Protein AF-A0A9P6IVZ8-F1 (afdb_monomer)

Radius of gyration: 30.55 Å; Cα contacts (8 Å, |Δi|>4): 953; chains: 1; bounding box: 85×87×103 Å

pLDDT: mean 72.95, std 20.92, range [23.09, 97.06]

Organism: Mortierella alpina (NCBI:txid64518)

Structure (mmCIF, N/CA/C/O backbone):
data_AF-A0A9P6IVZ8-F1
#
_entry.id   AF-A0A9P6IVZ8-F1
#
loop_
_atom_site.group_PDB
_atom_site.id
_atom_site.type_symbol
_atom_site.label_atom_id
_atom_site.label_alt_id
_atom_site.label_comp_id
_atom_site.label_asym_id
_atom_site.label_entity_id
_atom_site.label_seq_id
_atom_site.pdbx_PDB_ins_code
_atom_site.Cartn_x
_atom_site.Cartn_y
_atom_site.Cartn_z
_atom_site.occupancy
_atom_site.B_iso_or_equiv
_atom_site.auth_seq_id
_atom_site.auth_comp_id
_atom_site.auth_asym_id
_atom_site.auth_atom_id
_atom_site.pdbx_PDB_model_num
ATOM 1 N N . MET A 1 1 ? 1.898 -13.792 -1.506 1.00 77.06 1 MET A N 1
ATOM 2 C CA . MET A 1 1 ? 3.266 -13.302 -1.183 1.00 77.06 1 MET A CA 1
ATOM 3 C C . MET A 1 1 ? 3.163 -12.029 -0.334 1.00 77.06 1 MET A C 1
ATOM 5 O O . MET A 1 1 ? 2.106 -11.412 -0.362 1.00 77.06 1 MET A O 1
ATOM 9 N N . ARG A 1 2 ? 4.198 -11.617 0.420 1.00 86.56 2 ARG A N 1
ATOM 10 C CA . ARG A 1 2 ? 4.203 -10.327 1.143 1.00 86.56 2 ARG A CA 1
ATOM 11 C C . ARG A 1 2 ? 5.543 -9.604 1.007 1.00 86.56 2 ARG A C 1
ATOM 13 O O . ARG A 1 2 ? 6.524 -10.095 1.556 1.00 86.56 2 ARG A O 1
ATOM 20 N N . SER A 1 3 ? 5.543 -8.445 0.346 1.00 87.75 3 SER A N 1
ATOM 21 C CA . SER A 1 3 ? 6.661 -7.492 0.266 1.00 87.75 3 SER A CA 1
ATOM 22 C C . SER A 1 3 ? 6.451 -6.266 1.159 1.00 87.75 3 SER A C 1
ATOM 24 O O . SER A 1 3 ? 5.312 -5.913 1.491 1.00 87.75 3 SER A O 1
ATOM 26 N N . PHE A 1 4 ? 7.551 -5.626 1.561 1.00 88.88 4 PHE A N 1
ATOM 27 C CA . PHE A 1 4 ? 7.580 -4.326 2.243 1.00 88.88 4 PHE A CA 1
ATOM 28 C C . PHE A 1 4 ? 9.003 -3.732 2.226 1.00 88.88 4 PHE A C 1
ATOM 30 O O . PHE A 1 4 ? 9.969 -4.467 2.044 1.00 88.88 4 PHE A O 1
ATOM 37 N N . PHE A 1 5 ? 9.136 -2.420 2.441 1.00 88.56 5 PHE A N 1
ATOM 38 C CA . PHE A 1 5 ? 10.424 -1.747 2.671 1.00 88.56 5 PHE A CA 1
ATOM 39 C C . PHE A 1 5 ? 10.621 -1.536 4.177 1.00 88.56 5 PHE A C 1
ATOM 41 O O . PHE A 1 5 ? 9.869 -0.755 4.753 1.00 88.56 5 PHE A O 1
ATOM 48 N N . PRO A 1 6 ? 11.565 -2.205 4.855 1.00 85.50 6 PRO A N 1
ATOM 49 C CA . PRO A 1 6 ? 11.739 -2.103 6.306 1.00 85.50 6 PRO A CA 1
ATOM 50 C C . PRO A 1 6 ? 11.791 -0.668 6.840 1.00 85.50 6 PRO A C 1
ATOM 52 O O . PRO A 1 6 ? 11.276 -0.401 7.921 1.00 85.50 6 PRO A O 1
ATOM 55 N N . GLU A 1 7 ? 12.350 0.253 6.058 1.00 83.25 7 GLU A N 1
ATOM 56 C CA . GLU A 1 7 ? 12.513 1.669 6.387 1.00 83.25 7 GLU A CA 1
ATOM 57 C C . GLU A 1 7 ? 11.174 2.411 6.534 1.00 83.25 7 GLU A C 1
ATOM 59 O O . GLU A 1 7 ? 11.076 3.362 7.307 1.00 83.25 7 GLU A O 1
ATOM 64 N N . TYR A 1 8 ? 10.128 1.973 5.826 1.00 86.19 8 TYR A N 1
ATOM 65 C CA . TYR A 1 8 ? 8.763 2.500 5.971 1.00 86.19 8 TYR A CA 1
ATOM 66 C C . TYR A 1 8 ? 7.916 1.699 6.971 1.00 86.19 8 TYR A C 1
ATOM 68 O O . TYR A 1 8 ? 6.836 2.135 7.354 1.00 86.19 8 TYR A O 1
ATOM 76 N N . TYR A 1 9 ? 8.394 0.528 7.398 1.00 88.31 9 TYR A N 1
ATOM 77 C CA . TYR A 1 9 ? 7.642 -0.431 8.210 1.00 88.31 9 TYR A CA 1
ATOM 78 C C . TYR A 1 9 ? 8.353 -0.806 9.526 1.00 88.31 9 TYR A C 1
ATOM 80 O O . TYR A 1 9 ? 8.484 -1.998 9.840 1.00 88.31 9 TYR A O 1
ATOM 88 N N . PRO A 1 10 ? 8.861 0.160 10.312 1.00 82.44 10 PRO A N 1
ATOM 89 C CA . PRO A 1 10 ? 9.670 -0.164 11.479 1.00 82.44 10 PRO A CA 1
ATOM 90 C C . PRO A 1 10 ? 8.902 -0.958 12.543 1.00 82.44 10 PRO A C 1
ATOM 92 O O . PRO A 1 10 ? 9.455 -1.908 13.109 1.00 82.44 10 PRO A O 1
ATOM 95 N N . ASN A 1 11 ? 7.628 -0.643 12.801 1.00 84.38 11 ASN A N 1
ATOM 96 C CA . ASN A 1 11 ? 6.838 -1.353 13.809 1.00 84.38 11 ASN A CA 1
ATOM 97 C C . ASN A 1 11 ? 6.435 -2.746 13.328 1.00 84.38 11 ASN A C 1
ATOM 99 O O . ASN A 1 11 ? 6.543 -3.709 14.091 1.00 84.38 11 ASN A O 1
ATOM 103 N N . LEU A 1 12 ? 6.064 -2.892 12.053 1.00 88.94 12 LEU A N 1
ATOM 104 C CA . LEU A 1 12 ? 5.803 -4.208 11.467 1.00 88.94 12 LEU A CA 1
ATOM 105 C C . LEU A 1 12 ? 7.042 -5.110 11.528 1.00 88.94 12 LEU A C 1
ATOM 107 O O . LEU A 1 12 ? 6.946 -6.280 11.892 1.00 88.94 12 LEU A O 1
ATOM 111 N N . VAL A 1 13 ? 8.220 -4.571 11.214 1.00 86.31 13 VAL A N 1
ATOM 112 C CA . VAL A 1 13 ? 9.478 -5.321 11.278 1.00 86.31 13 VAL A CA 1
ATOM 113 C C . VAL A 1 13 ? 9.794 -5.750 12.711 1.00 86.31 13 VAL A C 1
ATOM 115 O O . VAL A 1 13 ? 10.206 -6.892 12.937 1.00 86.31 13 VAL A O 1
ATOM 118 N N . ARG A 1 14 ? 9.576 -4.877 13.703 1.00 81.88 14 ARG A N 1
ATOM 119 C CA . ARG A 1 14 ? 9.715 -5.232 15.127 1.00 81.88 14 ARG A CA 1
ATOM 120 C C . ARG A 1 14 ? 8.745 -6.350 15.520 1.00 81.88 14 ARG A C 1
ATOM 122 O O . ARG A 1 14 ? 9.173 -7.304 16.174 1.00 81.88 14 ARG A O 1
ATOM 129 N N . LEU A 1 15 ? 7.486 -6.267 15.086 1.00 86.19 15 LEU A N 1
ATOM 130 C CA . LEU A 1 15 ? 6.467 -7.291 15.324 1.00 86.19 15 LEU A CA 1
ATOM 131 C C . LEU A 1 15 ? 6.890 -8.637 14.724 1.00 86.19 15 LEU A C 1
ATOM 133 O O . LEU A 1 15 ? 6.971 -9.630 15.445 1.00 86.19 15 LEU A O 1
ATOM 137 N N . TYR A 1 16 ? 7.264 -8.665 13.444 1.00 89.12 16 TYR A N 1
ATOM 138 C CA . TYR A 1 16 ? 7.736 -9.873 12.763 1.00 89.12 16 TYR A CA 1
ATOM 139 C C . TYR A 1 16 ? 8.939 -10.507 13.456 1.00 89.12 16 TYR A C 1
ATOM 141 O O . TYR A 1 16 ? 8.952 -11.720 13.658 1.00 89.12 16 TYR A O 1
ATOM 149 N N . ARG A 1 17 ? 9.913 -9.706 13.902 1.00 85.12 17 ARG A N 1
ATOM 150 C CA . ARG A 1 17 ? 11.056 -10.211 14.679 1.00 85.12 17 ARG A CA 1
ATOM 151 C C . ARG A 1 17 ? 10.620 -10.839 16.002 1.00 85.12 17 ARG A C 1
ATOM 153 O O . ARG A 1 17 ? 11.144 -11.888 16.355 1.00 85.12 17 ARG A O 1
ATOM 160 N N . SER A 1 18 ? 9.668 -10.233 16.715 1.00 82.56 18 SER A N 1
ATOM 161 C CA . SER A 1 18 ? 9.159 -10.784 17.983 1.00 82.56 18 SER A CA 1
ATOM 162 C C . SER A 1 18 ? 8.385 -12.096 17.806 1.00 82.56 18 SER A C 1
ATOM 164 O O . SER A 1 18 ? 8.410 -12.951 18.684 1.00 82.56 18 SER A O 1
ATOM 166 N N . LEU A 1 19 ? 7.755 -12.281 16.643 1.00 86.88 19 LEU A N 1
ATOM 167 C CA . LEU A 1 19 ? 7.063 -13.512 16.253 1.00 86.88 19 LEU A CA 1
ATOM 168 C C . LEU A 1 19 ? 8.006 -14.535 15.590 1.00 86.88 19 LEU A C 1
ATOM 170 O O . LEU A 1 19 ? 7.573 -15.606 15.164 1.00 86.88 19 LEU A O 1
ATOM 174 N N . GLY A 1 20 ? 9.295 -14.217 15.429 1.00 87.56 20 GLY A N 1
ATOM 175 C CA . GLY A 1 20 ? 10.241 -15.070 14.708 1.00 87.56 20 GLY A CA 1
ATOM 176 C C . GLY A 1 20 ? 9.838 -15.327 13.248 1.00 87.56 20 GLY A C 1
ATOM 177 O O . GLY A 1 20 ? 10.070 -16.420 12.731 1.00 87.56 20 GLY A O 1
ATOM 178 N N . ILE A 1 21 ? 9.175 -14.368 12.593 1.00 89.81 21 ILE A N 1
ATOM 179 C CA . ILE A 1 21 ? 8.840 -14.431 11.164 1.00 89.81 21 ILE A CA 1
ATOM 180 C C . ILE A 1 21 ? 10.111 -14.189 10.349 1.00 89.81 21 ILE A C 1
ATOM 182 O O . ILE A 1 21 ? 10.786 -13.169 10.502 1.00 89.81 21 ILE A O 1
ATOM 186 N N . LYS A 1 22 ? 10.439 -15.134 9.465 1.00 88.69 22 LYS A N 1
ATOM 187 C CA . LYS A 1 22 ? 11.645 -15.067 8.631 1.00 88.69 22 LYS A CA 1
ATOM 188 C C . LYS A 1 22 ? 11.430 -14.146 7.433 1.00 88.69 22 LYS A C 1
ATOM 190 O O . LYS A 1 22 ? 10.523 -14.369 6.630 1.00 88.69 22 LYS A O 1
ATOM 195 N N . ILE A 1 23 ? 12.321 -13.176 7.256 1.00 88.69 23 ILE A N 1
ATOM 196 C CA . ILE A 1 23 ? 12.310 -12.216 6.143 1.00 88.69 23 ILE A CA 1
ATOM 197 C C . ILE A 1 23 ? 13.624 -12.296 5.359 1.00 88.69 23 ILE A C 1
ATOM 199 O O . ILE A 1 23 ? 14.654 -12.640 5.938 1.00 88.69 23 ILE A O 1
ATOM 203 N N . HIS A 1 24 ? 13.595 -12.017 4.057 1.00 86.38 24 HIS A N 1
ATOM 204 C CA . HIS A 1 24 ? 14.791 -11.999 3.208 1.00 86.38 24 HIS A CA 1
ATOM 205 C C . HIS A 1 24 ? 14.749 -10.856 2.189 1.00 86.38 24 HIS A C 1
ATOM 207 O O . HIS A 1 24 ? 13.669 -10.399 1.815 1.00 86.38 24 HIS A O 1
ATOM 213 N N . ASP A 1 25 ? 15.926 -10.416 1.745 1.00 85.38 25 ASP A N 1
ATOM 214 C CA . ASP A 1 25 ? 16.087 -9.314 0.792 1.00 85.38 25 ASP A CA 1
ATOM 215 C C . ASP A 1 25 ? 15.640 -9.699 -0.626 1.00 85.38 25 ASP A C 1
ATOM 217 O O . ASP A 1 25 ? 15.899 -10.809 -1.100 1.00 85.38 25 ASP A O 1
ATOM 221 N N . ALA A 1 26 ? 15.001 -8.748 -1.305 1.00 82.44 26 ALA A N 1
ATOM 222 C CA . ALA A 1 26 ? 14.701 -8.790 -2.727 1.00 82.44 26 ALA A CA 1
ATOM 223 C C . ALA A 1 26 ? 15.899 -8.334 -3.573 1.00 82.44 26 ALA A C 1
ATOM 225 O O . ALA A 1 26 ? 16.737 -7.547 -3.129 1.00 82.44 26 ALA A O 1
ATOM 226 N N . ASP A 1 27 ? 15.922 -8.743 -4.842 1.00 77.62 27 ASP A N 1
ATOM 227 C CA . ASP A 1 27 ? 16.860 -8.207 -5.834 1.00 77.62 27 ASP A CA 1
ATOM 228 C C . ASP A 1 27 ? 16.479 -6.787 -6.325 1.00 77.62 27 ASP A C 1
ATOM 230 O O . ASP A 1 27 ? 17.277 -6.157 -7.013 1.00 77.62 27 ASP A O 1
ATOM 234 N N . ASN A 1 28 ? 15.300 -6.261 -5.945 1.00 80.94 28 ASN A N 1
ATOM 235 C CA . ASN A 1 28 ? 14.731 -4.955 -6.337 1.00 80.94 28 ASN A CA 1
ATOM 236 C C . ASN A 1 28 ? 14.703 -4.693 -7.855 1.00 80.94 28 ASN A C 1
ATOM 238 O O . ASN A 1 28 ? 14.711 -3.542 -8.296 1.00 80.94 28 ASN A O 1
ATOM 242 N N . THR A 1 29 ? 14.684 -5.748 -8.666 1.00 89.50 29 THR A N 1
ATOM 243 C CA . THR A 1 29 ? 14.689 -5.618 -10.123 1.00 89.50 29 THR A CA 1
ATOM 244 C C . THR A 1 29 ? 13.285 -5.330 -10.655 1.00 89.50 29 THR A C 1
ATOM 246 O O . THR A 1 29 ? 12.306 -5.944 -10.220 1.00 89.50 29 THR A O 1
ATOM 249 N N . LEU A 1 30 ? 13.170 -4.402 -11.611 1.00 92.00 30 LEU A N 1
ATOM 250 C CA . LEU A 1 30 ? 11.883 -4.061 -12.220 1.00 92.00 30 LEU A CA 1
ATOM 251 C C . LEU A 1 30 ? 11.969 -3.856 -13.732 1.00 92.00 30 LEU A C 1
ATOM 253 O O . LEU A 1 30 ? 13.008 -3.453 -14.254 1.00 92.00 30 LEU A O 1
ATOM 257 N N . ALA A 1 31 ? 10.861 -4.112 -14.422 1.00 94.31 31 ALA A N 1
ATOM 258 C CA . ALA A 1 31 ? 10.651 -3.750 -15.821 1.00 94.31 31 ALA A CA 1
ATOM 259 C C . ALA A 1 31 ? 9.336 -2.980 -15.967 1.00 94.31 31 ALA A C 1
ATOM 261 O O . ALA A 1 31 ? 8.327 -3.398 -15.409 1.00 94.31 31 ALA A O 1
ATOM 262 N N . CYS A 1 32 ? 9.349 -1.891 -16.733 1.00 94.19 32 CYS A N 1
ATOM 263 C CA . CYS A 1 32 ? 8.183 -1.106 -17.117 1.00 94.19 32 CYS A CA 1
ATOM 264 C C . CYS A 1 32 ? 8.007 -1.131 -18.640 1.00 94.19 32 CYS A C 1
ATOM 266 O O . CYS A 1 32 ? 8.940 -0.819 -19.389 1.00 94.19 32 CYS A O 1
ATOM 268 N N . PHE A 1 33 ? 6.810 -1.494 -19.094 1.00 93.88 33 PHE A N 1
ATOM 269 C CA . PHE A 1 33 ? 6.474 -1.625 -20.511 1.00 93.88 33 PHE A CA 1
ATOM 270 C C . PHE A 1 33 ? 5.018 -1.251 -20.787 1.00 93.88 33 PHE A C 1
ATOM 272 O O . PHE A 1 33 ? 4.195 -1.141 -19.880 1.00 93.88 33 PHE A O 1
ATOM 279 N N . ASP A 1 34 ? 4.706 -1.077 -22.065 1.00 92.56 34 ASP A N 1
ATOM 280 C CA . ASP A 1 34 ? 3.355 -0.774 -22.515 1.00 92.56 34 ASP A CA 1
ATOM 281 C C . ASP A 1 34 ? 2.668 -2.019 -23.076 1.00 92.56 34 ASP A C 1
ATOM 283 O O . ASP A 1 34 ? 3.295 -2.902 -23.671 1.00 92.56 34 ASP A O 1
ATOM 287 N N . VAL A 1 35 ? 1.349 -2.060 -22.922 1.00 90.69 35 VAL A N 1
ATOM 288 C CA . VAL A 1 35 ? 0.466 -3.031 -23.566 1.00 90.69 35 VAL A CA 1
ATOM 289 C C . VAL A 1 35 ? -0.413 -2.274 -24.547 1.00 90.69 35 VAL A C 1
ATOM 291 O O . VAL A 1 35 ? -1.156 -1.371 -24.155 1.00 90.69 35 VAL A O 1
ATOM 294 N N . ALA A 1 36 ? -0.332 -2.627 -25.829 1.00 87.12 36 ALA A N 1
ATOM 295 C CA . ALA A 1 36 ? -1.251 -2.066 -26.807 1.00 87.12 36 ALA A CA 1
ATOM 296 C C . ALA A 1 36 ? -2.618 -2.743 -26.651 1.00 87.12 36 ALA A C 1
ATOM 298 O O . ALA A 1 36 ? -2.748 -3.957 -26.825 1.00 87.12 36 ALA A O 1
ATOM 299 N N . VAL A 1 37 ? -3.623 -1.940 -26.308 1.00 72.56 37 VAL A N 1
ATOM 300 C CA . VAL A 1 37 ? -5.023 -2.358 -26.222 1.00 72.56 37 VAL A CA 1
ATOM 301 C C . VAL A 1 37 ? -5.712 -1.889 -27.508 1.00 72.56 37 VAL A C 1
ATOM 303 O O . VAL A 1 37 ? -5.629 -0.699 -27.822 1.00 72.56 37 VAL A O 1
ATOM 306 N N . PRO A 1 38 ? -6.345 -2.780 -28.292 1.00 60.44 38 PRO A N 1
ATOM 307 C CA . PRO A 1 38 ? -7.140 -2.372 -29.448 1.00 60.44 38 PRO A CA 1
ATOM 308 C C . PRO A 1 38 ? -8.242 -1.406 -29.013 1.00 60.44 38 PRO A C 1
ATOM 310 O O . PRO A 1 38 ? -8.850 -1.605 -27.962 1.00 60.44 38 PRO A O 1
ATOM 313 N N . ALA A 1 39 ? -8.493 -0.355 -29.796 1.00 53.12 39 ALA A N 1
ATOM 314 C CA . ALA A 1 39 ? -9.593 0.559 -29.513 1.00 53.12 39 ALA A CA 1
ATOM 315 C C . ALA A 1 39 ? -10.906 -0.238 -29.498 1.00 53.12 39 ALA A C 1
ATOM 317 O O . ALA A 1 39 ? -11.263 -0.850 -30.502 1.00 53.12 39 ALA A O 1
ATOM 318 N N . ALA A 1 40 ? -11.591 -0.273 -28.356 1.00 48.97 40 ALA A N 1
ATOM 319 C CA . ALA A 1 40 ? -12.909 -0.882 -28.273 1.00 48.97 40 ALA A CA 1
ATOM 320 C C . ALA A 1 40 ? -13.885 -0.045 -29.113 1.00 48.97 40 ALA A C 1
ATOM 322 O O . ALA A 1 40 ? -14.033 1.157 -28.876 1.00 48.97 40 ALA A O 1
ATOM 323 N N . ASP A 1 41 ? -14.554 -0.663 -30.087 1.00 33.62 41 ASP A N 1
ATOM 324 C CA . ASP A 1 41 ? -15.659 -0.018 -30.790 1.00 33.62 41 ASP A CA 1
ATOM 325 C C . ASP A 1 41 ? -16.768 0.287 -29.776 1.00 33.62 41 ASP A C 1
ATOM 327 O O . ASP A 1 41 ? -17.388 -0.616 -29.212 1.00 33.62 41 ASP A O 1
ATOM 331 N N . ALA A 1 42 ? -17.039 1.578 -29.561 1.00 33.34 42 ALA A N 1
ATOM 332 C CA . ALA A 1 42 ? -17.954 2.121 -28.550 1.00 33.34 42 ALA A CA 1
ATOM 333 C C . ALA A 1 42 ? -19.440 1.699 -28.693 1.00 33.34 42 ALA A C 1
ATOM 335 O O . ALA A 1 42 ? -20.308 2.266 -28.036 1.00 33.34 42 ALA A O 1
ATOM 336 N N . SER A 1 43 ? -19.754 0.725 -29.552 1.00 30.31 43 SER A N 1
ATOM 337 C CA . SER A 1 43 ? -21.108 0.238 -29.843 1.00 30.31 43 SER A CA 1
ATOM 338 C C . SER A 1 43 ? -21.374 -1.216 -29.424 1.00 30.31 43 SER A C 1
ATOM 340 O O . SER A 1 43 ? -22.515 -1.658 -29.514 1.00 30.31 43 SER A O 1
ATOM 342 N N . SER A 1 44 ? -20.376 -1.954 -28.921 1.00 31.95 44 SER A N 1
ATOM 343 C CA . SER A 1 44 ? -20.510 -3.384 -28.586 1.00 31.95 44 SER A CA 1
ATOM 344 C C . SER A 1 44 ? -20.248 -3.678 -27.103 1.00 31.95 44 SER A C 1
ATOM 346 O O . SER A 1 44 ? -19.327 -4.390 -26.725 1.00 31.95 44 SER A O 1
ATOM 348 N N . GLN A 1 45 ? -21.093 -3.153 -26.212 1.00 35.28 45 GLN A N 1
ATOM 349 C CA . GLN A 1 45 ? -21.044 -3.531 -24.789 1.00 35.28 45 GLN A CA 1
ATOM 350 C C . GLN A 1 45 ? -21.612 -4.938 -24.500 1.00 35.28 45 GLN A C 1
ATOM 352 O O . GLN A 1 45 ? -21.546 -5.382 -23.356 1.00 35.28 45 GLN A O 1
ATOM 357 N N . SER A 1 46 ? -22.142 -5.665 -25.497 1.00 31.94 46 SER A N 1
ATOM 358 C CA . SER A 1 46 ? -22.853 -6.939 -25.274 1.00 31.94 46 SER A CA 1
ATOM 359 C C . SER A 1 46 ? -22.199 -8.200 -25.855 1.00 31.94 46 SER A C 1
ATOM 361 O O . SER A 1 46 ? -22.767 -9.277 -25.710 1.00 31.94 46 SER A O 1
ATOM 363 N N . SER A 1 47 ? -21.024 -8.124 -26.481 1.00 33.72 47 SER A N 1
ATOM 364 C CA . SER A 1 47 ? -20.316 -9.313 -26.985 1.00 33.72 47 SER A CA 1
ATOM 365 C C . SER A 1 47 ? -18.812 -9.151 -26.779 1.00 33.72 47 SER A C 1
ATOM 367 O O . SER A 1 47 ? -18.128 -8.496 -27.561 1.00 33.72 47 SER A O 1
ATOM 369 N N . ARG A 1 48 ? -18.312 -9.714 -25.674 1.00 43.91 48 ARG A N 1
ATOM 370 C CA . ARG A 1 48 ? -16.898 -9.716 -25.271 1.00 43.91 48 ARG A CA 1
ATOM 371 C C . ARG A 1 48 ? -16.074 -10.701 -26.118 1.00 43.91 48 ARG A C 1
ATOM 373 O O . ARG A 1 48 ? -15.500 -11.642 -25.579 1.00 43.91 48 ARG A O 1
ATOM 380 N N . ASP A 1 49 ? -15.993 -10.481 -27.427 1.00 39.53 49 ASP A N 1
ATOM 381 C CA . ASP A 1 49 ? -14.975 -11.137 -28.255 1.00 39.53 49 ASP A CA 1
ATOM 382 C C . ASP A 1 49 ? -13.645 -10.402 -28.048 1.00 39.53 49 ASP A C 1
ATOM 384 O O . ASP A 1 49 ? -13.376 -9.341 -28.614 1.00 39.53 49 ASP A O 1
ATOM 388 N N . TYR A 1 50 ? -12.832 -10.931 -27.133 1.00 46.84 50 TYR A N 1
ATOM 389 C CA . TYR A 1 50 ? -11.538 -10.361 -26.774 1.00 46.84 50 TYR A CA 1
ATOM 390 C C . TYR A 1 50 ? -10.541 -10.466 -27.939 1.00 46.84 50 TYR A C 1
ATOM 392 O O . TYR A 1 50 ? -10.503 -11.480 -28.641 1.00 46.84 50 TYR A O 1
ATOM 400 N N . PRO A 1 51 ? -9.677 -9.455 -28.142 1.00 46.09 51 PRO A N 1
ATOM 401 C CA . PRO A 1 51 ? -8.697 -9.489 -29.215 1.00 46.09 51 PRO A CA 1
ATOM 402 C C . PRO A 1 51 ? -7.742 -10.674 -29.060 1.00 46.09 51 PRO A C 1
ATOM 404 O O . PRO A 1 51 ? -7.245 -10.977 -27.976 1.00 46.09 51 PRO A O 1
ATOM 407 N N . SER A 1 52 ? -7.427 -11.308 -30.186 1.00 51.75 52 SER A N 1
ATOM 408 C CA . SER A 1 52 ? -6.763 -12.609 -30.297 1.00 51.75 52 SER A CA 1
ATOM 409 C C . SER A 1 52 ? -5.283 -12.669 -29.869 1.00 51.75 52 SER A C 1
ATOM 411 O O . SER A 1 52 ? -4.619 -13.651 -30.197 1.00 51.75 52 SER A O 1
ATOM 413 N N . LYS A 1 53 ? -4.750 -11.652 -29.169 1.00 59.81 53 LYS A N 1
ATOM 414 C CA . LYS A 1 53 ? -3.506 -11.654 -28.359 1.00 59.81 53 LYS A CA 1
ATOM 415 C C . LYS A 1 53 ? -3.178 -10.227 -27.876 1.00 59.81 53 LYS A C 1
ATOM 417 O O . LYS A 1 53 ? -3.118 -9.322 -28.709 1.00 59.81 53 LYS A O 1
ATOM 422 N N . PRO A 1 54 ? -2.873 -10.007 -26.585 1.00 69.38 54 PRO A N 1
ATOM 423 C CA . PRO A 1 54 ? -2.357 -8.727 -26.105 1.00 69.38 54 PRO A CA 1
ATOM 424 C C . PRO A 1 54 ? -0.959 -8.463 -26.685 1.00 69.38 54 PRO A C 1
ATOM 426 O O . PRO A 1 54 ? -0.079 -9.327 -26.663 1.00 69.38 54 PRO A O 1
ATOM 429 N N . ALA A 1 55 ? -0.733 -7.258 -27.209 1.00 82.69 55 ALA A N 1
ATOM 430 C CA . ALA A 1 55 ? 0.561 -6.869 -27.759 1.00 82.69 55 ALA A CA 1
ATOM 431 C C . ALA A 1 55 ? 1.415 -6.183 -26.682 1.00 82.69 55 ALA A C 1
ATOM 433 O O . ALA A 1 55 ? 1.465 -4.956 -26.582 1.00 82.69 55 ALA A O 1
ATOM 434 N N . VAL A 1 56 ? 2.097 -7.005 -25.879 1.00 88.56 56 VAL A N 1
ATOM 435 C CA . VAL A 1 56 ? 3.140 -6.558 -24.944 1.00 88.56 56 VAL A CA 1
ATOM 436 C C . VAL A 1 56 ? 4.332 -6.003 -25.729 1.00 88.56 56 VAL A C 1
ATOM 438 O O . VAL A 1 56 ? 4.875 -6.680 -26.612 1.00 88.56 56 VAL A O 1
ATOM 441 N N . GLN A 1 57 ? 4.717 -4.764 -25.423 1.00 89.00 57 GLN A N 1
ATOM 442 C CA . GLN A 1 57 ? 5.851 -4.078 -26.039 1.00 89.00 57 GLN A CA 1
ATOM 443 C C . GLN A 1 57 ? 7.165 -4.375 -25.307 1.00 89.00 57 GLN A C 1
ATOM 445 O O . GLN A 1 57 ? 7.181 -4.889 -24.188 1.00 89.00 57 GLN A O 1
ATOM 450 N N . GLU A 1 58 ? 8.284 -4.038 -25.949 1.00 88.31 58 GLU A N 1
ATOM 451 C CA . GLU A 1 58 ? 9.583 -4.055 -25.278 1.00 88.31 58 GLU A CA 1
ATOM 452 C C . GLU A 1 58 ? 9.619 -3.009 -24.151 1.00 88.31 58 GLU A C 1
ATOM 454 O O . GLU A 1 58 ? 9.068 -1.914 -24.315 1.00 88.31 58 GLU A O 1
ATOM 459 N N . PRO A 1 59 ? 10.283 -3.299 -23.019 1.00 91.25 59 PRO A N 1
ATOM 460 C CA . PRO A 1 59 ? 10.368 -2.355 -21.916 1.00 91.25 59 PRO A CA 1
ATOM 461 C C . PRO A 1 59 ? 11.041 -1.044 -22.308 1.00 91.25 59 PRO A C 1
ATOM 463 O O . PRO A 1 59 ? 12.135 -1.019 -22.881 1.00 91.25 59 PRO A O 1
ATOM 466 N N . TYR A 1 60 ? 10.397 0.062 -21.938 1.00 88.94 60 TYR A N 1
ATOM 467 C CA . TYR A 1 60 ? 10.998 1.393 -22.010 1.00 88.94 60 TYR A CA 1
ATOM 468 C C . TYR A 1 60 ? 11.929 1.654 -20.819 1.00 88.94 60 TYR A C 1
ATOM 470 O O . TYR A 1 60 ? 12.830 2.485 -20.913 1.00 88.94 60 TYR A O 1
ATOM 478 N N . LEU A 1 61 ? 11.738 0.915 -19.724 1.00 89.25 61 LEU A N 1
ATOM 479 C CA . LEU A 1 61 ? 12.640 0.859 -18.586 1.00 89.25 61 LEU A CA 1
ATOM 480 C C . LEU A 1 61 ? 12.743 -0.590 -18.113 1.00 89.25 61 LEU A C 1
ATOM 482 O O . LEU A 1 61 ? 11.745 -1.258 -17.893 1.00 89.25 61 LEU A O 1
ATOM 486 N N . SER A 1 62 ? 13.953 -1.077 -17.922 1.00 90.56 62 SER A N 1
ATOM 487 C CA . SER A 1 62 ? 14.237 -2.357 -17.271 1.00 90.56 62 SER A CA 1
ATOM 488 C C . SER A 1 62 ? 15.460 -2.135 -16.398 1.00 90.56 62 SER A C 1
ATOM 490 O O . SER A 1 62 ? 16.249 -1.250 -16.718 1.00 90.56 62 SER A O 1
ATOM 492 N N . SER A 1 63 ? 15.616 -2.846 -15.287 1.00 89.56 63 SER A N 1
ATOM 493 C CA . SER A 1 63 ? 16.729 -2.609 -14.365 1.00 89.56 63 SER A CA 1
ATOM 494 C C . SER A 1 63 ? 17.395 -3.885 -13.878 1.00 89.56 63 SER A C 1
ATOM 496 O O . SER A 1 63 ? 16.767 -4.936 -13.783 1.00 89.56 63 SER A O 1
ATOM 498 N N . ARG A 1 64 ? 18.678 -3.790 -13.537 1.00 86.69 64 ARG A N 1
ATOM 499 C CA . ARG A 1 64 ? 19.443 -4.857 -12.887 1.00 86.69 64 ARG A CA 1
ATOM 500 C C . ARG A 1 64 ? 20.144 -4.318 -11.659 1.00 86.69 64 ARG A C 1
ATOM 502 O O . ARG A 1 64 ? 20.460 -3.132 -11.570 1.00 86.69 64 ARG A O 1
ATOM 509 N N . SER A 1 65 ? 20.402 -5.213 -10.722 1.00 86.06 65 SER A N 1
ATOM 510 C CA . SER A 1 65 ? 21.001 -4.871 -9.443 1.00 86.06 65 SER A CA 1
ATOM 511 C C . SER A 1 65 ? 22.464 -5.298 -9.395 1.00 86.06 65 SER A C 1
ATOM 513 O O . SER A 1 65 ? 22.824 -6.387 -9.818 1.00 86.06 65 SER A O 1
ATOM 515 N N . TYR A 1 66 ? 23.332 -4.447 -8.864 1.00 81.44 66 TYR A N 1
ATOM 516 C CA . TYR A 1 66 ? 24.778 -4.640 -8.831 1.00 81.44 66 TYR A CA 1
ATOM 517 C C . TYR A 1 66 ? 25.259 -4.591 -7.388 1.00 81.44 66 TYR A C 1
ATOM 519 O O . TYR A 1 66 ? 24.995 -3.622 -6.676 1.00 81.44 66 TYR A O 1
ATOM 527 N N . LYS A 1 67 ? 25.995 -5.615 -6.943 1.00 79.75 67 LYS A N 1
ATOM 528 C CA . LYS A 1 67 ? 26.643 -5.586 -5.624 1.00 79.75 67 LYS A CA 1
ATOM 529 C C . LYS A 1 67 ? 27.804 -4.593 -5.640 1.00 79.75 67 LYS A C 1
ATOM 531 O O . LYS A 1 67 ? 28.728 -4.738 -6.444 1.00 79.75 67 LYS A O 1
ATOM 536 N N . VAL A 1 68 ? 27.784 -3.626 -4.733 1.00 77.19 68 VAL A N 1
ATOM 537 C CA . VAL A 1 68 ? 28.847 -2.645 -4.501 1.00 77.19 68 VAL A CA 1
ATOM 538 C C . VAL A 1 68 ? 29.314 -2.794 -3.049 1.00 77.19 68 VAL A C 1
ATOM 540 O O . VAL A 1 68 ? 28.587 -2.475 -2.113 1.00 77.19 68 VAL A O 1
ATOM 543 N N . GLY A 1 69 ? 30.523 -3.322 -2.849 1.00 70.75 69 GLY A N 1
ATOM 544 C CA . GLY A 1 69 ? 31.064 -3.609 -1.514 1.00 70.75 69 GLY A CA 1
ATOM 545 C C . GLY A 1 69 ? 30.389 -4.786 -0.791 1.00 70.75 69 GLY A C 1
ATOM 546 O O . GLY A 1 69 ? 29.625 -5.550 -1.382 1.00 70.75 69 GLY A O 1
ATOM 547 N N . SER A 1 70 ? 30.695 -4.942 0.500 1.00 60.56 70 SER A N 1
ATOM 548 C CA . SER A 1 70 ? 30.285 -6.084 1.336 1.00 60.56 70 SER A CA 1
ATOM 549 C C . SER A 1 70 ? 28.818 -6.064 1.776 1.00 60.56 70 SER A C 1
ATOM 551 O O . SER A 1 70 ? 28.352 -7.033 2.371 1.00 60.56 70 SER A O 1
ATOM 553 N N . GLY A 1 71 ? 28.071 -5.000 1.471 1.00 66.94 71 GLY A N 1
ATOM 554 C CA . GLY A 1 71 ? 26.716 -4.850 1.988 1.00 66.94 71 GLY A CA 1
ATOM 555 C C . GLY A 1 71 ? 25.769 -3.987 1.174 1.00 66.94 71 GLY A C 1
ATOM 556 O O . GLY A 1 71 ? 24.646 -3.826 1.638 1.00 66.94 71 GLY A O 1
ATOM 557 N N . HIS A 1 72 ? 26.148 -3.450 0.004 1.00 69.50 72 HIS A N 1
ATOM 558 C CA . HIS A 1 72 ? 25.271 -2.593 -0.804 1.00 69.50 72 HIS A CA 1
ATOM 559 C C . HIS A 1 72 ? 24.922 -3.194 -2.163 1.00 69.50 72 HIS A C 1
ATOM 561 O O . HIS A 1 72 ? 25.759 -3.786 -2.838 1.00 69.50 72 HIS A O 1
ATOM 567 N N . THR A 1 73 ? 23.670 -3.001 -2.568 1.00 76.12 73 THR A N 1
ATOM 568 C CA . THR A 1 73 ? 23.167 -3.338 -3.899 1.00 76.12 73 THR A CA 1
ATOM 569 C C . THR A 1 73 ? 22.619 -2.066 -4.523 1.00 76.12 73 THR A C 1
ATOM 571 O O . THR A 1 73 ? 21.870 -1.345 -3.868 1.00 76.12 73 THR A O 1
ATOM 574 N N . ILE A 1 74 ? 23.006 -1.784 -5.764 1.00 82.00 74 ILE A N 1
ATOM 575 C CA . ILE A 1 74 ? 22.565 -0.608 -6.516 1.00 82.00 74 ILE A CA 1
ATOM 576 C C . ILE A 1 74 ? 21.860 -1.073 -7.772 1.00 82.00 74 ILE A C 1
ATOM 578 O O . ILE A 1 74 ? 22.406 -1.872 -8.527 1.00 82.00 74 ILE A O 1
ATOM 582 N N . THR A 1 75 ? 20.665 -0.555 -8.002 1.00 84.12 75 THR A N 1
ATOM 583 C CA . THR A 1 75 ? 19.867 -0.878 -9.178 1.00 84.12 75 THR A CA 1
ATOM 584 C C . THR A 1 75 ? 20.105 0.177 -10.254 1.00 84.12 75 THR A C 1
ATOM 586 O O . THR A 1 75 ? 19.911 1.366 -10.012 1.00 84.12 75 THR A O 1
ATOM 589 N N . LEU A 1 76 ? 20.545 -0.252 -11.437 1.00 85.06 76 LEU A N 1
ATOM 590 C CA . LEU A 1 76 ? 20.770 0.612 -12.599 1.00 85.06 76 LEU A CA 1
ATOM 591 C C . LEU A 1 76 ? 19.911 0.144 -13.779 1.00 85.06 76 LEU A C 1
ATOM 593 O O . LEU A 1 76 ? 19.630 -1.054 -13.890 1.00 85.06 76 LEU A O 1
ATOM 597 N N . PRO A 1 77 ? 19.476 1.063 -14.657 1.00 87.62 77 PRO A N 1
ATOM 598 C CA . PRO A 1 77 ? 18.649 0.704 -15.798 1.00 87.62 77 PRO A CA 1
ATOM 599 C C . PRO A 1 77 ? 19.452 -0.058 -16.863 1.00 87.62 77 PRO A C 1
ATOM 601 O O . PRO A 1 77 ? 20.631 0.202 -17.075 1.00 87.62 77 PRO A O 1
ATOM 604 N N . ASP A 1 78 ? 18.811 -0.977 -17.573 1.00 85.31 78 ASP A N 1
ATOM 605 C CA . ASP A 1 78 ? 19.385 -1.702 -18.700 1.00 85.31 78 ASP A CA 1
ATOM 606 C C . ASP A 1 78 ? 19.545 -0.769 -19.903 1.00 85.31 78 ASP A C 1
ATOM 608 O O . ASP A 1 78 ? 18.621 -0.035 -20.273 1.00 85.31 78 ASP A O 1
ATOM 612 N N . LEU A 1 79 ? 20.709 -0.829 -20.545 1.00 82.75 79 LEU A N 1
ATOM 613 C CA . LEU A 1 79 ? 20.981 -0.133 -21.799 1.00 82.75 79 LEU A CA 1
ATOM 614 C C . LEU A 1 79 ? 20.782 -1.081 -22.983 1.00 82.75 79 LEU A C 1
ATOM 616 O O . LEU A 1 79 ? 20.993 -2.284 -22.846 1.00 82.75 79 LEU A O 1
ATOM 620 N N . PRO A 1 80 ? 20.369 -0.566 -24.153 1.00 78.69 80 PRO A N 1
ATOM 621 C CA . PRO A 1 80 ? 20.375 -1.384 -25.351 1.00 78.69 80 PRO A CA 1
ATOM 622 C C . PRO A 1 80 ? 21.838 -1.627 -25.776 1.00 78.69 80 PRO A C 1
ATOM 624 O O . PRO A 1 80 ? 22.698 -0.799 -25.457 1.00 78.69 80 PRO A O 1
ATOM 627 N N . PRO A 1 81 ? 22.136 -2.707 -26.521 1.00 78.81 81 PRO A N 1
ATOM 628 C CA . PRO A 1 81 ? 23.472 -2.929 -27.061 1.00 78.81 81 PRO A CA 1
ATOM 629 C C . PRO A 1 81 ? 23.949 -1.706 -27.846 1.00 78.81 81 PRO A C 1
ATOM 631 O O . PRO A 1 81 ? 23.194 -1.129 -28.639 1.00 78.81 81 PRO A O 1
ATOM 634 N N . PHE A 1 82 ? 25.193 -1.290 -27.619 1.00 83.00 82 PHE A N 1
ATOM 635 C CA . PHE A 1 82 ? 25.768 -0.177 -28.358 1.00 83.00 82 PHE A CA 1
ATOM 636 C C . PHE A 1 82 ? 26.188 -0.650 -29.752 1.00 83.00 82 PHE A C 1
ATOM 638 O O . PHE A 1 82 ? 26.980 -1.578 -29.892 1.00 83.00 82 PHE A O 1
ATOM 645 N N . SER A 1 83 ? 25.676 0.011 -30.793 1.00 82.19 83 SER A N 1
ATOM 646 C CA . SER A 1 83 ? 26.077 -0.233 -32.179 1.00 82.19 83 SER A CA 1
ATOM 647 C C . SER A 1 83 ? 26.752 1.005 -32.752 1.00 82.19 83 SER A C 1
ATOM 649 O O . SER A 1 83 ? 26.136 2.067 -32.837 1.00 82.19 83 SER A O 1
ATOM 651 N N . ILE A 1 84 ? 28.002 0.852 -33.200 1.00 81.50 84 ILE A N 1
ATOM 652 C CA . ILE A 1 84 ? 28.767 1.918 -33.871 1.00 81.50 84 ILE A CA 1
ATOM 653 C C . ILE A 1 84 ? 28.055 2.361 -35.158 1.00 81.50 84 ILE A C 1
ATOM 655 O O . ILE A 1 84 ? 28.027 3.545 -35.480 1.00 81.50 84 ILE A O 1
ATOM 659 N N . PHE A 1 85 ? 27.433 1.417 -35.870 1.00 86.62 85 PHE A N 1
ATOM 660 C CA . PHE A 1 85 ? 26.746 1.671 -37.138 1.00 86.62 85 PHE A CA 1
ATOM 661 C C . PHE A 1 85 ? 25.348 2.281 -36.961 1.00 86.62 85 PHE A C 1
ATOM 663 O O . PHE A 1 85 ? 24.811 2.859 -37.903 1.00 86.62 85 PHE A O 1
ATOM 670 N N . ASN A 1 86 ? 24.748 2.175 -35.770 1.00 86.19 86 ASN A N 1
ATOM 671 C CA . ASN A 1 86 ? 23.469 2.808 -35.454 1.00 86.19 86 ASN A CA 1
ATOM 672 C C . ASN A 1 86 ? 23.409 3.245 -33.976 1.00 86.19 86 ASN A C 1
ATOM 674 O O . ASN A 1 86 ? 22.778 2.573 -33.155 1.00 86.19 86 ASN A O 1
ATOM 678 N N . PRO A 1 87 ? 24.032 4.383 -33.617 1.00 87.56 87 PRO A N 1
ATOM 679 C CA . PRO A 1 87 ? 24.085 4.855 -32.232 1.00 87.56 87 PRO A CA 1
ATOM 680 C C . PRO A 1 87 ? 22.771 5.502 -31.759 1.00 87.56 87 PRO A C 1
ATOM 682 O O . PRO A 1 87 ? 22.613 5.798 -30.573 1.00 87.56 87 PRO A O 1
ATOM 685 N N . VAL A 1 88 ? 21.812 5.738 -32.662 1.00 87.50 88 VAL A N 1
ATOM 686 C CA . VAL A 1 88 ? 20.594 6.513 -32.378 1.00 87.50 88 VAL A CA 1
ATOM 687 C C . VAL A 1 88 ? 19.708 5.876 -31.293 1.00 87.50 88 VAL A C 1
ATOM 689 O O . VAL A 1 88 ? 19.317 6.602 -30.375 1.00 87.50 88 VAL A O 1
ATOM 692 N N . PRO A 1 89 ? 19.386 4.563 -31.314 1.00 85.19 89 PRO A N 1
ATOM 693 C CA . PRO A 1 89 ? 18.560 3.936 -30.278 1.00 85.19 89 PRO A CA 1
ATOM 694 C C . PRO A 1 89 ? 19.207 4.004 -28.893 1.00 85.19 89 PRO A C 1
ATOM 696 O O . PRO A 1 89 ? 18.527 4.279 -27.903 1.00 85.19 89 PRO A O 1
ATOM 699 N N . PHE A 1 90 ? 20.528 3.816 -28.838 1.00 87.19 90 PHE A N 1
ATOM 700 C CA . PHE A 1 90 ? 21.311 3.938 -27.615 1.00 87.19 90 PHE A CA 1
ATOM 701 C C . PHE A 1 90 ? 21.260 5.363 -27.061 1.00 87.19 90 PHE A C 1
ATOM 703 O O . PHE A 1 90 ? 20.837 5.563 -25.923 1.00 87.19 90 PHE A O 1
ATOM 710 N N . GLY A 1 91 ? 21.594 6.364 -27.884 1.00 88.50 91 GLY A N 1
ATOM 711 C CA . GLY A 1 91 ? 21.575 7.770 -27.476 1.00 88.50 91 GLY A CA 1
ATOM 712 C C . GLY A 1 91 ? 20.192 8.237 -27.014 1.00 88.50 91 GLY A C 1
ATOM 713 O O . GLY A 1 91 ? 20.077 8.911 -25.990 1.00 88.50 91 GLY A O 1
ATOM 714 N N . ARG A 1 92 ? 19.124 7.818 -27.709 1.00 87.75 92 ARG A N 1
ATOM 715 C CA . ARG A 1 92 ? 17.739 8.100 -27.295 1.00 87.75 92 ARG A CA 1
ATOM 716 C C . ARG A 1 92 ? 17.415 7.501 -25.925 1.00 87.75 92 ARG A C 1
ATOM 718 O O . ARG A 1 92 ? 16.823 8.197 -25.102 1.00 87.75 92 ARG A O 1
ATOM 725 N N . ARG A 1 93 ? 17.813 6.249 -25.661 1.00 87.25 93 ARG A N 1
ATOM 726 C CA . ARG A 1 93 ? 17.543 5.592 -24.371 1.00 87.25 93 ARG A CA 1
ATOM 727 C C . ARG A 1 93 ? 18.336 6.226 -23.226 1.00 87.25 93 ARG A C 1
ATOM 729 O O . ARG A 1 93 ? 17.762 6.497 -22.177 1.00 87.25 93 ARG A O 1
ATOM 736 N N . VAL A 1 94 ? 19.608 6.561 -23.452 1.00 88.38 94 VAL A N 1
ATOM 737 C CA . VAL A 1 94 ? 20.435 7.292 -22.475 1.00 88.38 94 VAL A CA 1
ATOM 738 C C . VAL A 1 94 ? 19.828 8.658 -22.144 1.00 88.38 94 VAL A C 1
ATOM 740 O O . VAL A 1 94 ? 19.733 9.014 -20.971 1.00 88.38 94 VAL A O 1
ATOM 743 N N . LEU A 1 95 ? 19.365 9.411 -23.149 1.00 88.44 95 LEU A N 1
ATOM 744 C CA . LEU A 1 95 ? 18.740 10.716 -22.925 1.00 88.44 95 LEU A CA 1
ATOM 745 C C . LEU A 1 95 ? 17.431 10.604 -22.127 1.00 88.44 95 LEU A C 1
ATOM 747 O O . LEU A 1 95 ? 17.196 11.418 -21.234 1.00 88.44 95 LEU A O 1
ATOM 751 N N . ALA A 1 96 ? 16.600 9.597 -22.414 1.00 86.81 96 ALA A N 1
ATOM 752 C CA . ALA A 1 96 ? 15.384 9.329 -21.646 1.00 86.81 96 ALA A CA 1
ATOM 753 C C . ALA A 1 96 ? 15.709 9.022 -20.173 1.00 86.81 96 ALA A C 1
ATOM 755 O O . ALA A 1 96 ? 15.139 9.633 -19.270 1.00 86.81 96 ALA A O 1
ATOM 756 N N . TYR A 1 97 ? 16.693 8.155 -19.916 1.00 89.38 97 TYR A N 1
ATOM 757 C CA . TYR A 1 97 ? 17.136 7.852 -18.553 1.00 89.38 97 TYR A CA 1
ATOM 758 C C . TYR A 1 97 ? 17.733 9.058 -17.839 1.00 89.38 97 TYR A C 1
ATOM 760 O O . TYR A 1 97 ? 17.471 9.241 -16.655 1.00 89.38 97 TYR A O 1
ATOM 768 N N . TYR A 1 98 ? 18.478 9.915 -18.539 1.00 89.69 98 TYR A N 1
ATOM 769 C CA . TYR A 1 98 ? 18.982 11.158 -17.962 1.00 89.69 98 TYR A CA 1
ATOM 770 C C . TYR A 1 98 ? 17.842 12.073 -17.492 1.00 89.69 98 TYR A C 1
ATOM 772 O O . TYR A 1 98 ? 17.907 12.609 -16.385 1.00 89.69 98 TYR A O 1
ATOM 780 N N . ARG A 1 99 ? 16.776 12.224 -18.292 1.00 89.19 99 ARG A N 1
ATOM 781 C CA . ARG A 1 99 ? 15.598 13.025 -17.911 1.00 89.19 99 ARG A CA 1
ATOM 782 C C . ARG A 1 99 ? 14.907 12.462 -16.670 1.00 89.19 99 ARG A C 1
ATOM 784 O O . ARG A 1 99 ? 14.661 13.214 -15.731 1.00 89.19 99 ARG A O 1
ATOM 791 N N . ILE A 1 100 ? 14.688 11.145 -16.632 1.00 91.06 100 ILE A N 1
ATOM 792 C CA . ILE A 1 100 ? 14.115 10.454 -15.468 1.00 91.06 100 ILE A CA 1
ATOM 793 C C . ILE A 1 100 ? 15.017 10.629 -14.238 1.00 91.06 100 ILE A C 1
ATOM 795 O O . ILE A 1 100 ? 14.536 10.995 -13.170 1.00 91.06 100 ILE A O 1
ATOM 799 N N . ALA A 1 101 ? 16.327 10.412 -14.379 1.00 89.62 101 ALA A N 1
ATOM 800 C CA . ALA A 1 101 ? 17.289 10.495 -13.282 1.00 89.62 101 ALA A CA 1
ATOM 801 C C . ALA A 1 101 ? 17.399 11.913 -12.704 1.00 89.62 101 ALA A C 1
ATOM 803 O O . ALA A 1 101 ? 17.462 12.072 -11.485 1.00 89.62 101 ALA A O 1
ATOM 804 N N . LYS A 1 102 ? 17.382 12.945 -13.556 1.00 92.44 102 LYS A N 1
ATOM 805 C CA . LYS A 1 102 ? 17.393 14.352 -13.134 1.00 92.44 102 LYS A CA 1
ATOM 806 C C . LYS A 1 102 ? 16.216 14.660 -12.205 1.00 92.44 102 LYS A C 1
ATOM 808 O O . LYS A 1 102 ? 16.411 15.209 -11.120 1.00 92.44 102 LYS A O 1
ATOM 813 N N . ASP A 1 103 ? 15.010 14.289 -12.617 1.00 94.19 103 ASP A N 1
ATOM 814 C CA . ASP A 1 103 ? 13.791 14.539 -11.847 1.00 94.19 103 ASP A CA 1
ATOM 815 C C . ASP A 1 103 ? 13.684 13.637 -10.610 1.00 94.19 103 ASP A C 1
ATOM 817 O O . ASP A 1 103 ? 13.250 14.091 -9.550 1.00 94.19 103 ASP A O 1
ATOM 821 N N . TYR A 1 104 ? 14.176 12.400 -10.700 1.00 92.25 104 TYR A N 1
ATOM 822 C CA . TYR A 1 104 ? 14.300 11.488 -9.565 1.00 92.25 104 TYR A CA 1
ATOM 823 C C . TYR A 1 104 ? 15.224 12.040 -8.469 1.00 92.25 104 TYR A C 1
ATOM 825 O O . TYR A 1 104 ? 14.862 12.061 -7.293 1.00 92.25 104 TYR A O 1
ATOM 833 N N . ILE A 1 105 ? 16.401 12.555 -8.835 1.00 91.00 105 ILE A N 1
ATOM 834 C CA . ILE A 1 105 ? 17.314 13.198 -7.878 1.00 91.00 105 ILE A CA 1
ATOM 835 C C . ILE A 1 105 ? 16.641 14.427 -7.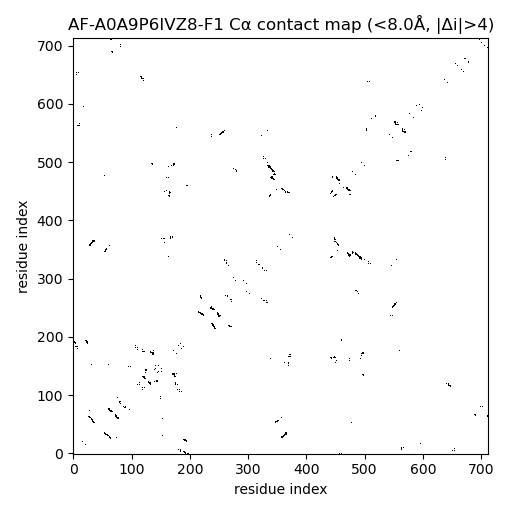261 1.00 91.00 105 ILE A C 1
ATOM 837 O O . ILE A 1 105 ? 16.714 14.630 -6.049 1.00 91.00 105 ILE A O 1
ATOM 841 N N . ARG A 1 106 ? 15.935 15.224 -8.070 1.00 92.00 106 ARG A N 1
ATOM 842 C CA . ARG A 1 106 ? 15.224 16.411 -7.591 1.00 92.00 106 ARG A CA 1
ATOM 843 C C . ARG A 1 106 ? 14.143 16.066 -6.566 1.00 92.00 106 ARG A C 1
ATOM 845 O O . ARG A 1 106 ? 14.120 16.680 -5.501 1.00 92.00 106 ARG A O 1
ATOM 852 N N . ILE A 1 107 ? 13.262 15.100 -6.848 1.00 92.56 107 ILE A N 1
ATOM 853 C CA . ILE A 1 107 ? 12.225 14.692 -5.884 1.00 92.56 107 ILE A CA 1
ATOM 854 C C . ILE A 1 107 ? 12.844 14.085 -4.623 1.00 92.56 107 ILE A C 1
ATOM 856 O O . ILE A 1 107 ? 12.346 14.339 -3.530 1.00 92.56 107 ILE A O 1
ATOM 860 N N . LEU A 1 108 ? 13.955 13.350 -4.744 1.00 91.38 108 LEU A N 1
ATOM 861 C CA . LEU A 1 108 ? 14.661 12.762 -3.609 1.00 91.38 108 LEU A CA 1
ATOM 862 C C . LEU A 1 108 ? 15.255 13.834 -2.683 1.00 91.38 108 LEU A C 1
ATOM 864 O O . LEU A 1 108 ? 15.083 13.739 -1.468 1.00 91.38 108 LEU A O 1
ATOM 868 N N . ILE A 1 109 ? 15.906 14.861 -3.247 1.00 89.50 109 ILE A N 1
ATOM 869 C CA . ILE A 1 109 ? 16.443 16.006 -2.493 1.00 89.50 109 ILE A CA 1
ATOM 870 C C . ILE A 1 109 ? 15.322 16.685 -1.710 1.00 89.50 109 ILE A C 1
ATOM 872 O O . ILE A 1 109 ? 15.426 16.816 -0.492 1.00 89.50 109 ILE A O 1
ATOM 876 N N . VAL A 1 110 ? 14.231 17.050 -2.394 1.00 89.50 110 VAL A N 1
ATOM 877 C CA . VAL A 1 110 ? 13.079 17.711 -1.763 1.00 89.50 110 VAL A CA 1
ATOM 878 C C . VAL A 1 110 ? 12.511 16.835 -0.646 1.00 89.50 110 VAL A C 1
ATOM 880 O O . VAL A 1 110 ? 12.370 17.288 0.486 1.00 89.50 110 VAL A O 1
ATOM 883 N N . SER A 1 111 ? 12.261 15.556 -0.924 1.00 90.44 111 SER A N 1
ATOM 884 C CA . SER A 1 111 ? 11.688 14.614 0.043 1.00 90.44 111 SER A CA 1
ATOM 885 C C . SER A 1 111 ? 12.555 14.472 1.302 1.00 90.44 111 SER A C 1
ATOM 887 O O . SER A 1 111 ? 12.052 14.580 2.424 1.00 90.44 111 SER A O 1
ATOM 889 N N . LYS A 1 112 ? 13.871 14.271 1.140 1.00 87.19 112 LYS A N 1
ATOM 890 C CA . LYS A 1 112 ? 14.811 14.114 2.262 1.00 87.19 112 LYS A CA 1
ATOM 891 C C . LYS A 1 112 ? 15.020 15.411 3.042 1.00 87.19 112 LYS A C 1
ATOM 893 O O . LYS A 1 112 ? 15.101 15.374 4.271 1.00 87.19 112 LYS A O 1
ATOM 898 N N . GLU A 1 113 ? 15.074 16.558 2.371 1.00 86.50 113 GLU A N 1
ATOM 899 C CA . GLU A 1 113 ? 15.196 17.857 3.037 1.00 86.50 113 GLU A CA 1
ATOM 900 C C . GLU A 1 113 ? 13.969 18.142 3.913 1.00 86.50 113 GLU A C 1
ATOM 902 O O . GLU A 1 113 ? 14.103 18.462 5.096 1.00 86.50 113 GLU A O 1
ATOM 907 N N . PHE A 1 114 ? 12.770 17.953 3.364 1.00 86.12 114 PHE A N 1
ATOM 908 C CA . PHE A 1 114 ? 11.518 18.145 4.090 1.00 86.12 114 PHE A CA 1
ATOM 909 C C . PHE A 1 114 ? 11.380 17.198 5.274 1.00 86.12 114 PHE A C 1
ATOM 911 O O . PHE A 1 114 ? 10.978 17.621 6.362 1.00 86.12 114 PHE A O 1
ATOM 918 N N . MET A 1 115 ? 11.746 15.930 5.081 1.00 84.38 115 MET A N 1
ATOM 919 C CA . MET A 1 115 ? 11.734 14.946 6.154 1.00 84.38 115 MET A CA 1
ATOM 920 C C . MET A 1 115 ? 12.727 15.332 7.253 1.00 84.38 115 MET A C 1
ATOM 922 O O . MET A 1 115 ? 12.316 15.472 8.398 1.00 84.38 115 MET A O 1
ATOM 926 N N . SER A 1 116 ? 13.999 15.583 6.926 1.00 80.44 116 SER A N 1
ATOM 927 C CA . SER A 1 116 ? 15.036 15.886 7.930 1.00 80.44 116 SER A CA 1
ATOM 928 C C . SER A 1 116 ? 14.746 17.143 8.759 1.00 80.44 116 SER A C 1
ATOM 930 O O . SER A 1 116 ? 15.117 17.206 9.929 1.00 80.44 116 SER A O 1
ATOM 932 N N . LYS A 1 117 ? 14.030 18.122 8.191 1.00 82.06 117 LYS A N 1
ATOM 933 C CA . LYS A 1 117 ? 13.588 19.333 8.900 1.00 82.06 117 LYS A CA 1
ATOM 934 C C . LYS A 1 117 ? 12.254 19.161 9.642 1.00 82.06 117 LYS A C 1
ATOM 936 O O . LYS A 1 117 ? 11.819 20.090 10.313 1.00 82.06 117 LYS A O 1
ATOM 941 N N . GLY A 1 118 ? 11.581 18.011 9.524 1.00 77.94 118 GLY A N 1
ATOM 942 C CA . GLY A 1 118 ? 10.241 17.788 10.083 1.00 77.94 118 GLY A CA 1
ATOM 943 C C . GLY A 1 118 ? 9.162 18.680 9.458 1.00 77.94 118 GLY A C 1
ATOM 944 O O . GLY A 1 118 ? 8.154 18.968 10.099 1.00 77.94 118 GLY A O 1
ATOM 945 N N . ARG A 1 119 ? 9.386 19.132 8.220 1.00 82.75 119 ARG A N 1
ATOM 946 C CA . ARG A 1 119 ? 8.557 20.104 7.493 1.00 82.75 119 ARG A CA 1
ATOM 947 C C . ARG A 1 119 ? 7.678 19.460 6.428 1.00 82.75 119 ARG A C 1
ATOM 949 O O . ARG A 1 119 ? 7.164 20.156 5.570 1.00 82.75 119 ARG A O 1
ATOM 956 N N . MET A 1 120 ? 7.479 18.142 6.458 1.00 84.00 120 MET A N 1
ATOM 957 C CA . MET A 1 120 ? 6.745 17.406 5.414 1.00 84.00 120 MET A CA 1
ATOM 958 C C . MET A 1 120 ? 5.313 17.938 5.168 1.00 84.00 120 MET A C 1
ATOM 960 O O . MET A 1 120 ? 4.810 17.861 4.052 1.00 84.00 120 MET A O 1
ATOM 964 N N . MET A 1 121 ? 4.675 18.550 6.173 1.00 79.88 121 MET A N 1
ATOM 965 C CA . MET A 1 121 ? 3.367 19.215 6.025 1.00 79.88 121 MET A CA 1
ATOM 966 C C . MET A 1 121 ? 3.427 20.590 5.358 1.00 79.88 121 MET A C 1
ATOM 968 O O . MET A 1 121 ? 2.397 21.105 4.934 1.00 79.88 121 MET A O 1
ATOM 972 N N . ASP A 1 122 ? 4.611 21.175 5.232 1.00 81.19 122 ASP A N 1
ATOM 973 C CA . ASP A 1 122 ? 4.806 22.476 4.606 1.00 81.19 122 ASP A CA 1
ATOM 974 C C . ASP A 1 122 ? 4.946 22.342 3.087 1.00 81.19 122 ASP A C 1
ATOM 976 O O . ASP A 1 122 ? 5.129 23.344 2.409 1.00 81.19 122 ASP A O 1
ATOM 980 N N . VAL A 1 123 ? 4.883 21.135 2.515 1.00 79.12 123 VAL A N 1
ATOM 981 C CA . VAL A 1 123 ? 5.004 20.949 1.062 1.00 79.12 123 VAL A CA 1
ATOM 982 C C . VAL A 1 123 ? 3.906 21.746 0.349 1.00 79.12 123 VAL A C 1
ATOM 984 O O . VAL A 1 123 ? 2.719 21.537 0.571 1.00 79.12 123 VAL A O 1
ATOM 987 N N . GLY A 1 124 ? 4.306 22.687 -0.500 1.00 67.44 124 GLY A N 1
ATOM 988 C CA . GLY A 1 124 ? 3.414 23.469 -1.363 1.00 67.44 124 GLY A CA 1
ATOM 989 C C . GLY A 1 124 ? 3.549 23.067 -2.832 1.00 67.44 124 GLY A C 1
ATOM 990 O O . GLY A 1 124 ? 4.441 22.291 -3.179 1.00 67.44 124 GLY A O 1
ATOM 991 N N . LYS A 1 125 ? 2.711 23.636 -3.711 1.00 59.84 125 LYS A N 1
ATOM 992 C CA . LYS A 1 125 ? 2.812 23.432 -5.173 1.00 59.84 125 LYS A CA 1
ATOM 993 C C . LYS A 1 125 ? 4.139 23.958 -5.724 1.00 59.84 125 LYS A C 1
ATOM 995 O O . LYS A 1 125 ? 4.781 23.327 -6.555 1.00 59.84 125 LYS A O 1
ATOM 1000 N N . HIS A 1 126 ? 4.555 25.114 -5.211 1.00 59.59 126 HIS A N 1
ATOM 1001 C CA . HIS A 1 126 ? 5.813 25.789 -5.514 1.00 59.59 126 HIS A CA 1
ATOM 1002 C C . HIS A 1 126 ? 6.531 26.142 -4.199 1.00 59.59 126 HIS A C 1
ATOM 1004 O O . HIS A 1 126 ? 5.842 26.326 -3.192 1.00 59.59 126 HIS A O 1
ATOM 1010 N N . PRO A 1 127 ? 7.871 26.319 -4.177 1.00 62.62 127 PRO A N 1
ATOM 1011 C CA . PRO A 1 127 ? 8.612 26.854 -3.025 1.00 62.62 127 PRO A CA 1
ATOM 1012 C C . PRO A 1 127 ? 8.011 28.073 -2.314 1.00 62.62 127 PRO A C 1
ATOM 1014 O O . PRO A 1 127 ? 8.248 28.276 -1.130 1.00 62.62 127 PRO A O 1
ATOM 1017 N N . ILE A 1 128 ? 7.214 28.867 -3.029 1.00 50.84 128 ILE A N 1
ATOM 1018 C CA . ILE A 1 128 ? 6.577 30.093 -2.528 1.00 50.84 128 ILE A CA 1
ATOM 1019 C C . ILE A 1 128 ? 5.249 29.800 -1.797 1.00 50.84 128 ILE A C 1
ATOM 1021 O O . ILE A 1 128 ? 4.816 30.594 -0.972 1.00 50.84 128 ILE A O 1
ATOM 1025 N N . GLU A 1 129 ? 4.616 28.651 -2.054 1.00 56.88 129 GLU A N 1
ATOM 1026 C CA . GLU A 1 129 ? 3.312 28.247 -1.495 1.00 56.88 129 GLU A CA 1
ATOM 1027 C C . GLU A 1 129 ? 3.440 27.203 -0.368 1.00 56.88 129 GLU A C 1
ATOM 1029 O O . GLU A 1 129 ? 2.504 26.453 -0.077 1.00 56.88 129 GLU A O 1
ATOM 1034 N N . TRP A 1 130 ? 4.626 27.085 0.231 1.00 67.50 130 TRP A N 1
ATOM 1035 C CA . TRP A 1 130 ? 4.881 26.127 1.303 1.00 67.50 130 TRP A CA 1
ATOM 1036 C C . TRP A 1 130 ? 4.037 26.440 2.553 1.00 67.50 130 TRP A C 1
ATOM 1038 O O . TRP A 1 130 ? 3.952 27.587 2.980 1.00 67.50 130 TRP A O 1
ATOM 1048 N N . GLY A 1 131 ? 3.397 25.411 3.121 1.00 55.53 131 GLY A N 1
ATOM 1049 C CA . GL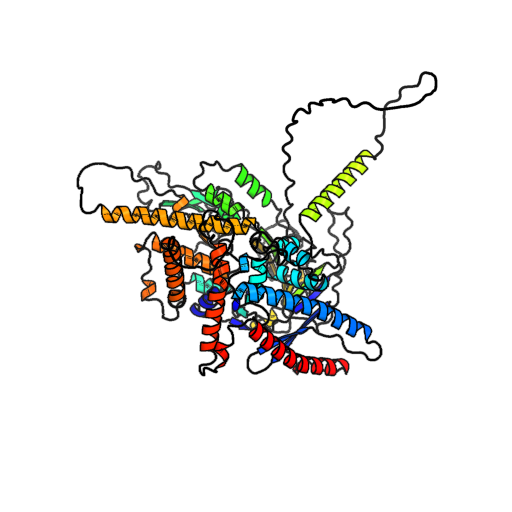Y A 1 131 ? 2.458 25.500 4.254 1.00 55.53 131 GLY A CA 1
ATOM 1050 C C . GLY A 1 131 ? 1.126 24.756 4.060 1.00 55.53 131 GLY A C 1
ATOM 1051 O O . GLY A 1 131 ? 0.310 24.716 4.976 1.00 55.53 131 GLY A O 1
ATOM 1052 N N . ASN A 1 132 ? 0.895 24.154 2.884 1.00 60.09 132 ASN A N 1
ATOM 1053 C CA . ASN A 1 132 ? -0.395 23.568 2.483 1.00 60.09 132 ASN A CA 1
ATOM 1054 C C . ASN A 1 132 ? -0.360 22.045 2.235 1.00 60.09 132 ASN A C 1
ATOM 1056 O O . ASN A 1 132 ? -1.258 21.502 1.588 1.00 60.09 132 ASN A O 1
ATOM 1060 N N . GLY A 1 133 ? 0.639 21.322 2.748 1.00 64.38 133 GLY A N 1
ATOM 1061 C CA . GLY A 1 133 ? 0.962 19.940 2.348 1.00 64.38 133 GLY A CA 1
ATOM 1062 C C . GLY A 1 133 ? -0.115 18.894 2.609 1.00 64.38 133 GLY A C 1
ATOM 1063 O O . GLY A 1 133 ? -0.034 17.791 2.082 1.00 64.38 133 GLY A O 1
ATOM 1064 N N . ARG A 1 134 ? -1.159 19.244 3.363 1.00 67.00 134 ARG A N 1
ATOM 1065 C CA . ARG A 1 134 ? -2.354 18.413 3.543 1.00 67.00 134 ARG A CA 1
ATOM 1066 C C . ARG A 1 134 ? -3.301 18.421 2.336 1.00 67.00 134 ARG A C 1
ATOM 1068 O O . ARG A 1 134 ? -4.060 17.475 2.155 1.00 67.00 134 ARG A O 1
ATOM 1075 N N . TYR A 1 135 ? -3.285 19.500 1.560 1.00 75.62 135 TYR A N 1
ATOM 1076 C CA . TYR A 1 135 ? -4.217 19.746 0.459 1.00 75.62 135 TYR A CA 1
ATOM 1077 C C . TYR A 1 135 ? -3.555 19.627 -0.907 1.00 75.62 135 TYR A C 1
ATOM 1079 O O . TYR A 1 135 ? -4.245 19.337 -1.877 1.00 75.62 135 TYR A O 1
ATOM 1087 N N . ILE A 1 136 ? -2.236 19.833 -0.980 1.00 84.31 136 ILE A N 1
ATOM 1088 C CA . ILE A 1 136 ? -1.508 19.713 -2.241 1.00 84.31 136 ILE A CA 1
ATOM 1089 C C . ILE A 1 136 ? -1.465 18.256 -2.662 1.00 84.31 136 ILE A C 1
ATOM 1091 O O . ILE A 1 136 ? -0.861 17.419 -1.993 1.00 84.31 136 ILE A O 1
ATOM 1095 N N . THR A 1 137 ? -2.097 17.979 -3.790 1.00 88.94 137 THR A N 1
ATOM 1096 C CA . THR A 1 137 ? -2.119 16.653 -4.403 1.00 88.94 137 THR A CA 1
ATOM 1097 C C . THR A 1 137 ? -0.792 16.338 -5.095 1.00 88.94 137 THR A C 1
ATOM 1099 O O . THR A 1 137 ? -0.027 17.237 -5.459 1.00 88.94 137 THR A O 1
ATOM 1102 N N . LEU A 1 138 ? -0.508 15.053 -5.317 1.00 91.38 138 LEU A N 1
ATOM 1103 C CA . LEU A 1 138 ? 0.675 14.615 -6.054 1.00 91.38 138 LEU A CA 1
ATOM 1104 C C . LEU A 1 138 ? 0.687 15.207 -7.466 1.00 91.38 138 LEU A C 1
ATOM 1106 O O . LEU A 1 138 ? 1.743 15.633 -7.931 1.00 91.38 138 LEU A O 1
ATOM 1110 N N . ARG A 1 139 ? -0.480 15.297 -8.118 1.00 90.06 139 ARG A N 1
ATOM 1111 C CA . ARG A 1 139 ? -0.620 15.981 -9.408 1.00 90.06 139 ARG A CA 1
ATOM 1112 C C . ARG A 1 139 ? -0.088 17.400 -9.346 1.00 90.06 139 ARG A C 1
ATOM 1114 O O . ARG A 1 139 ? 0.792 17.749 -10.122 1.00 90.06 139 ARG A O 1
ATOM 1121 N N . GLU A 1 140 ? -0.643 18.214 -8.450 1.00 87.19 140 GLU A N 1
ATOM 1122 C CA . GLU A 1 140 ? -0.299 19.633 -8.370 1.00 87.19 140 GLU A CA 1
ATOM 1123 C C . GLU A 1 140 ? 1.185 19.813 -8.059 1.00 87.19 140 GLU A C 1
ATOM 1125 O O . GLU A 1 140 ? 1.819 20.700 -8.620 1.00 87.19 140 GLU A O 1
ATOM 1130 N N . PHE A 1 141 ? 1.755 18.943 -7.223 1.00 90.00 141 PHE A N 1
ATOM 1131 C CA . PHE A 1 141 ? 3.185 18.936 -6.940 1.00 90.00 141 PHE A CA 1
ATOM 1132 C C . PHE A 1 141 ? 4.037 18.603 -8.178 1.00 90.00 141 PHE A C 1
ATOM 1134 O O . PHE A 1 141 ? 5.039 19.274 -8.429 1.00 90.00 141 PHE A O 1
ATOM 1141 N N . LEU A 1 142 ? 3.653 17.598 -8.973 1.00 91.06 142 LEU A N 1
ATOM 1142 C CA . LEU A 1 142 ? 4.391 17.213 -10.181 1.00 91.06 142 LEU A CA 1
ATOM 1143 C C . LEU A 1 142 ? 4.249 18.254 -11.306 1.00 91.06 142 LEU A C 1
ATOM 1145 O O . LEU A 1 142 ? 5.248 18.638 -11.917 1.00 91.06 142 LEU A O 1
ATOM 1149 N N . GLU A 1 143 ? 3.032 18.743 -11.553 1.00 88.62 143 GLU A N 1
ATOM 1150 C CA . GLU A 1 143 ? 2.735 19.727 -12.600 1.00 88.62 143 GLU A CA 1
ATOM 1151 C C . GLU A 1 143 ? 3.337 21.100 -12.265 1.00 88.62 143 GLU A C 1
ATOM 1153 O O . GLU A 1 143 ? 4.113 21.636 -13.057 1.00 88.62 143 GLU A O 1
ATOM 1158 N N . ALA A 1 144 ? 3.064 21.651 -11.076 1.00 85.31 144 ALA A N 1
ATOM 1159 C CA . ALA A 1 144 ? 3.606 22.954 -10.671 1.00 85.31 144 ALA A CA 1
ATOM 1160 C C . ALA A 1 144 ? 5.113 22.895 -10.389 1.00 85.31 144 ALA A C 1
ATOM 1162 O O . ALA A 1 144 ? 5.832 23.873 -10.597 1.00 85.31 144 ALA A O 1
ATOM 1163 N N . GLY A 1 145 ? 5.613 21.729 -9.972 1.00 86.75 145 GLY A N 1
ATOM 1164 C CA . GLY A 1 145 ? 7.040 21.463 -9.872 1.00 86.75 145 GLY A CA 1
ATOM 1165 C C . GLY A 1 145 ? 7.739 21.395 -11.233 1.00 86.75 145 GLY A C 1
ATOM 1166 O O . GLY A 1 145 ? 8.966 21.477 -11.272 1.00 86.75 145 GLY A O 1
ATOM 1167 N N . GLY A 1 146 ? 7.014 21.271 -12.349 1.00 89.56 146 GLY A N 1
ATOM 1168 C CA . GLY A 1 146 ? 7.600 21.147 -13.684 1.00 89.56 146 GLY A CA 1
ATOM 1169 C C . GLY A 1 146 ? 8.383 19.845 -13.871 1.00 89.56 146 GLY A C 1
ATOM 1170 O O . GLY A 1 146 ? 9.440 19.850 -14.504 1.00 89.56 146 GLY A O 1
ATOM 1171 N N . TYR A 1 147 ? 7.915 18.752 -13.263 1.00 92.50 147 TYR A N 1
ATOM 1172 C CA . TYR A 1 147 ? 8.480 17.420 -13.472 1.00 92.50 147 TYR A CA 1
ATOM 1173 C C . TYR A 1 147 ? 8.163 16.933 -14.889 1.00 92.50 147 TYR A C 1
ATOM 1175 O O . TYR A 1 147 ? 7.070 17.156 -15.411 1.00 92.50 147 TYR A O 1
ATOM 1183 N N . SER A 1 148 ? 9.127 16.280 -15.537 1.00 92.06 148 SER A N 1
ATOM 1184 C CA . SER A 1 148 ? 8.965 15.826 -16.916 1.00 92.06 148 SER A CA 1
ATOM 1185 C C . SER A 1 148 ? 7.939 14.701 -17.035 1.00 92.06 148 SER A C 1
ATOM 1187 O O . SER A 1 148 ? 7.786 13.857 -16.148 1.00 92.06 148 SER A O 1
ATOM 1189 N N . HIS A 1 149 ? 7.281 14.643 -18.194 1.00 89.38 149 HIS A N 1
ATOM 1190 C CA . HIS A 1 149 ? 6.394 13.533 -18.531 1.00 89.38 149 HIS A CA 1
ATOM 1191 C C . HIS A 1 149 ? 7.141 12.187 -18.530 1.00 89.38 149 HIS A C 1
ATOM 1193 O O . HIS A 1 149 ? 6.591 11.190 -18.077 1.00 89.38 149 HIS A O 1
ATOM 1199 N N . ASP A 1 150 ? 8.407 12.162 -18.969 1.00 88.56 150 ASP A N 1
ATOM 1200 C CA . ASP A 1 150 ? 9.252 10.958 -18.956 1.00 88.56 150 ASP A CA 1
ATOM 1201 C C . ASP A 1 150 ? 9.413 10.404 -17.526 1.00 88.56 150 ASP A C 1
ATOM 1203 O O . ASP A 1 150 ? 9.290 9.199 -17.304 1.00 88.56 150 ASP A O 1
ATOM 1207 N N . PHE A 1 151 ? 9.629 11.283 -16.539 1.00 91.94 151 PHE A N 1
ATOM 1208 C CA . PHE A 1 151 ? 9.681 10.901 -15.128 1.00 91.94 151 PHE A CA 1
ATOM 1209 C C . PHE A 1 151 ? 8.318 10.436 -14.604 1.00 91.94 151 PHE A C 1
ATOM 1211 O O . PHE A 1 151 ? 8.234 9.366 -13.999 1.00 91.94 151 PHE A O 1
ATOM 1218 N N . ALA A 1 152 ? 7.247 11.194 -14.863 1.00 91.88 152 ALA A N 1
ATOM 1219 C CA . ALA A 1 152 ? 5.897 10.832 -14.430 1.00 91.88 152 ALA A CA 1
ATOM 1220 C C . ALA A 1 152 ? 5.458 9.467 -14.994 1.00 91.88 152 ALA A C 1
ATOM 1222 O O . ALA A 1 152 ? 4.893 8.651 -14.266 1.00 91.88 152 ALA A O 1
ATOM 1223 N N . ALA A 1 153 ? 5.805 9.169 -16.250 1.00 88.38 153 ALA A N 1
ATOM 1224 C CA . ALA A 1 153 ? 5.489 7.909 -16.919 1.00 88.38 153 ALA A CA 1
ATOM 1225 C C . ALA A 1 153 ? 6.149 6.669 -16.294 1.00 88.38 153 ALA A C 1
ATOM 1227 O O . ALA A 1 153 ? 5.719 5.540 -16.540 1.00 88.38 153 ALA A O 1
ATOM 1228 N N . PHE A 1 154 ? 7.178 6.864 -15.471 1.00 88.62 154 PHE A N 1
ATOM 1229 C CA . PHE A 1 154 ? 7.771 5.822 -14.639 1.00 88.62 154 PHE A CA 1
ATOM 1230 C C . PHE A 1 154 ? 7.263 5.881 -13.191 1.00 88.62 154 PHE A C 1
ATOM 1232 O O . PHE A 1 154 ? 6.860 4.864 -12.625 1.00 88.62 154 PHE A O 1
ATOM 1239 N N . PHE A 1 155 ? 7.278 7.072 -12.594 1.00 92.94 155 PHE A N 1
ATOM 1240 C CA . PHE A 1 155 ? 7.017 7.285 -11.174 1.00 92.94 155 PHE A CA 1
ATOM 1241 C C . PHE A 1 155 ? 5.576 6.948 -10.779 1.00 92.94 155 PHE A C 1
ATOM 1243 O O . PHE A 1 155 ? 5.336 6.330 -9.744 1.00 92.94 155 PHE A O 1
ATOM 1250 N N . VAL A 1 156 ? 4.607 7.322 -11.611 1.00 93.81 156 VAL A N 1
ATOM 1251 C CA . VAL A 1 156 ? 3.185 7.168 -11.288 1.00 93.81 156 VAL A CA 1
ATOM 1252 C C . VAL A 1 156 ? 2.744 5.705 -11.353 1.00 93.81 156 VAL A C 1
ATOM 1254 O O . VAL A 1 156 ? 2.163 5.250 -10.368 1.00 93.81 156 VAL A O 1
ATOM 1257 N N . PRO A 1 157 ? 3.070 4.916 -12.402 1.00 93.50 157 PRO A N 1
ATOM 1258 C CA . PRO A 1 157 ? 2.781 3.481 -12.394 1.00 93.50 157 PRO A CA 1
ATOM 1259 C C . PRO A 1 157 ? 3.415 2.731 -11.218 1.00 93.50 157 PRO A C 1
ATOM 1261 O O . PRO A 1 157 ? 2.801 1.815 -10.673 1.00 93.50 157 PRO A O 1
ATOM 1264 N N . LEU A 1 158 ? 4.615 3.138 -10.784 1.00 92.12 158 LEU A N 1
ATOM 1265 C CA . LEU A 1 158 ? 5.264 2.559 -9.608 1.00 92.12 158 LEU A CA 1
ATOM 1266 C C . LEU A 1 158 ? 4.422 2.771 -8.340 1.00 92.12 158 LEU A C 1
ATOM 1268 O O . LEU A 1 158 ? 4.167 1.816 -7.608 1.00 92.12 158 LEU A O 1
ATOM 1272 N N . PHE A 1 159 ? 3.947 3.995 -8.092 1.00 92.75 159 PHE A N 1
ATOM 1273 C CA . PHE A 1 159 ? 3.103 4.279 -6.928 1.00 92.75 159 PHE A CA 1
ATOM 1274 C C . PHE A 1 159 ? 1.689 3.703 -7.056 1.00 92.75 159 PHE A C 1
ATOM 1276 O O . PHE A 1 159 ? 1.157 3.214 -6.063 1.00 92.75 159 PHE A O 1
ATOM 1283 N N . ALA A 1 160 ? 1.118 3.652 -8.261 1.00 92.19 160 ALA A N 1
ATOM 1284 C CA . ALA A 1 160 ? -0.140 2.951 -8.531 1.00 92.19 160 ALA A CA 1
ATOM 1285 C C . ALA A 1 160 ? -0.048 1.461 -8.193 1.00 92.19 160 ALA A C 1
ATOM 1287 O O . ALA A 1 160 ? -0.962 0.905 -7.589 1.00 92.19 160 ALA A O 1
ATOM 1288 N N . CYS A 1 161 ? 1.091 0.828 -8.486 1.00 90.50 161 CYS A N 1
ATOM 1289 C CA . CYS A 1 161 ? 1.378 -0.540 -8.064 1.00 90.50 161 CYS A CA 1
ATOM 1290 C C . CYS A 1 161 ? 1.491 -0.660 -6.532 1.00 90.50 161 CYS A C 1
ATOM 1292 O O . CYS A 1 161 ? 0.898 -1.565 -5.945 1.00 90.50 16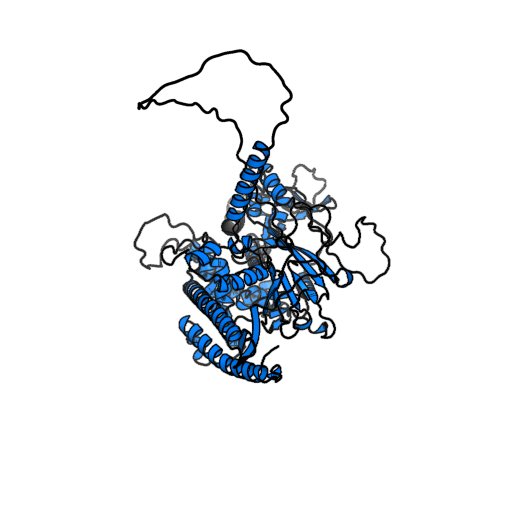1 CYS A O 1
ATOM 1294 N N . VAL A 1 162 ? 2.232 0.236 -5.865 1.00 89.12 162 VAL A N 1
ATOM 1295 C CA . VAL A 1 162 ? 2.404 0.219 -4.394 1.00 89.12 162 VAL A CA 1
ATOM 1296 C C . VAL A 1 162 ? 1.070 0.404 -3.669 1.00 89.12 162 VAL A C 1
ATOM 1298 O O . VAL A 1 162 ? 0.786 -0.285 -2.687 1.00 89.12 162 VAL A O 1
ATOM 1301 N N . CYS A 1 163 ? 0.254 1.332 -4.154 1.00 90.25 163 CYS A N 1
ATOM 1302 C CA . CYS A 1 163 ? -1.029 1.690 -3.570 1.00 90.25 163 CYS A CA 1
ATOM 1303 C C . CYS A 1 163 ? -2.199 0.876 -4.141 1.00 90.25 163 CYS A C 1
ATOM 1305 O O . CYS A 1 163 ? -3.309 1.033 -3.654 1.00 90.25 163 CYS A O 1
ATOM 1307 N N . THR A 1 164 ? -1.958 -0.011 -5.113 1.00 89.81 164 THR A N 1
ATOM 1308 C CA . THR A 1 164 ? -2.972 -0.823 -5.808 1.00 89.81 164 THR A CA 1
ATOM 1309 C C . THR A 1 164 ? -4.206 -0.006 -6.198 1.00 89.81 164 THR A C 1
ATOM 1311 O O . THR A 1 164 ? -5.316 -0.307 -5.766 1.00 89.81 164 THR A O 1
ATOM 1314 N N . CYS A 1 165 ? -3.990 1.067 -6.952 1.00 87.88 165 CYS A N 1
ATOM 1315 C CA . CYS A 1 165 ? -5.026 2.020 -7.341 1.00 87.88 165 CYS A CA 1
ATOM 1316 C C . CYS A 1 165 ? -4.850 2.502 -8.789 1.00 87.88 165 CYS A C 1
ATOM 1318 O O . CYS A 1 165 ? -3.840 2.222 -9.442 1.00 87.88 165 CYS A O 1
ATOM 1320 N N . SER A 1 166 ? -5.860 3.178 -9.330 1.00 88.88 166 SER A N 1
ATOM 1321 C CA . SER A 1 166 ? -5.790 3.835 -10.644 1.00 88.88 166 SER A CA 1
ATOM 1322 C C . SER A 1 166 ? -4.882 5.071 -10.626 1.00 88.88 166 SER A C 1
ATOM 1324 O O . SER A 1 166 ? -4.539 5.601 -9.563 1.00 88.88 166 SER A O 1
ATOM 1326 N N . PHE A 1 167 ? -4.464 5.545 -11.804 1.00 90.75 167 PHE A N 1
ATOM 1327 C CA . PHE A 1 167 ? -3.613 6.735 -11.905 1.00 90.75 167 PHE A CA 1
ATOM 1328 C C . PHE A 1 167 ? -4.327 7.985 -11.387 1.00 90.75 167 PHE A C 1
ATOM 1330 O O . PHE A 1 167 ? -3.705 8.807 -10.715 1.00 90.75 167 PHE A O 1
ATOM 1337 N N . GLU A 1 168 ? -5.639 8.085 -11.600 1.00 86.69 168 GLU A N 1
ATOM 1338 C CA . GLU A 1 168 ? -6.494 9.136 -11.051 1.00 86.69 168 GLU A CA 1
ATOM 1339 C C . GLU A 1 168 ? -6.408 9.181 -9.527 1.00 86.69 168 GLU A C 1
ATOM 1341 O O . GLU A 1 168 ? -6.146 10.241 -8.955 1.00 86.69 168 GLU A O 1
ATOM 1346 N N . ARG A 1 169 ? -6.575 8.027 -8.870 1.00 88.00 169 ARG A N 1
ATOM 1347 C CA . ARG A 1 169 ? -6.565 7.942 -7.409 1.00 88.00 169 ARG A CA 1
ATOM 1348 C C . ARG A 1 169 ? -5.190 8.231 -6.831 1.00 88.00 169 ARG A C 1
ATOM 1350 O O . ARG A 1 169 ? -5.112 9.011 -5.892 1.00 88.00 169 ARG A O 1
ATOM 1357 N N . VAL A 1 170 ? -4.100 7.704 -7.402 1.00 91.12 170 VAL A N 1
ATOM 1358 C CA . VAL A 1 170 ? -2.731 8.068 -6.964 1.00 91.12 170 VAL A CA 1
ATOM 1359 C C . VAL A 1 170 ? -2.501 9.574 -7.062 1.00 91.12 170 VAL A C 1
ATOM 1361 O O . VAL A 1 170 ? -1.866 10.167 -6.193 1.00 91.12 170 VAL A O 1
ATOM 1364 N N . MET A 1 171 ? -3.017 10.209 -8.113 1.00 90.88 171 MET A N 1
ATOM 1365 C CA . MET A 1 171 ? -2.846 11.642 -8.323 1.00 90.88 171 MET A CA 1
ATOM 1366 C C . MET A 1 171 ? -3.587 12.511 -7.305 1.00 90.88 171 MET A C 1
ATOM 1368 O O . MET A 1 171 ? -3.193 13.662 -7.131 1.00 90.88 171 MET A O 1
ATOM 1372 N N . GLU A 1 172 ? -4.614 11.986 -6.630 1.00 88.38 172 GLU A N 1
ATOM 1373 C CA . GLU A 1 172 ? -5.323 12.645 -5.522 1.00 88.38 172 GLU A CA 1
ATOM 1374 C C . GLU A 1 172 ? -4.564 12.570 -4.189 1.00 88.38 172 GLU A C 1
ATOM 1376 O O . GLU A 1 172 ? -4.911 13.292 -3.248 1.00 88.38 172 GLU A O 1
ATOM 1381 N N . TYR A 1 173 ? -3.531 11.724 -4.084 1.00 91.62 173 TYR A N 1
ATOM 1382 C CA . TYR A 1 173 ? -2.799 11.553 -2.830 1.00 91.62 173 TYR A CA 1
ATOM 1383 C C . TYR A 1 173 ? -2.145 12.873 -2.440 1.00 91.62 173 TYR A C 1
ATOM 1385 O O . TYR A 1 173 ? -1.513 13.505 -3.290 1.00 91.62 173 TYR A O 1
ATOM 1393 N N . PRO A 1 174 ? -2.216 13.292 -1.165 1.00 90.88 174 PRO A N 1
ATOM 1394 C CA . PRO A 1 174 ? -1.454 14.444 -0.720 1.00 90.88 174 PRO A CA 1
ATOM 1395 C C . PRO A 1 174 ? 0.040 14.188 -0.936 1.00 90.88 174 PRO A C 1
ATOM 1397 O O . PRO A 1 174 ? 0.564 13.135 -0.556 1.00 90.88 174 PRO A O 1
ATOM 1400 N N . ALA A 1 175 ? 0.736 15.148 -1.542 1.00 90.88 175 ALA A N 1
ATOM 1401 C CA . ALA A 1 175 ? 2.131 15.004 -1.942 1.00 90.88 175 ALA A CA 1
ATOM 1402 C C . ALA A 1 175 ? 3.027 14.629 -0.752 1.00 90.88 175 ALA A C 1
ATOM 1404 O O . ALA A 1 175 ? 3.919 13.796 -0.892 1.00 90.88 175 ALA A O 1
ATOM 1405 N N . CYS A 1 176 ? 2.740 15.164 0.440 1.00 89.31 176 CYS A N 1
ATOM 1406 C CA . CYS A 1 176 ? 3.468 14.855 1.670 1.00 89.31 176 CYS A CA 1
ATOM 1407 C C . CYS A 1 176 ? 3.519 13.347 1.982 1.00 89.31 176 CYS A C 1
ATOM 1409 O O . CYS A 1 176 ? 4.549 12.860 2.439 1.00 89.31 176 CYS A O 1
ATOM 1411 N N . VAL A 1 177 ? 2.457 12.593 1.674 1.00 90.31 177 VAL A N 1
ATOM 1412 C CA . VAL A 1 177 ? 2.376 11.144 1.916 1.00 90.31 177 VAL A CA 1
ATOM 1413 C C . VAL A 1 177 ? 3.326 10.378 0.992 1.00 90.31 177 VAL A C 1
ATOM 1415 O O . VAL A 1 177 ? 4.034 9.466 1.419 1.00 90.31 177 VAL A O 1
ATOM 1418 N N . VAL A 1 178 ? 3.364 10.762 -0.284 1.00 92.94 178 VAL A N 1
ATOM 1419 C CA . VAL A 1 178 ? 4.205 10.123 -1.306 1.00 92.94 178 VAL A CA 1
ATOM 1420 C C . VAL A 1 178 ? 5.674 10.490 -1.098 1.00 92.94 178 VAL A C 1
ATOM 1422 O O . VAL A 1 178 ? 6.538 9.614 -1.101 1.00 92.94 178 VAL A O 1
ATOM 1425 N N . LEU A 1 179 ? 5.964 11.769 -0.848 1.00 92.38 179 LEU A N 1
ATOM 1426 C CA . LEU A 1 179 ? 7.318 12.262 -0.582 1.00 92.38 179 LEU A CA 1
ATOM 1427 C C . LEU A 1 179 ? 7.893 11.668 0.705 1.00 92.38 179 LEU A C 1
ATOM 1429 O O . LEU A 1 179 ? 9.076 11.349 0.761 1.00 92.38 179 LEU A O 1
ATOM 1433 N N . GLU A 1 180 ? 7.064 11.445 1.724 1.00 90.06 180 GLU A N 1
ATOM 1434 C CA . GLU A 1 180 ? 7.465 10.715 2.922 1.00 90.06 180 GLU A CA 1
ATOM 1435 C C . GLU A 1 180 ? 7.956 9.297 2.591 1.00 90.06 180 GLU A C 1
ATOM 1437 O O . GLU A 1 180 ? 9.013 8.869 3.071 1.00 90.06 180 GLU A O 1
ATOM 1442 N N . TYR A 1 181 ? 7.200 8.572 1.764 1.00 91.50 181 TYR A N 1
ATOM 1443 C CA . TYR A 1 181 ? 7.568 7.229 1.332 1.00 91.50 181 TYR A CA 1
ATOM 1444 C C . TYR A 1 181 ? 8.872 7.236 0.525 1.00 91.50 181 TYR A C 1
ATOM 1446 O O . TYR A 1 181 ? 9.758 6.422 0.792 1.00 91.50 181 TYR A O 1
ATOM 1454 N N . VAL A 1 182 ? 9.027 8.191 -0.402 1.00 92.19 182 VAL A N 1
ATOM 1455 C CA . VAL A 1 182 ? 10.274 8.409 -1.157 1.00 92.19 182 VAL A CA 1
ATOM 1456 C C . VAL A 1 182 ? 11.441 8.673 -0.206 1.00 92.19 182 VAL A C 1
ATOM 1458 O O . VAL A 1 182 ? 12.470 8.012 -0.308 1.00 92.19 182 VAL A O 1
ATOM 1461 N N . ALA A 1 183 ? 11.289 9.588 0.753 1.00 89.00 183 ALA A N 1
ATOM 1462 C CA . ALA A 1 183 ? 12.357 9.976 1.673 1.00 89.00 183 ALA A CA 1
ATOM 1463 C C . ALA A 1 183 ? 12.867 8.808 2.534 1.00 89.00 183 ALA A C 1
ATOM 1465 O O . ALA A 1 183 ? 14.062 8.755 2.839 1.00 89.00 183 ALA A O 1
ATOM 1466 N N . ARG A 1 184 ? 11.968 7.893 2.926 1.00 85.12 184 ARG A N 1
ATOM 1467 C CA . ARG A 1 184 ? 12.300 6.702 3.723 1.00 85.12 184 ARG A CA 1
ATOM 1468 C C . ARG A 1 184 ? 12.869 5.560 2.886 1.00 85.12 184 ARG A C 1
ATOM 1470 O O . ARG A 1 184 ? 13.846 4.946 3.296 1.00 85.12 184 ARG A O 1
ATOM 1477 N N . CYS A 1 185 ? 12.258 5.259 1.741 1.00 84.88 185 CYS A N 1
ATOM 1478 C CA . CYS A 1 185 ? 12.584 4.053 0.974 1.00 84.88 185 CYS A CA 1
ATOM 1479 C C . CYS A 1 185 ? 13.668 4.280 -0.083 1.00 84.88 185 CYS A C 1
ATOM 1481 O O . CYS A 1 185 ? 14.289 3.327 -0.537 1.00 84.88 185 CYS A O 1
ATOM 1483 N N . MET A 1 186 ? 13.895 5.511 -0.534 1.00 84.38 186 MET A N 1
ATOM 1484 C CA . MET A 1 186 ? 14.798 5.796 -1.649 1.00 84.38 186 MET A CA 1
ATOM 1485 C C . MET A 1 186 ? 16.039 6.562 -1.169 1.00 84.38 186 MET A C 1
ATOM 1487 O O . MET A 1 186 ? 15.967 7.355 -0.227 1.00 84.38 186 MET A O 1
ATOM 1491 N N . PRO A 1 187 ? 17.215 6.342 -1.784 1.00 74.19 187 PRO A N 1
ATOM 1492 C CA . PRO A 1 187 ? 17.499 5.456 -2.922 1.00 74.19 187 PRO A CA 1
ATOM 1493 C C . PRO A 1 187 ? 17.925 4.034 -2.505 1.00 74.19 187 PRO A C 1
ATOM 1495 O O . PRO A 1 187 ? 18.120 3.183 -3.367 1.00 74.19 187 PRO A O 1
ATOM 1498 N N . PHE A 1 188 ? 18.157 3.801 -1.211 1.00 72.19 188 PHE A N 1
ATOM 1499 C CA . PHE A 1 188 ? 18.843 2.604 -0.712 1.00 72.19 188 PHE A CA 1
ATOM 1500 C C . PHE A 1 188 ? 17.930 1.588 -0.041 1.00 72.19 188 PHE A C 1
ATOM 1502 O O . PHE A 1 188 ? 18.421 0.525 0.349 1.00 72.19 188 PHE A O 1
ATOM 1509 N N . GLY A 1 189 ? 16.649 1.916 0.132 1.00 73.69 189 GLY A N 1
ATOM 1510 C CA . GLY A 1 189 ? 15.715 1.022 0.788 1.00 73.69 189 GLY A CA 1
ATOM 1511 C C . GLY A 1 189 ? 15.652 -0.298 0.046 1.00 73.69 189 GLY A C 1
ATOM 1512 O O . GLY A 1 189 ? 15.707 -0.359 -1.188 1.00 73.69 189 GLY A O 1
ATOM 1513 N N . ARG A 1 190 ? 15.586 -1.377 0.819 1.00 77.75 190 ARG A N 1
ATOM 1514 C CA . ARG A 1 190 ? 15.544 -2.726 0.262 1.00 77.75 190 ARG A CA 1
ATOM 1515 C C . ARG A 1 190 ? 14.197 -3.337 0.497 1.00 77.75 190 ARG A C 1
ATOM 1517 O O . ARG A 1 190 ? 13.802 -3.541 1.639 1.00 77.75 190 ARG A O 1
ATOM 1524 N N . MET A 1 191 ? 13.521 -3.704 -0.584 1.00 85.62 191 MET A N 1
ATOM 1525 C CA . MET A 1 191 ? 12.331 -4.512 -0.437 1.00 85.62 191 MET A CA 1
ATOM 1526 C C . MET A 1 191 ? 12.721 -5.855 0.188 1.00 85.62 191 MET A C 1
ATOM 1528 O O . MET A 1 191 ? 13.714 -6.476 -0.191 1.00 85.62 191 MET A O 1
ATOM 1532 N N . GLN A 1 192 ? 11.931 -6.297 1.157 1.00 87.88 192 GLN A N 1
ATOM 1533 C CA . GLN A 1 192 ? 12.058 -7.593 1.804 1.00 87.88 192 GLN A CA 1
ATOM 1534 C C . GLN A 1 192 ? 10.764 -8.382 1.655 1.00 87.88 192 GLN A C 1
ATOM 1536 O O . GLN A 1 192 ? 9.673 -7.809 1.580 1.00 87.88 192 GLN A O 1
ATOM 1541 N N . PHE A 1 193 ? 10.890 -9.706 1.646 1.00 88.50 193 PHE A N 1
ATOM 1542 C CA . PHE A 1 193 ? 9.767 -10.632 1.582 1.00 88.50 193 PHE A CA 1
ATOM 1543 C C . PHE A 1 193 ? 9.649 -11.476 2.841 1.00 88.50 193 PHE A C 1
ATOM 1545 O O . PHE A 1 193 ? 10.646 -11.926 3.407 1.00 88.50 193 PHE A O 1
ATOM 1552 N N . VAL A 1 194 ? 8.408 -11.766 3.233 1.00 88.94 194 VAL A N 1
ATOM 1553 C CA . VAL A 1 194 ? 8.125 -12.829 4.205 1.00 88.94 194 VAL A CA 1
ATOM 1554 C C . VAL A 1 194 ? 8.388 -14.183 3.548 1.00 88.94 194 VAL A C 1
ATOM 1556 O O . VAL A 1 194 ? 7.766 -14.527 2.544 1.00 88.94 194 VAL A O 1
ATOM 1559 N N . SER A 1 195 ? 9.295 -14.964 4.133 1.00 81.69 195 SER A N 1
ATOM 1560 C CA . SER A 1 195 ? 9.818 -16.203 3.534 1.00 81.69 195 SER A CA 1
ATOM 1561 C C . SER A 1 195 ? 8.826 -17.366 3.580 1.00 81.69 195 SER A C 1
ATOM 1563 O O . SER A 1 195 ? 8.877 -18.259 2.739 1.00 81.69 195 SER A O 1
ATOM 1565 N N . SER A 1 196 ? 7.942 -17.373 4.574 1.00 70.69 196 SER A N 1
ATOM 1566 C CA . SER A 1 196 ? 7.007 -18.463 4.861 1.00 70.69 196 SER A CA 1
ATOM 1567 C C . SER A 1 196 ? 5.581 -18.235 4.357 1.00 70.69 196 SER A C 1
ATOM 1569 O O . SER A 1 196 ? 4.707 -19.070 4.568 1.00 70.69 196 SER A O 1
ATOM 1571 N N . GLY A 1 197 ? 5.342 -17.133 3.641 1.00 77.62 197 GLY A N 1
ATOM 1572 C CA . GLY A 1 197 ? 3.998 -16.721 3.246 1.00 77.62 197 GLY A CA 1
ATOM 1573 C C . GLY A 1 197 ? 3.223 -16.048 4.384 1.00 77.62 197 GLY A C 1
ATOM 1574 O O . GLY A 1 197 ? 3.691 -15.939 5.513 1.00 77.62 197 GLY A O 1
ATOM 1575 N N . VAL A 1 198 ? 2.034 -15.536 4.062 1.00 84.50 198 VAL A N 1
ATOM 1576 C CA . VAL A 1 198 ? 1.179 -14.796 5.012 1.00 84.50 198 VAL A CA 1
ATOM 1577 C C . VAL A 1 198 ? 0.427 -15.709 5.979 1.00 84.50 198 VAL A C 1
ATOM 1579 O O . VAL A 1 198 ? 0.063 -15.255 7.054 1.00 84.50 198 VAL A O 1
ATOM 1582 N N . GLN A 1 199 ? 0.243 -16.985 5.638 1.00 85.62 199 GLN A N 1
ATOM 1583 C CA . GLN A 1 199 ? -0.443 -17.949 6.497 1.00 85.62 199 GLN A CA 1
ATOM 1584 C C . GLN A 1 199 ? 0.289 -18.151 7.833 1.00 85.62 199 GLN A C 1
ATOM 1586 O O . GLN A 1 199 ? -0.330 -17.998 8.879 1.00 85.62 199 GLN A O 1
ATOM 1591 N N . GLU A 1 200 ? 1.611 -18.370 7.813 1.00 87.12 200 GLU A N 1
ATOM 1592 C CA . GLU A 1 200 ? 2.403 -18.494 9.050 1.00 87.12 200 GLU A CA 1
ATOM 1593 C C . GLU A 1 200 ? 2.325 -17.210 9.897 1.00 87.12 200 GLU A C 1
ATOM 1595 O O . GLU A 1 200 ? 2.301 -17.262 11.125 1.00 87.12 200 GLU A O 1
ATOM 1600 N N . VAL A 1 201 ? 2.270 -16.038 9.251 1.00 90.12 201 VAL A N 1
ATOM 1601 C CA . VAL A 1 201 ? 2.110 -14.759 9.959 1.00 90.12 201 VAL A CA 1
ATOM 1602 C C . VAL A 1 201 ? 0.782 -14.737 10.711 1.00 90.12 201 VAL A C 1
ATOM 1604 O O . VAL A 1 201 ? 0.772 -14.412 11.897 1.00 90.12 201 VAL A O 1
ATOM 1607 N N . THR A 1 202 ? -0.314 -15.114 10.048 1.00 91.12 202 THR A N 1
ATOM 1608 C CA . THR A 1 202 ? -1.644 -15.189 10.662 1.00 91.12 202 THR A CA 1
ATOM 1609 C C . THR A 1 202 ? -1.674 -16.200 11.805 1.00 91.12 202 THR A C 1
ATOM 1611 O O . THR A 1 202 ? -2.083 -15.834 12.900 1.00 91.12 202 THR A O 1
ATOM 1614 N N . GLU A 1 203 ? -1.162 -17.416 11.597 1.00 90.81 203 GLU A N 1
ATOM 1615 C CA . GLU A 1 203 ? -1.106 -18.473 12.619 1.00 90.81 203 GLU A CA 1
ATOM 1616 C C . GLU A 1 203 ? -0.347 -18.020 13.874 1.00 90.81 203 GLU A C 1
ATOM 1618 O O . GLU A 1 203 ? -0.803 -18.218 15.001 1.00 90.81 203 GLU A O 1
ATOM 1623 N N . LYS A 1 204 ? 0.803 -17.352 13.706 1.00 90.94 204 LYS A N 1
ATOM 1624 C CA . LYS A 1 204 ? 1.580 -16.843 14.845 1.00 90.94 204 LYS A CA 1
ATOM 1625 C C . LYS A 1 204 ? 0.920 -15.662 15.547 1.00 90.94 204 LYS A C 1
ATOM 1627 O O . LYS A 1 204 ? 1.084 -15.535 16.760 1.00 90.94 204 LYS A O 1
ATOM 1632 N N . LEU A 1 205 ? 0.209 -14.805 14.812 1.00 89.75 205 LEU A N 1
ATOM 1633 C CA . LEU A 1 205 ? -0.557 -13.699 15.389 1.00 89.75 205 LEU A CA 1
ATOM 1634 C C . LEU A 1 205 ? -1.761 -14.205 16.188 1.00 89.75 205 LEU A C 1
ATOM 1636 O O . LEU A 1 205 ? -2.039 -13.672 17.259 1.00 89.75 205 LEU A O 1
ATOM 1640 N N . SER A 1 206 ? -2.441 -15.244 15.702 1.00 90.81 206 SER A N 1
ATOM 1641 C CA . SER A 1 206 ? -3.648 -15.787 16.327 1.00 90.81 206 SER A CA 1
ATOM 1642 C C . SER A 1 206 ? -3.375 -16.827 17.415 1.00 90.81 206 SER A C 1
ATOM 1644 O O . SER A 1 206 ? -4.310 -17.242 18.089 1.00 90.81 206 SER A O 1
ATOM 1646 N N . ARG A 1 207 ? -2.120 -17.253 17.622 1.00 88.56 207 ARG A N 1
ATOM 1647 C CA . ARG A 1 207 ? -1.770 -18.372 18.524 1.00 88.56 207 ARG A CA 1
ATOM 1648 C C . ARG A 1 207 ? -2.224 -18.212 19.980 1.00 88.56 207 ARG A C 1
ATOM 1650 O O . ARG A 1 207 ? -2.300 -19.203 20.691 1.00 88.56 207 ARG A O 1
ATOM 1657 N N . ASN A 1 208 ? -2.423 -16.973 20.430 1.00 84.75 208 ASN A N 1
ATOM 1658 C CA . ASN A 1 208 ? -2.816 -16.638 21.803 1.00 84.75 208 ASN A CA 1
ATOM 1659 C C . ASN A 1 20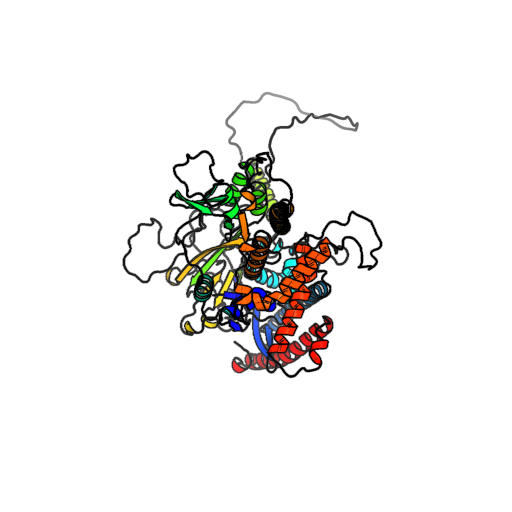8 ? -4.297 -16.221 21.892 1.00 84.75 208 ASN A C 1
ATOM 1661 O O . ASN A 1 208 ? -4.681 -15.569 22.857 1.00 84.75 208 ASN A O 1
ATOM 1665 N N . LEU A 1 209 ? -5.099 -16.494 20.859 1.00 88.62 209 LEU A N 1
ATOM 1666 C CA . LEU A 1 209 ? -6.537 -16.251 20.879 1.00 88.62 209 LEU A CA 1
ATOM 1667 C C . LEU A 1 209 ? -7.244 -17.535 21.310 1.00 88.62 209 LEU A C 1
ATOM 1669 O O . LEU A 1 209 ? -7.150 -18.547 20.620 1.00 88.62 209 LEU A O 1
ATOM 1673 N N . ASP A 1 210 ? -7.976 -17.476 22.421 1.00 87.75 210 ASP A N 1
ATOM 1674 C CA . ASP A 1 210 ? -8.697 -18.639 22.954 1.00 87.75 210 ASP A CA 1
ATOM 1675 C C . ASP A 1 210 ? -9.924 -19.001 22.112 1.00 87.75 210 ASP A C 1
ATOM 1677 O O . ASP A 1 210 ? -10.362 -20.148 22.073 1.00 87.75 210 ASP A O 1
ATOM 1681 N N . THR A 1 211 ? -10.522 -18.013 21.444 1.00 91.69 211 THR A N 1
ATOM 1682 C CA . THR A 1 211 ? -11.761 -18.183 20.683 1.00 91.69 211 THR A CA 1
ATOM 1683 C C . THR A 1 211 ? -11.665 -17.463 19.347 1.00 91.69 211 THR A C 1
ATOM 1685 O O . THR A 1 211 ? -11.410 -16.261 19.287 1.00 91.69 211 THR A O 1
ATOM 1688 N N . ILE A 1 212 ? -11.891 -18.209 18.264 1.00 93.38 212 ILE A N 1
ATOM 1689 C CA . ILE A 1 212 ? -11.940 -17.691 16.897 1.00 93.38 212 ILE A CA 1
ATOM 1690 C C . ILE A 1 212 ? -13.201 -18.241 16.234 1.00 93.38 212 ILE A C 1
ATOM 1692 O O . ILE A 1 212 ? -13.387 -19.454 16.150 1.00 93.38 212 ILE A O 1
ATOM 1696 N N . HIS A 1 213 ? -14.057 -17.345 15.747 1.00 92.50 213 HIS A N 1
ATOM 1697 C CA . HIS A 1 213 ? -15.278 -17.702 15.032 1.00 92.50 213 HIS A CA 1
ATOM 1698 C C . HIS A 1 213 ? -15.090 -17.468 13.528 1.00 92.50 213 HIS A C 1
ATOM 1700 O O . HIS A 1 213 ? -15.028 -16.329 13.068 1.00 92.50 213 HIS A O 1
ATOM 1706 N N . TYR A 1 214 ? -14.976 -18.553 12.759 1.00 92.44 214 TYR A N 1
ATOM 1707 C CA . TYR A 1 214 ? -14.937 -18.504 11.294 1.00 92.44 214 TYR A CA 1
ATOM 1708 C C . TYR A 1 214 ? -16.352 -18.500 10.716 1.00 92.44 214 TYR A C 1
ATOM 1710 O O . TYR A 1 214 ? -17.267 -19.052 11.316 1.00 92.44 214 TYR A O 1
ATOM 1718 N N . ASN A 1 215 ? -16.522 -17.923 9.522 1.00 89.56 215 ASN A N 1
ATOM 1719 C CA . ASN A 1 215 ? -17.822 -17.819 8.842 1.00 89.56 215 ASN A CA 1
ATOM 1720 C C . ASN A 1 215 ? -18.906 -17.106 9.678 1.00 89.56 215 ASN A C 1
ATOM 1722 O O . ASN A 1 215 ? -20.095 -17.317 9.467 1.00 89.56 215 ASN A O 1
ATOM 1726 N N . THR A 1 216 ? -18.494 -16.252 10.616 1.00 92.19 216 THR A N 1
ATOM 1727 C CA . THR A 1 216 ? -19.378 -15.499 11.509 1.00 92.19 216 THR A CA 1
ATOM 1728 C C . THR A 1 216 ? -19.212 -14.011 11.225 1.00 92.19 216 THR A C 1
ATOM 1730 O O . THR A 1 216 ? -18.297 -13.369 11.740 1.00 92.19 216 THR A O 1
ATOM 1733 N N . THR A 1 217 ? -20.068 -13.453 10.370 1.00 90.56 217 THR A N 1
ATOM 1734 C CA . THR A 1 217 ? -20.047 -12.015 10.065 1.00 90.56 217 THR A CA 1
ATOM 1735 C C . THR A 1 217 ? -20.851 -11.264 11.117 1.00 90.56 217 THR A C 1
ATOM 1737 O O . THR A 1 217 ? -21.983 -11.638 11.389 1.00 90.56 217 THR A O 1
ATOM 1740 N N . ILE A 1 218 ? -20.293 -10.205 11.704 1.00 9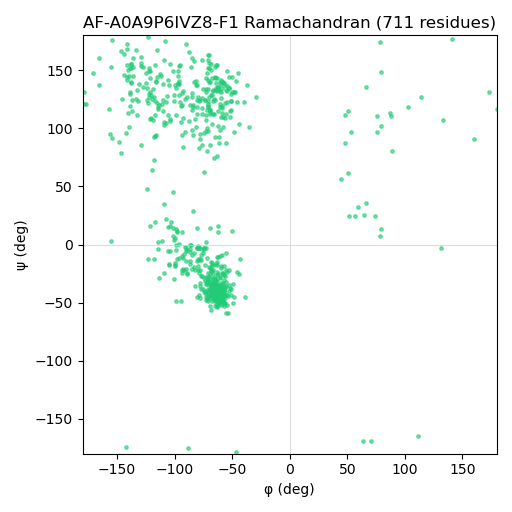2.62 218 ILE A N 1
ATOM 1741 C CA . ILE A 1 218 ? -21.054 -9.311 12.587 1.00 92.62 218 ILE A CA 1
ATOM 1742 C C . ILE A 1 218 ? -21.860 -8.341 11.722 1.00 92.62 218 ILE A C 1
ATOM 1744 O O . ILE A 1 218 ? -21.281 -7.573 10.953 1.00 92.62 218 ILE A O 1
ATOM 1748 N N . GLU A 1 219 ? -23.186 -8.388 11.836 1.00 89.44 219 GLU A N 1
ATOM 1749 C CA . GLU A 1 219 ? -24.100 -7.589 11.009 1.00 89.44 219 GLU A CA 1
ATOM 1750 C C . GLU A 1 219 ? -24.627 -6.356 11.753 1.00 89.44 219 GLU A C 1
ATOM 1752 O O . GLU A 1 219 ? -24.832 -5.320 11.126 1.00 89.44 219 GLU A O 1
ATOM 1757 N N . HIS A 1 220 ? -24.759 -6.422 13.084 1.00 88.88 220 HIS A N 1
ATOM 1758 C CA . HIS A 1 220 ? -25.259 -5.302 13.886 1.00 88.88 220 HIS A CA 1
ATOM 1759 C C . HIS A 1 220 ? -24.500 -5.133 15.204 1.00 88.88 220 HIS A C 1
ATOM 1761 O O . HIS A 1 220 ? -24.150 -6.112 15.868 1.00 88.88 220 HIS A O 1
ATOM 1767 N N . ILE A 1 221 ? -24.329 -3.874 15.614 1.00 92.12 221 ILE A N 1
ATOM 1768 C CA . ILE A 1 221 ? -23.935 -3.492 16.974 1.00 92.12 221 ILE A CA 1
ATOM 1769 C C . ILE A 1 221 ? -25.095 -2.724 17.608 1.00 92.12 221 ILE A C 1
ATOM 1771 O O . ILE A 1 221 ? -25.473 -1.660 17.124 1.00 92.12 221 ILE A O 1
ATOM 1775 N N . ALA A 1 222 ? -25.651 -3.254 18.692 1.00 85.94 222 ALA A N 1
ATOM 1776 C CA . ALA A 1 222 ? -26.807 -2.693 19.377 1.00 85.94 222 ALA A CA 1
ATOM 1777 C C . ALA A 1 222 ? -26.465 -2.257 20.806 1.00 85.94 222 ALA A C 1
ATOM 1779 O O . ALA A 1 222 ? -25.541 -2.779 21.442 1.00 85.94 222 ALA A O 1
ATOM 1780 N N . GLU A 1 223 ? -27.242 -1.302 21.313 1.00 81.56 223 GLU A N 1
ATOM 1781 C CA . GLU A 1 223 ? -27.256 -1.001 22.740 1.00 81.56 223 GLU A CA 1
ATOM 1782 C C . GLU A 1 223 ? -27.875 -2.169 23.518 1.00 81.56 223 GLU A C 1
ATOM 1784 O O . GLU A 1 223 ? -28.648 -2.973 22.986 1.00 81.56 223 GLU A O 1
ATOM 1789 N N . VAL A 1 224 ? -27.508 -2.282 24.790 1.00 75.94 224 VAL A N 1
ATOM 1790 C CA . VAL A 1 224 ? -28.106 -3.265 25.690 1.00 75.94 224 VAL A CA 1
ATOM 1791 C C . VAL A 1 224 ? -29.540 -2.834 25.988 1.00 75.94 224 VAL A C 1
ATOM 1793 O O . VAL A 1 224 ? -29.761 -1.754 26.537 1.00 75.94 224 VAL A O 1
ATOM 1796 N N . ASP A 1 225 ? -30.506 -3.678 25.632 1.00 66.38 225 ASP A N 1
ATOM 1797 C CA . ASP A 1 225 ? -31.914 -3.427 25.920 1.00 66.38 225 ASP A CA 1
ATOM 1798 C C . ASP A 1 225 ? -32.181 -3.625 27.417 1.00 66.38 225 ASP A C 1
ATOM 1800 O O . ASP A 1 225 ? -32.105 -4.740 27.930 1.00 66.38 225 ASP A O 1
ATOM 1804 N N . LYS A 1 226 ? -32.469 -2.527 28.122 1.00 59.88 226 LYS A N 1
ATOM 1805 C CA . LYS A 1 226 ? -32.765 -2.530 29.563 1.00 59.88 226 LYS A CA 1
ATOM 1806 C C . LYS A 1 226 ? -34.208 -2.938 29.882 1.00 59.88 226 LYS A C 1
ATOM 1808 O O . LYS A 1 226 ? -34.566 -2.968 31.052 1.00 59.88 226 LYS A O 1
ATOM 1813 N N . THR A 1 227 ? -35.041 -3.179 28.865 1.00 51.94 227 THR A N 1
ATOM 1814 C CA . THR A 1 227 ? -36.465 -3.522 29.029 1.00 51.94 227 THR A CA 1
ATOM 1815 C C . THR A 1 227 ? -36.753 -5.019 28.926 1.00 51.94 227 THR A C 1
ATOM 1817 O O . THR A 1 227 ? -37.882 -5.443 29.163 1.00 51.94 227 THR A O 1
ATOM 1820 N N . MET A 1 228 ? -35.741 -5.830 28.606 1.00 51.00 228 MET A N 1
ATOM 1821 C CA . MET A 1 228 ? -35.845 -7.288 28.629 1.00 51.00 228 MET A CA 1
ATOM 1822 C C . MET A 1 228 ? -35.794 -7.770 30.084 1.00 51.00 228 MET A C 1
ATOM 1824 O O . MET A 1 228 ? -34.778 -7.624 30.755 1.00 51.00 228 MET A O 1
ATOM 1828 N N . ASP A 1 229 ? -36.933 -8.293 30.534 1.00 41.28 229 ASP A N 1
ATOM 1829 C CA . ASP A 1 229 ? -37.248 -8.788 31.877 1.00 41.28 229 ASP A CA 1
ATOM 1830 C C . ASP A 1 229 ? -36.136 -9.669 32.485 1.00 41.28 229 ASP A C 1
ATOM 1832 O O . ASP A 1 229 ? -35.491 -10.437 31.762 1.00 41.28 229 ASP A O 1
ATOM 1836 N N . ASP A 1 230 ? -35.987 -9.602 33.816 1.00 46.00 230 ASP A N 1
ATOM 1837 C CA . ASP A 1 230 ? -34.977 -10.189 34.737 1.00 46.00 230 ASP A CA 1
ATOM 1838 C C . ASP A 1 230 ? -34.676 -11.711 34.608 1.00 46.00 230 ASP A C 1
ATOM 1840 O O . ASP A 1 230 ? -34.002 -12.319 35.440 1.00 46.00 230 ASP A O 1
ATOM 1844 N N . SER A 1 231 ? -35.144 -12.367 33.551 1.00 49.22 231 SER A N 1
ATOM 1845 C CA . SER A 1 231 ? -34.946 -13.788 33.247 1.00 49.22 231 SER A CA 1
ATOM 1846 C C . SER A 1 231 ? -33.581 -14.139 32.627 1.00 49.22 231 SER A C 1
ATOM 1848 O O . SER A 1 231 ? -33.206 -15.311 32.606 1.00 49.22 231 SER A O 1
ATOM 1850 N N . HIS A 1 232 ? -32.797 -13.149 32.184 1.00 48.50 232 HIS A N 1
ATOM 1851 C CA . HIS A 1 232 ? -31.421 -13.334 31.705 1.00 48.50 232 HIS A CA 1
ATOM 1852 C C . HIS A 1 232 ? -30.419 -12.567 32.582 1.00 48.50 232 HIS A C 1
ATOM 1854 O O . HIS A 1 232 ? -29.833 -11.570 32.167 1.00 48.50 232 HIS A O 1
ATOM 1860 N N . ALA A 1 233 ? -30.188 -13.073 33.794 1.00 43.50 233 ALA A N 1
ATOM 1861 C CA . ALA A 1 233 ? -29.275 -12.535 34.813 1.00 43.50 233 ALA A CA 1
ATOM 1862 C C . ALA A 1 233 ? -27.767 -12.493 34.432 1.00 43.50 233 ALA A C 1
ATOM 1864 O O . ALA A 1 233 ? -26.918 -12.322 35.303 1.00 43.50 233 ALA A O 1
ATOM 1865 N N . ASP A 1 234 ? -27.412 -12.629 33.150 1.00 47.19 234 ASP A N 1
ATOM 1866 C CA . ASP A 1 234 ? -26.027 -12.755 32.664 1.00 47.19 234 ASP A CA 1
ATOM 1867 C C . ASP A 1 234 ? -25.606 -11.662 31.659 1.00 47.19 234 ASP A C 1
ATOM 1869 O O . ASP A 1 234 ? -24.581 -11.781 30.983 1.00 47.19 234 ASP A O 1
ATOM 1873 N N . ILE A 1 235 ? -26.347 -10.551 31.563 1.00 52.78 235 ILE A N 1
ATOM 1874 C CA . ILE A 1 235 ? -25.927 -9.393 30.756 1.00 52.78 235 ILE A CA 1
ATOM 1875 C C . ILE A 1 235 ? -24.827 -8.624 31.509 1.00 52.78 235 ILE A C 1
ATOM 1877 O O . ILE A 1 235 ? -25.094 -7.675 32.242 1.00 52.78 235 ILE A O 1
ATOM 1881 N N . LYS A 1 236 ? -23.569 -9.049 31.343 1.00 57.78 236 LYS A N 1
ATOM 1882 C CA . LYS A 1 236 ? -22.397 -8.400 31.967 1.00 57.78 236 LYS A CA 1
ATOM 1883 C C . LYS A 1 236 ? -21.762 -7.296 31.114 1.00 57.78 236 LYS A C 1
ATOM 1885 O O . LYS A 1 236 ? -21.079 -6.444 31.664 1.00 57.78 236 LYS A O 1
ATOM 1890 N N . GLY A 1 237 ? -21.987 -7.299 29.797 1.00 63.38 237 GLY A N 1
ATOM 1891 C CA . GLY A 1 237 ? -21.344 -6.369 28.857 1.00 63.38 237 GLY A CA 1
ATOM 1892 C C . GLY A 1 237 ? -22.175 -5.124 28.529 1.00 63.38 237 GLY A C 1
ATOM 1893 O O . GLY A 1 237 ? -23.401 -5.154 28.577 1.00 63.38 237 GLY A O 1
ATOM 1894 N N . GLY A 1 238 ? -21.503 -4.033 28.146 1.00 80.75 238 GLY A N 1
ATOM 1895 C CA . GLY A 1 238 ? -22.122 -2.741 27.809 1.00 80.75 238 GLY A CA 1
ATOM 1896 C C . GLY A 1 238 ? -22.514 -2.531 26.336 1.00 80.75 238 GLY A C 1
ATOM 1897 O O . GLY A 1 238 ? -23.059 -1.477 26.005 1.00 80.75 238 GLY A O 1
ATOM 1898 N N . VAL A 1 239 ? -22.226 -3.485 25.447 1.00 89.00 239 VAL A N 1
ATOM 1899 C CA . VAL A 1 239 ? -22.597 -3.458 24.019 1.00 89.00 239 VAL A CA 1
ATOM 1900 C C . VAL A 1 239 ? -22.947 -4.863 23.517 1.00 89.00 239 VAL A C 1
ATOM 1902 O O . VAL A 1 239 ? -22.360 -5.846 23.970 1.00 89.00 239 VAL A O 1
ATOM 1905 N N . VAL A 1 240 ? -23.897 -4.973 22.581 1.00 91.44 240 VAL A N 1
ATOM 1906 C CA . VAL A 1 240 ? -24.336 -6.250 21.993 1.00 91.44 240 VAL A CA 1
ATOM 1907 C C . VAL A 1 240 ? -23.887 -6.342 20.537 1.00 91.44 240 VAL A C 1
ATOM 1909 O O . VAL A 1 240 ? -24.245 -5.492 19.727 1.00 91.44 240 VAL A O 1
ATOM 1912 N N . ALA A 1 241 ? -23.152 -7.395 20.185 1.00 92.56 241 ALA A N 1
ATOM 1913 C CA . ALA A 1 241 ? -22.872 -7.751 18.797 1.00 92.56 241 ALA A CA 1
ATOM 1914 C C . ALA A 1 241 ? -23.823 -8.863 18.339 1.00 92.56 241 ALA A C 1
ATOM 1916 O O . ALA A 1 241 ? -24.029 -9.845 19.059 1.00 92.56 241 ALA A O 1
ATOM 1917 N N . ILE A 1 242 ? -24.389 -8.707 17.143 1.00 92.19 242 ILE A N 1
ATOM 1918 C CA . ILE A 1 242 ? -25.293 -9.676 16.518 1.00 92.19 242 ILE A CA 1
ATOM 1919 C C . ILE A 1 242 ? -24.633 -10.184 15.240 1.00 92.19 242 ILE A C 1
ATOM 1921 O O . ILE A 1 242 ? -24.256 -9.389 14.372 1.00 92.19 242 ILE A O 1
ATOM 1925 N N . ASP A 1 243 ? -24.459 -11.500 15.148 1.00 92.56 243 ASP A N 1
ATOM 1926 C CA . ASP A 1 243 ? -23.856 -12.134 13.979 1.00 92.56 243 ASP A CA 1
ATOM 1927 C C . ASP A 1 243 ? -24.877 -12.538 12.903 1.00 92.56 243 ASP A C 1
ATOM 1929 O O . ASP A 1 243 ? -26.088 -12.465 13.100 1.00 92.56 243 ASP A O 1
ATOM 1933 N N . SER A 1 244 ? -24.367 -12.985 11.757 1.00 89.50 244 SER A N 1
ATOM 1934 C CA . SER A 1 244 ? -25.130 -13.415 10.583 1.00 89.50 244 SER A CA 1
ATOM 1935 C C . SER A 1 244 ? -26.022 -14.638 10.811 1.00 89.50 244 SER A C 1
ATOM 1937 O O . SER A 1 244 ? -26.821 -14.975 9.943 1.00 89.50 244 SER A O 1
ATOM 1939 N N . HIS A 1 245 ? -25.882 -15.326 11.947 1.00 91.75 245 HIS A N 1
ATOM 1940 C CA . HIS A 1 245 ? -26.764 -16.417 12.365 1.00 91.75 245 HIS A CA 1
ATOM 1941 C C . HIS A 1 245 ? -27.807 -15.943 13.392 1.00 91.75 245 HIS A C 1
ATOM 1943 O O . HIS A 1 245 ? -28.549 -16.757 13.937 1.00 91.75 245 HIS A O 1
ATOM 1949 N N . GLY A 1 246 ? -27.856 -14.639 13.683 1.00 89.44 246 GLY A N 1
ATOM 1950 C CA . GLY A 1 246 ? -28.735 -14.039 14.683 1.00 89.44 246 GLY A CA 1
ATOM 1951 C C . GLY A 1 246 ? -28.255 -14.217 16.126 1.00 89.44 246 GLY A C 1
ATOM 1952 O O . GLY A 1 246 ? -28.986 -13.863 17.053 1.00 89.44 246 GLY A O 1
ATOM 1953 N N . VAL A 1 247 ? -27.048 -14.748 16.358 1.00 91.06 247 VAL A N 1
ATOM 1954 C CA . VAL A 1 247 ? -26.548 -14.973 17.720 1.00 91.06 247 VAL A CA 1
ATOM 1955 C C . VAL A 1 247 ? -26.113 -13.645 18.330 1.00 91.06 247 VAL A C 1
ATOM 1957 O O . VAL A 1 247 ? -25.281 -12.925 17.775 1.00 91.06 247 VAL A O 1
ATOM 1960 N N . ARG A 1 248 ? -26.662 -13.339 19.509 1.00 91.31 248 ARG A N 1
ATOM 1961 C CA . ARG A 1 248 ? -26.377 -12.122 20.277 1.00 91.31 248 ARG A CA 1
ATOM 1962 C C . ARG A 1 248 ? -25.311 -12.416 21.328 1.00 91.31 248 ARG A C 1
ATOM 1964 O O . ARG A 1 248 ? -25.454 -13.358 22.103 1.00 91.31 248 ARG A O 1
ATOM 1971 N N . ARG A 1 249 ? -24.252 -11.607 21.372 1.00 90.38 249 ARG A N 1
ATOM 1972 C CA . ARG A 1 249 ? -23.187 -11.692 22.386 1.00 90.38 249 ARG A CA 1
ATOM 1973 C C . ARG A 1 249 ? -22.913 -10.319 22.983 1.00 90.38 249 ARG A C 1
ATOM 1975 O O . ARG A 1 249 ? -22.880 -9.328 22.257 1.00 90.38 249 ARG A O 1
ATOM 1982 N N . THR A 1 250 ? -22.724 -10.263 24.295 1.00 90.75 250 THR A N 1
ATOM 1983 C CA . THR A 1 250 ? -22.449 -9.025 25.035 1.00 90.75 250 THR A CA 1
ATOM 1984 C C . THR A 1 250 ? -20.955 -8.854 25.272 1.00 90.75 250 THR A C 1
ATOM 1986 O O . THR A 1 250 ? -20.287 -9.816 25.647 1.00 90.75 250 THR A O 1
ATOM 1989 N N . PHE A 1 251 ? -20.449 -7.633 25.122 1.00 90.69 251 PHE A N 1
ATOM 1990 C CA . PHE A 1 251 ? -19.046 -7.285 25.348 1.00 90.69 251 PHE A CA 1
ATOM 1991 C C . PHE A 1 251 ? -18.923 -5.953 26.096 1.00 90.69 251 PHE A C 1
ATOM 1993 O O . PHE A 1 251 ? -19.813 -5.106 26.016 1.00 90.69 251 PHE A O 1
ATOM 2000 N N . ASP A 1 252 ? -17.813 -5.738 26.798 1.00 87.44 252 ASP A N 1
ATOM 2001 C CA . ASP A 1 252 ? -17.492 -4.444 27.423 1.00 87.44 252 ASP A CA 1
ATOM 2002 C C . ASP A 1 252 ? -16.977 -3.425 26.407 1.00 87.44 252 ASP A C 1
ATOM 2004 O O . ASP A 1 252 ? -17.332 -2.240 26.455 1.00 87.44 252 ASP A O 1
ATOM 2008 N N . HIS A 1 253 ? -16.185 -3.926 25.458 1.00 89.69 253 HIS A N 1
ATOM 2009 C CA . HIS A 1 253 ? -15.611 -3.193 24.345 1.00 89.69 253 HIS A CA 1
ATOM 2010 C C . HIS A 1 253 ? -15.724 -3.997 23.051 1.00 89.69 253 HIS A C 1
ATOM 2012 O O . HIS A 1 253 ? -15.565 -5.216 23.043 1.00 89.69 253 HIS A O 1
ATOM 2018 N N . VAL A 1 254 ? -15.928 -3.291 21.940 1.00 94.19 254 VAL A N 1
ATOM 2019 C CA . VAL A 1 254 ? -15.891 -3.853 20.586 1.00 94.19 254 VAL A CA 1
ATOM 2020 C C . VAL A 1 254 ? -14.838 -3.105 19.781 1.00 94.19 254 VAL A C 1
ATOM 2022 O O . VAL A 1 254 ? -14.826 -1.875 19.741 1.00 94.19 254 VAL A O 1
ATOM 2025 N N . ILE A 1 255 ? -13.948 -3.852 19.130 1.00 96.25 255 ILE A N 1
ATOM 2026 C CA . ILE A 1 255 ? -12.893 -3.298 18.280 1.00 96.25 255 ILE A CA 1
ATOM 2027 C C . ILE A 1 255 ? -13.164 -3.716 16.839 1.00 96.25 255 ILE A C 1
ATOM 2029 O O . ILE A 1 255 ? -13.102 -4.897 16.500 1.00 96.25 255 ILE A O 1
ATOM 2033 N N . PHE A 1 256 ? -13.409 -2.739 15.973 1.00 97.00 256 PHE A N 1
ATOM 2034 C CA . PHE A 1 256 ? -13.457 -2.950 14.535 1.00 97.00 256 PHE A CA 1
ATOM 2035 C C . PHE A 1 256 ? -12.038 -2.978 13.969 1.00 97.00 256 PHE A C 1
ATOM 2037 O O . PHE A 1 256 ? -11.347 -1.960 13.942 1.00 97.00 256 PHE A O 1
ATOM 2044 N N . ALA A 1 257 ? -11.629 -4.155 13.495 1.00 95.94 257 ALA A N 1
ATOM 2045 C CA . ALA A 1 257 ? -10.425 -4.372 12.688 1.00 95.94 257 ALA A CA 1
ATOM 2046 C C . ALA A 1 257 ? -10.765 -4.669 11.209 1.00 95.94 257 ALA A C 1
ATOM 2048 O O . ALA A 1 257 ? -9.984 -5.294 10.490 1.00 95.94 257 ALA A O 1
ATOM 2049 N N . THR A 1 258 ? -11.959 -4.260 10.772 1.00 93.56 258 THR A N 1
ATOM 2050 C CA . THR A 1 258 ? -12.455 -4.342 9.390 1.00 93.56 258 THR A CA 1
ATOM 2051 C C . THR A 1 258 ? -12.058 -3.094 8.603 1.00 93.56 258 THR A C 1
ATOM 2053 O O . THR A 1 258 ? -11.365 -2.220 9.111 1.00 93.56 258 THR A O 1
ATOM 2056 N N . GLN A 1 259 ? -12.506 -2.963 7.357 1.00 91.69 259 GLN A N 1
ATOM 2057 C CA . GLN A 1 259 ? -12.414 -1.685 6.650 1.00 91.69 259 GLN A CA 1
ATOM 2058 C C . GLN A 1 259 ? -13.395 -0.648 7.235 1.00 91.69 259 GLN A C 1
ATOM 2060 O O . GLN A 1 259 ? -14.375 -1.010 7.890 1.00 91.69 259 GLN A O 1
ATOM 2065 N N . ALA A 1 260 ? -13.140 0.642 7.000 1.00 92.69 260 ALA A N 1
ATOM 2066 C CA . ALA A 1 260 ? -13.942 1.750 7.513 1.00 92.69 260 ALA A CA 1
ATOM 2067 C C . ALA A 1 260 ? -15.365 1.755 6.939 1.00 92.69 260 ALA A C 1
ATOM 2069 O O . ALA A 1 260 ? -16.318 1.917 7.693 1.00 92.69 260 ALA A O 1
ATOM 2070 N N . ASN A 1 261 ? -15.511 1.516 5.633 1.00 89.19 261 ASN A N 1
ATOM 2071 C CA . ASN A 1 261 ? -16.806 1.352 4.963 1.00 89.19 261 ASN A CA 1
ATOM 2072 C C . ASN A 1 261 ? -17.620 0.192 5.570 1.00 89.19 261 ASN A C 1
ATOM 2074 O O . ASN A 1 261 ? -18.804 0.349 5.854 1.00 89.19 261 ASN A O 1
ATOM 2078 N N . GLN A 1 262 ? -16.975 -0.944 5.847 1.00 90.06 262 GLN A N 1
ATOM 2079 C CA . GLN A 1 262 ? -17.608 -2.100 6.488 1.00 90.06 262 GLN A CA 1
ATOM 2080 C C . GLN A 1 262 ? -18.029 -1.785 7.929 1.00 90.06 262 GLN A C 1
ATOM 2082 O O . GLN A 1 262 ? -19.162 -2.060 8.307 1.00 90.06 262 GLN A O 1
ATOM 2087 N N . ALA A 1 263 ? -17.153 -1.146 8.712 1.00 93.25 263 ALA A N 1
ATOM 2088 C CA . ALA A 1 263 ? -17.464 -0.735 10.079 1.00 93.25 263 ALA A CA 1
ATOM 2089 C C . ALA A 1 263 ? -18.630 0.268 10.122 1.00 93.25 263 ALA A C 1
ATOM 2091 O O . ALA A 1 263 ? -19.520 0.145 10.960 1.00 93.25 263 ALA A O 1
ATOM 2092 N N . ALA A 1 264 ? -18.655 1.229 9.193 1.00 92.19 264 ALA A N 1
ATOM 2093 C CA . ALA A 1 264 ? -19.750 2.180 9.039 1.00 92.19 264 ALA A CA 1
ATOM 2094 C C . ALA A 1 264 ? -21.081 1.475 8.743 1.00 92.19 264 ALA A C 1
ATOM 2096 O O . ALA A 1 264 ? -22.076 1.773 9.399 1.00 92.19 264 ALA A O 1
ATOM 2097 N N . ALA A 1 265 ? -21.089 0.522 7.805 1.00 88.56 265 ALA A N 1
ATOM 2098 C CA . ALA A 1 265 ? -22.280 -0.249 7.455 1.00 88.56 265 ALA A CA 1
ATOM 2099 C C . ALA A 1 265 ? -22.803 -1.067 8.648 1.00 88.56 265 ALA A C 1
ATOM 2101 O O . ALA A 1 265 ? -23.972 -0.933 9.003 1.00 88.56 265 ALA A O 1
ATOM 2102 N N . THR A 1 266 ? -21.933 -1.823 9.329 1.00 91.38 266 THR A N 1
ATOM 2103 C CA . THR A 1 266 ? -22.305 -2.613 10.516 1.00 91.38 266 THR A CA 1
ATOM 2104 C C . THR A 1 266 ? -22.863 -1.732 11.639 1.00 91.38 266 THR A C 1
ATOM 2106 O O . THR A 1 266 ? -23.851 -2.092 12.279 1.00 91.38 266 THR A O 1
ATOM 2109 N N . LEU A 1 267 ? -22.267 -0.558 11.884 1.00 92.56 267 LEU A N 1
ATOM 2110 C CA . LEU A 1 267 ? -22.763 0.384 12.896 1.00 92.56 267 LEU A CA 1
ATOM 2111 C C . LEU A 1 267 ? -24.093 1.021 12.506 1.00 92.56 267 LEU A C 1
ATOM 2113 O O . LEU A 1 267 ? -24.901 1.307 13.380 1.00 92.56 267 LEU A O 1
ATOM 2117 N N . ALA A 1 268 ? -24.325 1.238 11.215 1.00 89.50 268 ALA A N 1
ATOM 2118 C CA . ALA A 1 268 ? -25.583 1.746 10.687 1.00 89.50 268 ALA A CA 1
ATOM 2119 C C . ALA A 1 268 ? -26.687 0.671 10.612 1.00 89.50 268 ALA A C 1
ATOM 2121 O O . ALA A 1 268 ? -27.814 0.981 10.233 1.00 89.50 268 ALA A O 1
ATOM 2122 N N . GLY A 1 269 ? -26.373 -0.582 10.960 1.00 85.94 269 GLY A N 1
ATOM 2123 C CA . GLY A 1 269 ? -27.299 -1.707 10.891 1.00 85.94 269 GLY A CA 1
ATOM 2124 C C . GLY A 1 269 ? -27.569 -2.198 9.469 1.00 85.94 269 GLY A C 1
ATOM 2125 O O . GLY A 1 269 ? -28.615 -2.790 9.216 1.00 85.94 269 GLY A O 1
ATOM 2126 N N . TYR A 1 270 ? -26.640 -1.956 8.545 1.00 82.62 270 TYR A N 1
ATOM 2127 C CA . TYR A 1 270 ? -26.694 -2.484 7.189 1.00 82.62 270 TYR A CA 1
ATOM 2128 C C . TYR A 1 270 ? -25.680 -3.605 7.014 1.00 82.62 270 TYR A C 1
ATOM 2130 O O . TYR A 1 270 ? -24.536 -3.538 7.470 1.00 82.62 270 TYR A O 1
ATOM 2138 N N . LYS A 1 271 ? -26.082 -4.628 6.263 1.00 73.94 271 LYS A N 1
ATOM 2139 C CA . LYS A 1 271 ? -25.174 -5.691 5.853 1.00 73.94 271 LYS A CA 1
ATOM 2140 C C . LYS A 1 271 ? -24.161 -5.135 4.855 1.00 73.94 271 LYS A C 1
ATOM 2142 O O . LYS A 1 271 ? -24.517 -4.794 3.728 1.00 73.94 271 LYS A O 1
ATOM 2147 N N . ALA A 1 272 ? -22.892 -5.070 5.256 1.00 68.06 272 ALA A N 1
ATOM 2148 C CA . ALA A 1 272 ? -21.810 -4.778 4.324 1.00 68.06 272 ALA A CA 1
ATOM 2149 C C . ALA A 1 272 ? -21.789 -5.856 3.226 1.00 68.06 272 ALA A C 1
ATOM 2151 O O . ALA A 1 272 ? -21.752 -7.053 3.526 1.00 68.06 272 ALA A O 1
ATOM 2152 N N . ARG A 1 273 ? -21.828 -5.450 1.950 1.00 67.38 273 ARG A N 1
ATOM 2153 C CA . ARG A 1 273 ? -21.762 -6.398 0.830 1.00 67.38 273 ARG A CA 1
ATOM 2154 C C . ARG A 1 273 ? -20.394 -7.079 0.846 1.00 67.38 273 ARG A C 1
ATOM 2156 O O . ARG A 1 273 ? -19.361 -6.413 0.846 1.00 67.38 273 ARG A O 1
ATOM 2163 N N . SER A 1 274 ? -20.385 -8.407 0.883 1.00 67.50 274 SER A N 1
ATOM 2164 C CA . SER A 1 274 ? -19.151 -9.178 0.796 1.00 67.50 274 SER A CA 1
ATOM 2165 C C . SER A 1 274 ? -18.607 -9.145 -0.629 1.00 67.50 274 SER A C 1
ATOM 2167 O O . SER A 1 274 ? -19.357 -9.195 -1.607 1.00 67.50 274 SER A O 1
ATOM 2169 N N . LEU A 1 275 ? -17.281 -9.087 -0.749 1.00 75.19 275 LEU A N 1
ATOM 2170 C CA . LEU A 1 275 ? -16.623 -9.314 -2.030 1.00 75.19 275 LEU A CA 1
ATOM 2171 C C . LEU A 1 275 ? -16.866 -10.763 -2.494 1.00 75.19 275 LEU A C 1
ATOM 2173 O O . LEU A 1 275 ? -17.083 -11.644 -1.651 1.00 75.19 275 LEU A O 1
ATOM 2177 N N . PRO A 1 276 ? -16.815 -11.032 -3.813 1.00 75.50 276 PRO A N 1
ATOM 2178 C CA . PRO A 1 276 ? -16.926 -12.384 -4.340 1.00 75.50 276 PRO A CA 1
ATOM 2179 C C . PRO A 1 276 ? -15.924 -13.322 -3.673 1.00 75.50 276 PRO A C 1
ATOM 2181 O O . PRO A 1 276 ? -14.787 -12.934 -3.380 1.00 75.50 276 PRO A O 1
ATOM 2184 N N . ARG A 1 277 ? -16.340 -14.573 -3.455 1.00 78.12 277 ARG A N 1
ATOM 2185 C CA . ARG A 1 277 ? -15.431 -15.602 -2.945 1.00 78.12 277 ARG A CA 1
ATOM 2186 C C . ARG A 1 277 ? -14.243 -15.750 -3.905 1.00 78.12 277 ARG A C 1
ATOM 2188 O O . ARG A 1 277 ? -14.451 -15.714 -5.119 1.00 78.12 277 ARG A O 1
ATOM 2195 N N . PRO A 1 278 ? -13.014 -15.926 -3.388 1.00 82.88 278 PRO A N 1
ATOM 2196 C CA . PRO A 1 278 ? -11.867 -16.199 -4.236 1.00 82.88 278 PRO A CA 1
ATOM 2197 C C . PRO A 1 278 ? -12.110 -17.425 -5.119 1.00 82.88 278 PRO A C 1
ATOM 2199 O O . PRO A 1 278 ? -12.543 -18.469 -4.633 1.00 82.88 278 PRO A O 1
ATOM 2202 N N . TYR A 1 279 ? -11.795 -17.301 -6.403 1.00 84.88 279 TYR A N 1
ATOM 2203 C CA . TYR A 1 279 ? -11.730 -18.433 -7.315 1.00 84.88 279 TYR A CA 1
ATOM 2204 C C . TYR A 1 279 ? -10.447 -19.220 -7.044 1.00 84.88 279 TYR A C 1
ATOM 2206 O O . TYR A 1 279 ? -9.373 -18.624 -6.930 1.00 84.88 279 TYR A O 1
ATOM 2214 N N . ILE A 1 280 ? -10.542 -20.547 -6.968 1.00 84.69 280 ILE A N 1
ATOM 2215 C CA . ILE A 1 280 ? -9.404 -21.465 -6.858 1.00 84.69 280 ILE A CA 1
ATOM 2216 C C . ILE A 1 280 ? -9.634 -22.587 -7.866 1.00 84.69 280 ILE A C 1
ATOM 2218 O O . ILE A 1 280 ? -10.673 -23.242 -7.832 1.00 84.69 280 ILE A O 1
ATOM 2222 N N . ALA A 1 281 ? -8.669 -22.815 -8.754 1.00 81.69 281 ALA A N 1
ATOM 2223 C CA . ALA A 1 281 ? -8.716 -23.931 -9.686 1.00 81.69 281 ALA A CA 1
ATOM 2224 C C . ALA A 1 281 ? -8.488 -25.241 -8.913 1.00 81.69 281 ALA A C 1
ATOM 2226 O O . ALA A 1 281 ? -7.353 -25.596 -8.592 1.00 81.69 281 ALA A O 1
ATOM 2227 N N . THR A 1 282 ? -9.559 -25.952 -8.561 1.00 70.69 282 THR A N 1
ATOM 2228 C CA . THR A 1 282 ? -9.460 -27.299 -7.993 1.00 70.69 282 THR A CA 1
ATOM 2229 C C . THR A 1 282 ? -8.998 -28.278 -9.076 1.00 70.69 282 THR A C 1
ATOM 2231 O O . THR A 1 282 ? -9.579 -28.358 -10.159 1.00 70.69 282 THR A O 1
ATOM 2234 N N . GLN A 1 283 ? -7.928 -29.036 -8.801 1.00 44.31 283 GLN A N 1
ATOM 2235 C CA . GLN A 1 283 ? -7.655 -30.266 -9.550 1.00 44.31 283 GLN A CA 1
ATOM 2236 C C . GLN A 1 283 ? -8.763 -31.265 -9.199 1.00 44.31 283 GLN A C 1
ATOM 2238 O O . GLN A 1 283 ? -9.083 -31.429 -8.026 1.00 44.31 283 GLN A O 1
ATOM 2243 N N . GLY A 1 284 ? -9.393 -31.848 -10.219 1.00 43.19 284 GLY A N 1
ATOM 2244 C CA . GLY A 1 284 ? -10.693 -32.508 -10.110 1.00 43.19 284 GLY A CA 1
ATOM 2245 C C . GLY A 1 284 ? -10.850 -33.503 -8.956 1.00 43.19 284 GLY A C 1
ATOM 2246 O O . GLY A 1 284 ? -10.024 -34.388 -8.759 1.00 43.19 284 GLY A O 1
ATOM 2247 N N . SER A 1 285 ? -11.947 -33.359 -8.218 1.00 35.97 285 SER A N 1
ATOM 2248 C CA . SER A 1 285 ? -12.863 -34.432 -7.802 1.00 35.97 285 SER A CA 1
ATOM 2249 C C . SER A 1 285 ? -13.999 -33.806 -6.986 1.00 35.97 285 SER A C 1
ATOM 2251 O O . SER A 1 285 ? -13.766 -33.119 -5.998 1.00 35.97 285 SER A O 1
ATOM 2253 N N . ASP A 1 286 ? -15.214 -34.006 -7.487 1.00 41.09 286 ASP A N 1
ATOM 2254 C CA . ASP A 1 286 ? -16.483 -34.083 -6.766 1.00 41.09 286 ASP A CA 1
ATOM 2255 C C . ASP A 1 286 ? -16.793 -32.996 -5.724 1.00 41.09 286 ASP A C 1
ATOM 2257 O O . ASP A 1 286 ? -16.623 -33.153 -4.518 1.00 41.09 286 ASP A O 1
ATOM 2261 N N . SER A 1 287 ? -17.376 -31.898 -6.195 1.00 37.19 287 SER A N 1
ATOM 2262 C CA . SER A 1 287 ? -18.523 -31.288 -5.511 1.00 37.19 287 SER A CA 1
ATOM 2263 C C . SER A 1 287 ? -19.312 -30.468 -6.523 1.00 37.19 287 SER A C 1
ATOM 2265 O O . SER A 1 287 ? -18.992 -29.321 -6.831 1.00 37.19 287 SER A O 1
ATOM 2267 N N . ASP A 1 288 ? -20.340 -31.114 -7.065 1.00 38.12 288 ASP A N 1
ATOM 2268 C CA . ASP A 1 288 ? -21.460 -30.470 -7.732 1.00 38.12 288 ASP A CA 1
ATOM 2269 C C . ASP A 1 288 ? -22.188 -29.569 -6.722 1.00 38.12 288 ASP A C 1
ATOM 2271 O O . ASP A 1 288 ? -23.152 -29.976 -6.080 1.00 38.12 288 ASP A O 1
ATOM 2275 N N . GLU A 1 289 ? -21.743 -28.325 -6.575 1.00 37.28 289 GLU A N 1
ATOM 2276 C CA . GLU A 1 289 ? -22.651 -27.243 -6.206 1.00 37.28 289 GLU A CA 1
ATOM 2277 C C . GLU A 1 289 ? -22.830 -26.343 -7.424 1.00 37.28 289 GLU A C 1
ATOM 2279 O O . GLU A 1 289 ? -21.958 -25.564 -7.812 1.00 37.28 289 GLU A O 1
ATOM 2284 N N . LEU A 1 290 ? -23.991 -26.524 -8.053 1.00 38.59 290 LEU A N 1
ATOM 2285 C CA . LEU A 1 290 ? -24.545 -25.716 -9.128 1.00 38.59 290 LEU A CA 1
ATOM 2286 C C . LEU A 1 290 ? -24.477 -24.221 -8.779 1.00 38.59 290 LEU A C 1
ATOM 2288 O O . LEU A 1 290 ? -25.366 -23.670 -8.135 1.00 38.59 290 LEU A O 1
ATOM 2292 N N . SER A 1 291 ? -23.437 -23.552 -9.266 1.00 35.12 291 SER A N 1
ATOM 2293 C CA . SER A 1 291 ? -23.462 -22.124 -9.557 1.00 35.12 291 SER A CA 1
ATOM 2294 C C . SER A 1 291 ? -23.567 -22.005 -11.076 1.00 35.12 291 SER A C 1
ATOM 2296 O O . SER A 1 291 ? -22.609 -22.295 -11.796 1.00 35.12 291 SER A O 1
ATOM 2298 N N . ASP A 1 292 ? -24.757 -21.635 -11.541 1.00 30.67 292 ASP A N 1
ATOM 2299 C CA . ASP A 1 292 ? -25.143 -21.421 -12.937 1.00 30.67 292 ASP A CA 1
ATOM 2300 C C . ASP A 1 292 ? -24.397 -20.226 -13.559 1.00 30.67 292 ASP A C 1
ATOM 2302 O O . ASP A 1 292 ? -24.908 -19.121 -13.724 1.00 30.67 292 ASP A O 1
ATOM 2306 N N . GLY A 1 293 ? -23.119 -20.443 -13.847 1.00 34.16 293 GLY A N 1
ATOM 2307 C CA . GLY A 1 293 ? -22.257 -19.509 -14.546 1.00 34.16 293 GLY A CA 1
ATOM 2308 C C . GLY A 1 293 ? -21.119 -20.289 -15.178 1.00 34.16 293 GLY A C 1
ATOM 2309 O O . GLY A 1 293 ? -20.320 -20.907 -14.479 1.00 34.16 293 GLY A O 1
ATOM 2310 N N . SER A 1 294 ? -21.048 -20.278 -16.510 1.00 38.28 294 SER A N 1
ATOM 2311 C CA . SER A 1 294 ? -19.932 -20.820 -17.295 1.00 38.28 294 SER A CA 1
ATOM 2312 C C . SER A 1 294 ? -18.586 -20.560 -16.604 1.00 38.28 294 SER A C 1
ATOM 2314 O O . SER A 1 294 ? -18.361 -19.441 -16.138 1.00 38.28 294 SER A O 1
ATOM 2316 N N . LYS A 1 295 ? -17.677 -21.549 -16.583 1.00 45.22 295 LYS A N 1
ATOM 2317 C CA . LYS A 1 295 ? -16.322 -21.460 -15.991 1.00 45.22 295 LYS A CA 1
ATOM 2318 C C . LYS A 1 295 ? -15.549 -20.175 -16.356 1.00 45.22 295 LYS A C 1
ATOM 2320 O O . LYS A 1 295 ? -14.678 -19.765 -15.600 1.00 45.22 295 LYS A O 1
ATOM 2325 N N . GLU A 1 296 ? -15.881 -19.525 -17.472 1.00 42.50 296 GLU A N 1
ATOM 2326 C CA . GLU A 1 296 ? -15.299 -18.259 -17.944 1.00 42.50 296 GLU A CA 1
ATOM 2327 C C . GLU A 1 296 ? -15.892 -16.984 -17.305 1.00 42.50 296 GLU A C 1
ATOM 2329 O O . GLU A 1 296 ? -15.238 -15.947 -17.301 1.00 42.50 296 GLU A O 1
ATOM 2334 N N . GLY A 1 297 ? -17.105 -17.017 -16.746 1.00 44.66 297 GLY A N 1
ATOM 2335 C CA . GLY A 1 297 ? -17.822 -15.814 -16.291 1.00 44.66 297 GLY A CA 1
ATOM 2336 C C . GLY A 1 297 ? -17.542 -15.386 -14.844 1.00 44.66 297 GLY A C 1
ATOM 2337 O O . GLY A 1 297 ? -17.689 -14.210 -14.508 1.00 44.66 297 GLY A O 1
ATOM 2338 N N . SER A 1 298 ? -17.129 -16.317 -13.979 1.00 49.41 298 SER A N 1
ATOM 2339 C CA . SER A 1 298 ? -17.136 -16.110 -12.521 1.00 49.41 298 SER A CA 1
ATOM 2340 C C . SER A 1 298 ? -15.983 -15.242 -11.991 1.00 49.41 298 SER A C 1
ATOM 2342 O O . SER A 1 298 ? -16.200 -14.455 -11.073 1.00 49.41 298 SER A O 1
ATOM 2344 N N . TYR A 1 299 ? -14.777 -15.321 -12.565 1.00 57.16 299 TYR A N 1
ATOM 2345 C CA . TYR A 1 299 ? -13.619 -14.566 -12.056 1.00 57.16 299 TYR A CA 1
ATOM 2346 C C . TYR A 1 299 ? -13.338 -13.253 -12.804 1.00 57.16 299 TYR A C 1
ATOM 2348 O O . TYR A 1 299 ? -12.566 -12.437 -12.308 1.00 57.16 299 TYR A O 1
ATOM 2356 N N . HIS A 1 300 ? -13.959 -13.014 -13.965 1.00 55.78 300 HIS A N 1
ATOM 2357 C CA . HIS A 1 300 ? -13.765 -11.783 -14.758 1.00 55.78 300 HIS A CA 1
ATOM 2358 C C . HIS A 1 300 ? -14.786 -10.686 -14.472 1.00 55.78 300 HIS A C 1
ATOM 2360 O O . HIS A 1 300 ? -14.550 -9.521 -14.788 1.00 55.78 300 HIS A O 1
ATOM 2366 N N . THR A 1 301 ? -15.943 -11.048 -13.928 1.00 57.25 301 THR A N 1
ATOM 2367 C CA . THR A 1 301 ? -17.030 -10.092 -13.730 1.00 57.25 301 THR A CA 1
ATOM 2368 C C . THR A 1 301 ? -16.750 -9.279 -12.471 1.00 57.25 301 THR A C 1
ATOM 2370 O O . THR A 1 301 ? -16.541 -9.860 -11.404 1.00 57.25 301 THR A O 1
ATOM 2373 N N . ASP A 1 302 ? -16.718 -7.943 -12.594 1.00 61.38 302 ASP A N 1
ATOM 2374 C CA . ASP A 1 302 ? -16.742 -7.089 -11.401 1.00 61.38 302 ASP A CA 1
ATOM 2375 C C . ASP A 1 302 ? -17.943 -7.506 -10.562 1.00 61.38 302 ASP A C 1
ATOM 2377 O O . ASP A 1 302 ? -19.039 -7.612 -11.124 1.00 61.38 302 ASP A O 1
ATOM 2381 N N . PRO A 1 303 ? -17.818 -7.671 -9.242 1.00 61.62 303 PRO A N 1
ATOM 2382 C CA . PRO A 1 303 ? -18.996 -7.526 -8.406 1.00 61.62 303 PRO A CA 1
ATOM 2383 C C . PRO A 1 303 ? -19.687 -6.195 -8.750 1.00 61.62 303 PRO A C 1
ATOM 2385 O O . PRO A 1 303 ? -19.050 -5.145 -8.684 1.00 61.62 303 PRO A O 1
ATOM 2388 N N . GLU A 1 304 ? -20.969 -6.218 -9.130 1.00 55.06 304 GLU A N 1
ATOM 2389 C CA . GLU A 1 304 ? -21.735 -4.991 -9.389 1.00 55.06 304 GLU A CA 1
ATOM 2390 C C . GLU A 1 304 ? -21.539 -3.985 -8.247 1.00 55.06 304 GLU A C 1
ATOM 2392 O O . GLU A 1 304 ? -21.574 -4.332 -7.059 1.00 55.06 304 GLU A O 1
ATOM 2397 N N . THR A 1 305 ? -21.236 -2.745 -8.618 1.00 49.34 305 THR A N 1
ATOM 2398 C CA . THR A 1 305 ? -20.769 -1.728 -7.685 1.00 49.34 305 THR A CA 1
ATOM 2399 C C . THR A 1 305 ? -21.917 -0.889 -7.153 1.00 49.34 305 THR A C 1
ATOM 2401 O O . THR A 1 305 ? -22.256 0.142 -7.719 1.00 49.34 305 THR A O 1
ATOM 2404 N N . ASP A 1 306 ? -22.443 -1.273 -5.996 1.00 47.31 306 ASP A N 1
ATOM 2405 C CA . ASP A 1 306 ? -23.360 -0.415 -5.233 1.00 47.31 306 ASP A CA 1
ATOM 2406 C C . ASP A 1 306 ? -22.646 0.343 -4.098 1.00 47.31 306 ASP A C 1
ATOM 2408 O O . ASP A 1 306 ? -23.296 0.926 -3.238 1.00 47.31 306 ASP A O 1
ATOM 2412 N N . SER A 1 307 ? -21.304 0.338 -4.045 1.00 49.28 307 SER A N 1
ATOM 2413 C CA . SER A 1 307 ? -20.560 0.866 -2.884 1.00 49.28 307 SER A CA 1
ATOM 2414 C C . SER A 1 307 ? -20.728 2.375 -2.664 1.00 49.28 307 SER A C 1
ATOM 2416 O O . SER A 1 307 ? -20.745 2.795 -1.511 1.00 49.28 307 SER A O 1
ATOM 2418 N N . GLU A 1 308 ? -20.847 3.184 -3.721 1.00 45.56 308 GLU A N 1
ATOM 2419 C CA . GLU A 1 308 ? -21.146 4.622 -3.574 1.00 45.56 308 GLU A CA 1
ATOM 2420 C C . GLU A 1 308 ? -22.630 4.860 -3.291 1.00 45.56 308 GLU A C 1
ATOM 2422 O O . GLU A 1 308 ? -22.981 5.722 -2.488 1.00 45.56 308 GLU A O 1
ATOM 2427 N N . LEU A 1 309 ? -23.501 4.015 -3.857 1.00 47.16 309 LEU A N 1
ATOM 2428 C CA . LEU A 1 309 ? -24.920 4.024 -3.523 1.00 47.16 309 LEU A CA 1
ATOM 2429 C C . LEU A 1 309 ? -25.104 3.777 -2.022 1.00 47.16 309 LEU A C 1
ATOM 2431 O O . LEU A 1 309 ? -25.882 4.470 -1.391 1.00 47.16 309 LEU A O 1
ATOM 2435 N N . MET A 1 310 ? -24.351 2.848 -1.426 1.00 53.09 310 MET A N 1
ATOM 2436 C CA . MET A 1 310 ? -24.424 2.555 0.005 1.00 53.09 310 MET A CA 1
ATOM 2437 C C . MET A 1 310 ? -23.856 3.670 0.886 1.00 53.09 310 MET A C 1
ATOM 2439 O O . MET A 1 310 ? -24.455 3.935 1.918 1.00 53.09 310 MET A O 1
ATOM 2443 N N . SER A 1 311 ? -22.759 4.353 0.534 1.00 56.56 311 SER A N 1
ATOM 2444 C CA . SER A 1 311 ? -22.278 5.475 1.362 1.00 56.56 311 SER A CA 1
ATOM 2445 C C . SER A 1 311 ? -23.272 6.632 1.392 1.00 56.56 311 SER A C 1
ATOM 2447 O O . SER A 1 311 ? -23.527 7.173 2.465 1.00 56.56 311 SER A O 1
ATOM 2449 N N . ASP A 1 312 ? -23.881 6.949 0.248 1.00 54.81 312 ASP A N 1
ATOM 2450 C CA . ASP A 1 312 ? -24.856 8.036 0.126 1.00 54.81 312 ASP A CA 1
ATOM 2451 C C . ASP A 1 312 ? -26.213 7.653 0.732 1.00 54.81 312 ASP A C 1
ATOM 2453 O O . ASP A 1 312 ? -26.854 8.464 1.403 1.00 54.81 312 ASP A O 1
ATOM 2457 N N . VAL A 1 313 ? -26.634 6.395 0.561 1.00 60.94 313 VAL A N 1
ATOM 2458 C CA . VAL A 1 313 ? -27.819 5.824 1.220 1.00 60.94 313 VAL A CA 1
ATOM 2459 C C . VAL A 1 313 ? -27.624 5.827 2.733 1.00 60.94 313 VAL A C 1
ATOM 2461 O O . VAL A 1 313 ? -28.508 6.261 3.462 1.00 60.94 313 VAL A O 1
ATOM 2464 N N . VAL A 1 314 ? -26.460 5.413 3.230 1.00 65.00 314 VAL A N 1
ATOM 2465 C CA . VAL A 1 314 ? -26.168 5.400 4.666 1.00 65.00 314 VAL A CA 1
ATOM 2466 C C . VAL A 1 314 ? -26.055 6.834 5.211 1.00 65.00 314 VAL A C 1
ATOM 2468 O O . VAL A 1 314 ? -26.689 7.138 6.218 1.00 65.00 314 VAL A O 1
ATOM 2471 N N . GLU A 1 315 ? -25.341 7.755 4.552 1.00 65.94 315 GLU A N 1
ATOM 2472 C CA . GLU A 1 315 ? -25.230 9.155 5.005 1.00 65.94 315 GLU A CA 1
ATOM 2473 C C . GLU A 1 315 ? -26.579 9.897 4.965 1.00 65.94 315 GLU A C 1
ATOM 2475 O O . GLU A 1 315 ? -26.861 10.699 5.857 1.00 65.94 315 GLU A O 1
ATOM 2480 N N . GLY A 1 316 ? -27.436 9.604 3.982 1.00 65.88 316 GLY A N 1
ATOM 2481 C CA . GLY A 1 316 ? -28.765 10.204 3.844 1.00 65.88 316 GLY A CA 1
ATOM 2482 C C . GLY A 1 316 ? -29.842 9.621 4.768 1.00 65.88 316 GLY A C 1
ATOM 2483 O O . GLY A 1 316 ? -30.813 10.316 5.069 1.00 65.88 316 GLY A O 1
ATOM 2484 N N . LEU A 1 317 ? -29.692 8.372 5.227 1.00 69.94 317 LEU A N 1
ATOM 2485 C CA . LEU A 1 317 ? -30.703 7.673 6.035 1.00 69.94 317 LEU A CA 1
ATOM 2486 C C . LEU A 1 317 ? -30.427 7.677 7.544 1.00 69.94 317 LEU A C 1
ATOM 2488 O O . LEU A 1 317 ? -31.348 7.419 8.323 1.00 69.94 317 LEU A O 1
ATOM 2492 N N . ILE A 1 318 ? -29.198 7.947 7.994 1.00 82.25 318 ILE A N 1
ATOM 2493 C CA . ILE A 1 318 ? -28.897 7.920 9.432 1.00 82.25 318 ILE A CA 1
ATOM 2494 C C . ILE A 1 318 ? -29.378 9.203 10.115 1.00 82.25 318 ILE A C 1
ATOM 2496 O O . ILE A 1 318 ? -28.940 10.313 9.814 1.00 82.25 318 ILE A O 1
ATOM 2500 N N . SER A 1 319 ? -30.222 9.033 11.133 1.00 84.75 319 SER A N 1
ATOM 2501 C CA . SER A 1 319 ? -30.658 10.126 12.003 1.00 84.75 319 SER A CA 1
ATOM 2502 C C . SER A 1 319 ? -29.486 10.724 12.803 1.00 84.75 319 SER A C 1
ATOM 2504 O O . SER A 1 319 ? -28.707 9.967 13.383 1.00 84.75 319 SER A O 1
ATOM 2506 N N . PRO A 1 320 ? -29.399 12.060 12.969 1.00 87.62 320 PRO A N 1
ATOM 2507 C CA . PRO A 1 320 ? -28.429 12.695 13.870 1.00 87.62 320 PRO A CA 1
ATOM 2508 C C . PRO A 1 320 ? -28.514 12.230 15.333 1.00 87.62 320 PRO A C 1
ATOM 2510 O O . PRO A 1 320 ? -27.575 12.437 16.094 1.00 87.62 320 PRO A O 1
ATOM 2513 N N . SER A 1 321 ? -29.637 11.619 15.726 1.00 88.06 321 SER A N 1
ATOM 2514 C CA . SER A 1 321 ? -29.841 11.022 17.055 1.00 88.06 321 SER A CA 1
ATOM 2515 C C . SER A 1 321 ? -29.273 9.604 17.201 1.00 88.06 321 SER A C 1
ATOM 2517 O O . SER A 1 321 ? -29.267 9.062 18.302 1.00 88.06 321 SER A O 1
ATOM 2519 N N . HIS A 1 322 ? -28.797 8.993 16.113 1.00 89.62 322 HIS A N 1
ATOM 2520 C CA . HIS A 1 322 ? -28.245 7.645 16.133 1.00 89.62 322 HIS A CA 1
ATOM 2521 C C . HIS A 1 322 ? -26.969 7.584 16.997 1.00 89.62 322 HIS A C 1
ATOM 2523 O O . HIS A 1 322 ? -26.084 8.429 16.820 1.00 89.62 322 HIS A O 1
ATOM 2529 N N . PRO A 1 323 ? -26.800 6.575 17.876 1.00 89.56 323 PRO A N 1
ATOM 2530 C CA . PRO A 1 323 ? -25.708 6.545 18.857 1.00 89.56 323 PRO A CA 1
ATOM 2531 C C . PRO A 1 323 ? -24.315 6.585 18.215 1.00 89.56 323 PRO A C 1
ATOM 2533 O O . PRO A 1 323 ? -23.393 7.203 18.743 1.00 89.56 323 PRO A O 1
ATOM 2536 N N . TYR A 1 324 ? -24.165 5.990 17.029 1.00 92.38 324 TYR A N 1
ATOM 2537 C CA . TYR A 1 324 ? -22.898 5.945 16.290 1.00 92.38 324 TYR A CA 1
ATOM 2538 C C . TYR A 1 324 ? -22.774 7.010 15.184 1.00 92.38 324 TYR A C 1
ATOM 2540 O O . TYR A 1 324 ? -21.862 6.926 14.361 1.00 92.38 324 TYR A O 1
ATOM 2548 N N . TYR A 1 325 ? -23.664 8.012 15.129 1.00 92.12 325 TYR A N 1
ATOM 2549 C CA . TYR A 1 325 ? -23.746 8.987 14.025 1.00 92.12 325 TYR A CA 1
ATOM 2550 C C . TYR A 1 325 ? -22.389 9.619 13.661 1.00 92.12 325 TYR A C 1
ATOM 2552 O O . TYR A 1 325 ? -21.970 9.607 12.502 1.00 92.12 325 TYR A O 1
ATOM 2560 N N . HIS A 1 326 ? -21.655 10.126 14.657 1.00 92.12 326 HIS A N 1
ATOM 2561 C CA . HIS A 1 326 ? -20.361 10.777 14.431 1.00 92.12 326 HIS A CA 1
ATOM 2562 C C . HIS A 1 326 ? -19.266 9.824 13.941 1.00 92.12 326 HIS A C 1
ATOM 2564 O O . HIS A 1 326 ? -18.412 10.244 13.159 1.00 92.12 326 HIS A O 1
ATOM 2570 N N . GLN A 1 327 ? -19.280 8.568 14.390 1.00 94.62 327 GLN A N 1
ATOM 2571 C CA . GLN A 1 327 ? -18.313 7.558 13.960 1.00 94.62 327 GLN A CA 1
ATOM 2572 C C . GLN A 1 327 ? -18.596 7.157 12.514 1.00 94.62 327 GLN A C 1
ATOM 2574 O O . GLN A 1 327 ? -17.694 7.208 11.683 1.00 94.62 327 GLN A O 1
ATOM 2579 N N . ILE A 1 328 ? -19.860 6.860 12.191 1.00 93.75 328 ILE A N 1
ATOM 2580 C CA . ILE A 1 328 ? -20.280 6.481 10.838 1.00 93.75 328 ILE A CA 1
ATOM 2581 C C . ILE A 1 328 ? -19.916 7.581 9.836 1.00 93.75 328 ILE A C 1
ATOM 2583 O O . ILE A 1 328 ? -19.239 7.308 8.845 1.00 93.75 328 ILE A O 1
ATOM 2587 N N . LYS A 1 329 ? -20.253 8.843 10.135 1.00 91.88 329 LYS A N 1
ATOM 2588 C CA . LYS A 1 329 ? -19.928 9.976 9.258 1.00 91.88 329 LYS A CA 1
ATOM 2589 C C . LYS A 1 329 ? -18.426 10.138 9.020 1.00 91.88 329 LYS A C 1
ATOM 2591 O O . LYS A 1 329 ? -18.015 10.543 7.938 1.00 91.88 329 LYS A O 1
ATOM 2596 N N . THR A 1 330 ? -17.591 9.868 10.021 1.00 93.94 330 THR A N 1
ATOM 2597 C CA . THR A 1 330 ? -16.134 9.932 9.854 1.00 93.94 330 THR A CA 1
ATOM 2598 C C . THR A 1 330 ? -15.617 8.762 9.019 1.00 93.94 330 THR A C 1
ATOM 2600 O O . THR A 1 330 ? -14.792 8.972 8.134 1.00 93.94 330 THR A O 1
ATOM 2603 N N . LEU A 1 331 ? -16.113 7.547 9.254 1.00 93.81 331 LEU A N 1
ATOM 2604 C CA . LEU A 1 331 ? -15.685 6.338 8.544 1.00 93.81 331 LEU A CA 1
ATOM 2605 C C . LEU A 1 331 ? -16.054 6.361 7.051 1.00 93.81 331 LEU A C 1
ATOM 2607 O O . LEU A 1 331 ? -15.241 5.949 6.226 1.00 93.81 331 LEU A O 1
ATOM 2611 N N . LEU A 1 332 ? -17.224 6.904 6.694 1.00 90.62 332 LEU A N 1
ATOM 2612 C CA . LEU A 1 332 ? -17.680 7.031 5.300 1.00 90.62 332 LEU A CA 1
ATOM 2613 C C . LEU A 1 332 ? -16.838 8.003 4.456 1.00 90.62 332 LEU A C 1
ATOM 2615 O O . LEU A 1 332 ? -16.845 7.923 3.234 1.00 90.62 332 LEU A O 1
ATOM 2619 N N . LYS A 1 333 ? -16.053 8.886 5.086 1.00 89.75 333 LYS A N 1
ATOM 2620 C CA . LYS A 1 333 ? -15.130 9.800 4.384 1.00 89.75 333 LYS A CA 1
ATOM 2621 C C . LYS A 1 333 ? -13.876 9.107 3.845 1.00 89.75 333 LYS A C 1
ATOM 2623 O O . LYS A 1 333 ? -13.030 9.782 3.257 1.00 89.75 333 LYS A O 1
ATOM 2628 N N . VAL A 1 334 ? -13.698 7.810 4.100 1.00 90.12 334 VAL A N 1
ATOM 2629 C CA . VAL A 1 334 ? -12.563 7.028 3.603 1.00 90.12 334 VAL A CA 1
ATOM 2630 C C . VAL A 1 334 ? -12.982 6.336 2.301 1.00 90.12 334 VAL A C 1
ATOM 2632 O O . VAL A 1 334 ? -13.726 5.359 2.358 1.00 90.12 334 VAL A O 1
ATOM 2635 N N . PRO A 1 335 ? -12.515 6.806 1.131 1.00 87.44 335 PRO A N 1
ATOM 2636 C CA . PRO A 1 335 ? -12.812 6.153 -0.133 1.00 87.44 335 PRO A CA 1
ATOM 2637 C C . PRO A 1 335 ? -12.060 4.829 -0.244 1.00 87.44 335 PRO A C 1
ATOM 2639 O O . PRO A 1 335 ? -10.967 4.675 0.306 1.00 87.44 335 PRO A O 1
ATOM 2642 N N . TYR A 1 336 ? -12.626 3.895 -1.001 1.00 86.88 336 TYR A N 1
ATOM 2643 C CA . TYR A 1 336 ? -12.026 2.600 -1.298 1.00 86.88 336 TYR A CA 1
ATOM 2644 C C . TYR A 1 336 ? -11.941 2.385 -2.805 1.00 86.88 336 TYR A C 1
ATOM 2646 O O . TYR A 1 336 ? -12.791 2.850 -3.560 1.00 86.88 336 TYR A O 1
ATOM 2654 N N . GLU A 1 337 ? -10.907 1.672 -3.240 1.00 84.44 337 GLU A N 1
ATOM 2655 C CA . GLU A 1 337 ? -10.753 1.234 -4.623 1.00 84.44 337 GLU A CA 1
ATOM 2656 C C . GLU A 1 337 ? -10.591 -0.281 -4.686 1.00 84.44 337 GLU A C 1
ATOM 2658 O O . GLU A 1 337 ? -9.835 -0.882 -3.911 1.00 84.44 337 GLU A O 1
ATOM 2663 N N . ARG A 1 338 ? -11.318 -0.894 -5.622 1.00 86.19 338 ARG A N 1
ATOM 2664 C CA . ARG A 1 338 ? -11.277 -2.334 -5.863 1.00 86.19 338 ARG A CA 1
ATOM 2665 C C . ARG A 1 338 ? -10.111 -2.714 -6.753 1.00 86.19 338 ARG A C 1
ATOM 2667 O O . ARG A 1 338 ? -9.804 -2.049 -7.742 1.00 86.19 338 ARG A O 1
ATOM 2674 N N . THR A 1 339 ? -9.494 -3.826 -6.390 1.00 87.75 339 THR A N 1
ATOM 2675 C CA . THR A 1 339 ? -8.371 -4.434 -7.085 1.00 87.75 339 THR A CA 1
ATOM 2676 C C . THR A 1 339 ? -8.573 -5.941 -7.149 1.00 87.75 339 THR A C 1
ATOM 2678 O O . THR A 1 339 ? -8.953 -6.584 -6.170 1.00 87.75 339 THR A O 1
ATOM 2681 N N . GLN A 1 340 ? -8.254 -6.507 -8.301 1.00 89.62 340 GLN A N 1
ATOM 2682 C CA . GLN A 1 340 ? -8.162 -7.930 -8.540 1.00 89.62 340 GLN A CA 1
ATOM 2683 C C . GLN A 1 340 ? -6.701 -8.363 -8.487 1.00 89.62 340 GLN A C 1
ATOM 2685 O O . GLN A 1 340 ? -5.816 -7.722 -9.063 1.00 89.62 340 GLN A O 1
ATOM 2690 N N . VAL A 1 341 ? -6.456 -9.494 -7.835 1.00 92.31 341 VAL A N 1
ATOM 2691 C CA . VAL A 1 341 ? -5.199 -10.231 -7.943 1.00 92.31 341 VAL A CA 1
ATOM 2692 C C . VAL A 1 341 ? -5.473 -11.612 -8.505 1.00 92.31 341 VAL A C 1
ATOM 2694 O O . VAL A 1 341 ? -6.382 -12.309 -8.057 1.00 92.31 341 VAL A O 1
ATOM 2697 N N . VAL A 1 342 ? -4.663 -12.010 -9.480 1.00 93.06 342 VAL A N 1
ATOM 2698 C CA . VAL A 1 342 ? -4.730 -13.317 -10.125 1.00 93.06 342 VAL A CA 1
ATOM 2699 C C . VAL A 1 342 ? -3.378 -14.007 -10.004 1.00 93.06 342 VAL A C 1
ATOM 2701 O O . VAL A 1 342 ? -2.352 -13.471 -10.420 1.00 93.06 342 VAL A O 1
ATOM 2704 N N . CYS A 1 343 ? -3.373 -15.207 -9.437 1.00 94.50 343 CYS A N 1
ATOM 2705 C CA . CYS A 1 343 ? -2.245 -16.126 -9.474 1.00 94.50 343 CYS A CA 1
ATOM 2706 C C . CYS A 1 343 ? -2.393 -17.029 -10.701 1.00 94.50 343 CYS A C 1
ATOM 2708 O O . CYS A 1 343 ? -3.424 -17.683 -10.853 1.00 94.50 343 CYS A O 1
ATOM 2710 N N . HIS A 1 344 ? -1.387 -17.085 -11.571 1.00 94.81 344 HIS A N 1
ATOM 2711 C CA . HIS A 1 344 ? -1.434 -17.858 -12.815 1.00 94.81 344 HIS A CA 1
ATOM 2712 C C . HIS A 1 344 ? -0.036 -18.276 -13.291 1.00 94.81 344 HIS A C 1
ATOM 2714 O O . HIS A 1 344 ? 0.979 -17.893 -12.709 1.00 94.81 344 HIS A O 1
ATOM 2720 N N . THR A 1 345 ? 0.020 -19.058 -14.369 1.00 95.50 345 THR A N 1
ATOM 2721 C CA . THR A 1 345 ? 1.270 -19.436 -15.058 1.00 95.50 345 THR A CA 1
ATOM 2722 C C . THR A 1 345 ? 1.420 -18.808 -16.447 1.00 95.50 345 THR A C 1
ATOM 2724 O O . THR A 1 345 ? 2.405 -19.059 -17.140 1.00 95.50 345 THR A O 1
ATOM 2727 N N . ASP A 1 346 ? 0.470 -17.961 -16.865 1.00 93.75 346 ASP A N 1
ATOM 2728 C CA . ASP A 1 346 ? 0.515 -17.311 -18.178 1.00 93.75 346 ASP A CA 1
ATOM 2729 C C . ASP A 1 346 ? 1.660 -16.297 -18.331 1.00 93.75 346 ASP A C 1
ATOM 2731 O O . ASP A 1 346 ? 1.578 -15.159 -17.871 1.00 93.75 346 ASP A O 1
ATOM 2735 N N . THR A 1 347 ? 2.715 -16.682 -19.046 1.00 93.94 347 THR A N 1
ATOM 2736 C CA . THR A 1 347 ? 3.861 -15.808 -19.328 1.00 93.94 347 THR A CA 1
ATOM 2737 C C . THR A 1 347 ? 3.560 -14.709 -20.350 1.00 93.94 347 THR A C 1
ATOM 2739 O O . THR A 1 347 ? 4.431 -13.879 -20.594 1.00 93.94 347 THR A O 1
ATOM 2742 N N . SER A 1 348 ? 2.353 -14.659 -20.932 1.00 92.00 348 SER A N 1
ATOM 2743 C CA . SER A 1 348 ? 1.920 -13.562 -21.817 1.00 92.00 348 SER A CA 1
ATOM 2744 C C . SER A 1 348 ? 1.924 -12.188 -21.125 1.00 92.00 348 SER A C 1
ATOM 2746 O O . SER A 1 348 ? 1.983 -11.165 -21.798 1.00 92.00 348 SER A O 1
ATOM 2748 N N . PHE A 1 349 ? 1.927 -12.167 -19.786 1.00 93.25 349 PHE A N 1
ATOM 2749 C CA . PHE A 1 349 ? 2.005 -10.975 -18.932 1.00 93.25 349 PHE A CA 1
ATOM 2750 C C . PHE A 1 349 ? 3.419 -10.416 -18.747 1.00 93.25 349 PHE A C 1
ATOM 2752 O O . PHE A 1 349 ? 3.593 -9.414 -18.053 1.00 93.25 349 PHE A O 1
ATOM 2759 N N . LEU A 1 350 ? 4.435 -11.071 -19.308 1.00 94.38 350 LEU A N 1
ATOM 2760 C CA . LEU A 1 350 ? 5.834 -10.674 -19.187 1.00 94.38 350 LEU A CA 1
ATOM 2761 C C . LEU A 1 350 ? 6.361 -10.134 -20.527 1.00 94.38 350 LEU A C 1
ATOM 2763 O O . LEU A 1 350 ? 5.815 -10.472 -21.580 1.00 94.38 350 LEU A O 1
ATOM 2767 N N . PRO A 1 351 ? 7.445 -9.331 -20.521 1.00 93.06 351 PRO A N 1
ATOM 2768 C CA . PRO A 1 351 ? 8.113 -8.911 -21.750 1.00 93.06 351 PRO A CA 1
ATOM 2769 C C . PRO A 1 351 ? 8.435 -10.093 -22.673 1.00 93.06 351 PRO A C 1
ATOM 2771 O O . PRO A 1 351 ? 8.814 -11.168 -22.203 1.00 93.06 351 PRO A O 1
ATOM 2774 N N . LYS A 1 352 ? 8.333 -9.889 -23.993 1.00 90.00 352 LYS A N 1
ATOM 2775 C CA . LYS A 1 352 ? 8.566 -10.953 -24.989 1.00 90.00 352 LYS A CA 1
ATOM 2776 C C . LYS A 1 352 ? 9.951 -11.577 -24.865 1.00 90.00 352 LYS A C 1
ATOM 2778 O O . LYS A 1 352 ? 10.085 -12.787 -25.017 1.00 90.00 352 LYS A O 1
ATOM 2783 N N . ASN A 1 353 ? 10.965 -10.760 -24.587 1.00 89.12 353 ASN A N 1
ATOM 2784 C CA . ASN A 1 353 ? 12.317 -11.221 -24.323 1.00 89.12 353 ASN A CA 1
ATOM 2785 C C . ASN A 1 353 ? 12.482 -11.617 -22.838 1.00 89.12 353 ASN A C 1
ATOM 2787 O O . ASN A 1 353 ? 12.458 -10.735 -21.971 1.00 89.12 353 ASN A O 1
ATOM 2791 N N . PRO A 1 354 ? 12.742 -12.904 -22.520 1.00 89.81 354 PRO A N 1
ATOM 2792 C CA . PRO A 1 354 ? 12.962 -13.358 -21.147 1.00 89.81 354 PRO A CA 1
ATOM 2793 C C . PRO A 1 354 ? 14.138 -12.685 -20.432 1.00 89.81 354 PRO A C 1
ATOM 2795 O O . PRO A 1 354 ? 14.172 -12.650 -19.204 1.00 89.81 354 PRO A O 1
ATOM 2798 N N . ALA A 1 355 ? 15.084 -12.092 -21.170 1.00 85.56 355 ALA A N 1
ATOM 2799 C CA . ALA A 1 355 ? 16.171 -11.305 -20.588 1.00 85.56 355 ALA A CA 1
ATOM 2800 C C . ALA A 1 355 ? 15.677 -10.058 -19.833 1.00 85.56 355 ALA A C 1
ATOM 2802 O O . ALA A 1 355 ? 16.423 -9.515 -19.016 1.00 85.56 355 ALA A O 1
ATOM 2803 N N . HIS A 1 356 ? 14.436 -9.623 -20.071 1.00 89.19 356 HIS A N 1
ATOM 2804 C CA . HIS A 1 356 ? 13.764 -8.526 -19.373 1.00 89.19 356 HIS A CA 1
ATOM 2805 C C . HIS A 1 356 ? 12.769 -8.991 -18.308 1.00 89.19 356 HIS A C 1
ATOM 2807 O O . HIS A 1 356 ? 12.058 -8.169 -17.741 1.00 89.19 356 HIS A O 1
ATOM 2813 N N . TRP A 1 357 ? 12.704 -10.288 -18.006 1.00 92.44 357 TRP A N 1
ATOM 2814 C CA . TRP A 1 357 ? 11.880 -10.763 -16.902 1.00 92.44 357 TRP A CA 1
ATOM 2815 C C . TRP A 1 357 ? 12.526 -10.349 -15.591 1.00 92.44 357 TRP A C 1
ATOM 2817 O O . TRP A 1 357 ? 13.673 -10.697 -15.299 1.00 92.44 357 TRP A O 1
ATOM 2827 N N . ARG A 1 358 ? 11.803 -9.539 -14.829 1.00 92.88 358 ARG A N 1
ATOM 2828 C CA . ARG A 1 358 ? 12.279 -8.974 -13.568 1.00 92.88 358 ARG A CA 1
ATOM 2829 C C . ARG A 1 358 ? 11.445 -9.508 -12.424 1.00 92.88 358 ARG A C 1
ATOM 2831 O O . ARG A 1 358 ? 10.398 -10.116 -12.643 1.00 92.88 358 ARG A O 1
ATOM 2838 N N . LEU A 1 359 ? 11.904 -9.295 -11.198 1.00 91.62 359 LEU A N 1
ATOM 2839 C CA . LEU A 1 359 ? 11.119 -9.638 -10.020 1.00 91.62 359 LEU A CA 1
ATOM 2840 C C . LEU A 1 359 ? 9.725 -8.987 -10.076 1.00 91.62 359 LEU A C 1
ATOM 2842 O O . LEU A 1 359 ? 8.726 -9.668 -9.825 1.00 91.62 359 LEU A O 1
ATOM 2846 N N . LEU A 1 360 ? 9.675 -7.704 -10.450 1.00 93.50 360 LEU A N 1
ATOM 2847 C CA . LEU A 1 360 ? 8.453 -6.926 -10.634 1.00 93.50 360 LEU A CA 1
ATOM 2848 C C . LEU A 1 360 ? 8.329 -6.418 -12.079 1.00 93.50 360 LEU A C 1
ATOM 2850 O O . LEU A 1 360 ? 9.210 -5.732 -12.586 1.00 93.50 360 LEU A O 1
ATOM 2854 N N . ASN A 1 361 ? 7.217 -6.723 -12.741 1.00 95.75 361 ASN A N 1
ATOM 2855 C CA . ASN A 1 361 ? 6.953 -6.341 -14.128 1.00 95.75 361 ASN A CA 1
ATOM 2856 C C . ASN A 1 361 ? 5.702 -5.455 -14.142 1.00 95.75 361 ASN A C 1
ATOM 2858 O O . ASN A 1 361 ? 4.602 -5.940 -13.886 1.00 95.75 361 ASN A O 1
ATOM 2862 N N . ILE A 1 362 ? 5.882 -4.157 -14.367 1.00 95.81 362 ILE A N 1
ATOM 2863 C CA . ILE A 1 362 ? 4.825 -3.146 -14.350 1.00 95.81 362 ILE A CA 1
ATOM 2864 C C . ILE A 1 362 ? 4.429 -2.836 -15.789 1.00 95.81 362 ILE A C 1
ATOM 2866 O O . ILE A 1 362 ? 5.281 -2.519 -16.619 1.00 95.81 362 ILE A O 1
ATOM 2870 N N . ALA A 1 363 ? 3.136 -2.889 -16.079 1.00 94.31 363 ALA A N 1
ATOM 2871 C CA . ALA A 1 363 ? 2.616 -2.527 -17.384 1.00 94.31 363 ALA A CA 1
ATOM 2872 C C . ALA A 1 363 ? 1.492 -1.502 -17.287 1.00 94.31 363 ALA A C 1
ATOM 2874 O O . ALA A 1 363 ? 0.763 -1.448 -16.298 1.00 94.31 363 ALA A O 1
ATOM 2875 N N . LYS A 1 364 ? 1.335 -0.711 -18.345 1.00 92.06 364 LYS A N 1
ATOM 2876 C CA . LYS A 1 364 ? 0.205 0.206 -18.535 1.00 92.06 364 LYS A CA 1
ATOM 2877 C C . LYS A 1 364 ? -0.309 0.120 -19.969 1.00 92.06 364 LYS A C 1
ATOM 2879 O O . LYS A 1 364 ? 0.418 -0.322 -20.862 1.00 92.06 364 LYS A O 1
ATOM 2884 N N . ALA A 1 365 ? -1.539 0.565 -20.211 1.00 89.19 365 ALA A N 1
ATOM 2885 C CA . ALA A 1 365 ? -2.019 0.721 -21.579 1.00 89.19 365 ALA A CA 1
ATOM 2886 C C . ALA A 1 365 ? -1.209 1.811 -22.310 1.00 89.19 365 ALA A C 1
ATOM 2888 O O . ALA A 1 365 ? -0.825 2.823 -21.715 1.00 89.19 365 ALA A O 1
ATOM 2889 N N . THR A 1 366 ? -0.946 1.628 -23.606 1.00 87.38 366 THR A N 1
ATOM 2890 C CA . THR A 1 366 ? -0.171 2.596 -24.413 1.00 87.38 366 THR A CA 1
ATOM 2891 C C . THR A 1 366 ? -0.792 3.998 -24.421 1.00 87.38 366 THR A C 1
ATOM 2893 O O . THR A 1 366 ? -0.075 4.993 -24.452 1.00 87.38 366 THR A O 1
ATOM 2896 N N . ASN A 1 367 ? -2.120 4.084 -24.362 1.00 83.31 367 ASN A N 1
ATOM 2897 C CA . ASN A 1 367 ? -2.902 5.321 -24.359 1.00 83.31 367 ASN A CA 1
ATOM 2898 C C . ASN A 1 367 ? -3.354 5.765 -22.955 1.00 83.31 367 ASN A C 1
ATOM 2900 O O . ASN A 1 367 ? -4.234 6.616 -22.856 1.00 83.31 367 ASN A O 1
ATOM 2904 N N . ALA A 1 368 ? -2.797 5.188 -21.886 1.00 85.12 368 ALA A N 1
ATOM 2905 C CA . ALA A 1 368 ? -3.145 5.577 -20.524 1.00 85.12 368 ALA A CA 1
ATOM 2906 C C . ALA A 1 368 ? -2.756 7.044 -20.247 1.00 85.12 368 ALA A C 1
ATOM 2908 O O . ALA A 1 368 ? -1.623 7.456 -20.517 1.00 85.12 368 ALA A O 1
ATOM 2909 N N . ASP A 1 369 ? -3.679 7.820 -19.677 1.00 85.44 369 ASP A N 1
ATOM 2910 C CA . ASP A 1 369 ? -3.425 9.170 -19.176 1.00 85.44 369 ASP A CA 1
ATOM 2911 C C . ASP A 1 369 ? -2.860 9.102 -17.749 1.00 85.44 369 ASP A C 1
ATOM 2913 O O . ASP A 1 369 ? -3.559 9.046 -16.737 1.00 85.44 369 ASP A O 1
ATOM 2917 N N . ILE A 1 370 ? -1.535 9.127 -17.670 1.00 85.12 370 ILE A N 1
ATOM 2918 C CA . ILE A 1 370 ? -0.780 9.003 -16.418 1.00 85.12 370 ILE A CA 1
ATOM 2919 C C . ILE A 1 370 ? -0.998 10.213 -15.495 1.00 85.12 370 ILE A C 1
ATOM 2921 O O . ILE A 1 370 ? -0.825 10.120 -14.281 1.00 85.12 370 ILE A O 1
ATOM 2925 N N . LEU A 1 371 ? -1.410 11.346 -16.064 1.00 82.31 371 LEU A N 1
ATOM 2926 C CA . LEU A 1 371 ? -1.797 12.551 -15.343 1.00 82.31 371 LEU A CA 1
ATOM 2927 C C . LEU A 1 371 ? -3.317 12.755 -15.450 1.00 82.31 371 LEU A C 1
ATOM 2929 O O . LEU A 1 371 ? -3.793 13.895 -15.492 1.00 82.31 371 LEU A O 1
ATOM 2933 N N . ALA A 1 372 ? -4.102 11.675 -15.461 1.00 75.00 372 ALA A N 1
ATOM 2934 C CA . ALA A 1 372 ? -5.557 11.754 -15.525 1.00 75.00 372 ALA A CA 1
ATOM 2935 C C . ALA A 1 372 ? -6.133 12.358 -14.267 1.00 75.00 372 ALA A C 1
ATOM 2937 O O . ALA A 1 372 ? -5.765 11.952 -13.171 1.00 75.00 372 ALA A O 1
ATOM 2938 N N . SER A 1 373 ? -7.046 13.313 -14.436 1.00 70.88 373 SER A N 1
ATOM 2939 C CA . SER A 1 373 ? -7.788 13.971 -13.361 1.00 70.88 373 SER A CA 1
ATOM 2940 C C . SER A 1 373 ? -9.254 13.551 -13.389 1.00 70.88 373 SER A C 1
ATOM 2942 O O . SER A 1 373 ? -9.845 13.585 -14.473 1.00 70.88 373 SER A O 1
ATOM 2944 N N . PRO A 1 374 ? -9.883 13.274 -12.231 1.00 60.69 374 PRO A N 1
ATOM 2945 C CA . PRO A 1 374 ? -11.332 13.086 -12.167 1.00 60.69 374 PRO A CA 1
ATOM 2946 C C . PRO A 1 374 ? -12.100 14.248 -12.812 1.00 60.69 374 PRO A C 1
ATOM 2948 O O . PRO A 1 374 ? -13.082 14.041 -13.516 1.00 60.69 374 PRO A O 1
ATOM 2951 N N . LEU A 1 375 ? -11.604 15.482 -12.648 1.00 61.03 375 LEU A N 1
ATOM 2952 C CA . LEU A 1 375 ? -12.223 16.680 -13.223 1.00 61.03 375 LEU A CA 1
ATOM 2953 C C . LEU A 1 375 ? -12.114 16.729 -14.750 1.00 61.03 375 LEU A C 1
ATOM 2955 O O . LEU A 1 375 ? -13.040 17.200 -15.407 1.00 61.03 375 LEU A O 1
ATOM 2959 N N . LYS A 1 376 ? -11.005 16.239 -15.326 1.00 62.31 376 LYS A N 1
ATOM 2960 C CA . LYS A 1 376 ? -10.856 16.122 -16.788 1.00 62.31 376 LYS A CA 1
ATOM 2961 C C . LYS A 1 376 ? -11.857 15.116 -17.348 1.00 62.31 376 LYS A C 1
ATOM 2963 O O . LYS A 1 376 ? -12.457 15.374 -18.382 1.00 62.31 376 LYS A O 1
ATOM 2968 N N . ARG A 1 377 ? -12.072 14.007 -16.639 1.00 58.38 377 ARG A N 1
ATOM 2969 C CA . ARG A 1 377 ? -13.057 12.995 -17.020 1.00 58.38 377 ARG A CA 1
ATOM 2970 C C . ARG A 1 377 ? -14.477 13.554 -16.988 1.00 58.38 377 ARG A C 1
ATOM 2972 O O . ARG A 1 377 ? -15.160 13.480 -17.996 1.00 58.38 377 ARG A O 1
ATOM 2979 N N . LEU A 1 378 ? -14.871 14.208 -15.894 1.00 58.75 378 LEU A N 1
ATOM 2980 C CA . LEU A 1 378 ? -16.186 14.850 -15.768 1.00 58.75 378 LEU A CA 1
ATOM 2981 C C . LEU A 1 378 ? -16.417 15.930 -16.830 1.00 58.75 378 LEU A C 1
ATOM 2983 O O . LEU A 1 378 ? -17.504 16.024 -17.387 1.00 58.75 378 LEU A O 1
ATOM 2987 N N . SER A 1 379 ? -15.403 16.746 -17.132 1.00 63.72 379 SER A N 1
ATOM 2988 C CA . SER A 1 379 ? -15.513 17.754 -18.195 1.00 63.72 379 SER A CA 1
ATOM 2989 C C . SER A 1 379 ? -15.623 17.119 -19.582 1.00 63.72 379 SER A C 1
ATOM 2991 O O . SER A 1 379 ? -16.454 17.561 -20.367 1.00 63.72 379 SER A O 1
ATOM 2993 N N . GLN A 1 380 ? -14.880 16.046 -19.865 1.00 62.56 380 GLN A N 1
ATOM 2994 C CA . GLN A 1 380 ? -15.013 15.285 -21.111 1.00 62.56 380 GLN A CA 1
ATOM 2995 C C . GLN A 1 380 ? -16.365 14.574 -21.226 1.00 62.56 380 GLN A C 1
ATOM 2997 O O . GLN A 1 380 ? -16.977 14.612 -22.288 1.00 62.56 380 GLN A O 1
ATOM 3002 N N . GLU A 1 381 ? -16.852 13.949 -20.154 1.00 64.75 381 GLU A N 1
ATOM 3003 C CA . GLU A 1 381 ? -18.168 13.304 -20.095 1.00 64.75 381 GLU A CA 1
ATOM 3004 C C . GLU A 1 381 ? -19.284 14.337 -20.284 1.00 64.75 381 GLU A C 1
ATOM 3006 O O . GLU A 1 381 ? -20.188 14.117 -21.088 1.00 64.75 381 GLU A O 1
ATOM 3011 N N . LEU A 1 382 ? -19.177 15.507 -19.645 1.00 67.69 382 LEU A N 1
ATOM 3012 C CA . LEU A 1 382 ? -20.109 16.619 -19.827 1.00 67.69 382 LEU A CA 1
ATOM 3013 C C . LEU A 1 382 ? -20.069 17.161 -21.263 1.00 67.69 382 LEU A C 1
ATOM 3015 O O . LEU A 1 382 ? -21.117 17.382 -21.865 1.00 67.69 382 LEU A O 1
ATOM 3019 N N . GLU A 1 383 ? -18.885 17.344 -21.849 1.00 72.62 383 GLU A N 1
ATOM 3020 C CA . GLU A 1 383 ? -18.732 17.762 -23.248 1.00 72.62 383 GLU A CA 1
ATOM 3021 C C . GLU A 1 383 ? -19.312 16.729 -24.222 1.00 72.62 383 GLU A C 1
ATOM 3023 O O . GLU A 1 383 ? -20.001 17.095 -25.180 1.00 72.62 383 GLU A O 1
ATOM 3028 N N . GLN A 1 384 ? -19.083 15.437 -23.973 1.00 68.88 384 GLN A N 1
ATOM 3029 C CA . GLN A 1 384 ? -19.660 14.341 -24.749 1.00 68.88 384 GLN A CA 1
ATOM 3030 C C . GLN A 1 384 ? -21.180 14.299 -24.603 1.00 68.88 384 GLN A C 1
ATOM 3032 O O . GLN A 1 384 ? -21.881 14.163 -25.606 1.00 68.88 384 GLN A O 1
ATOM 3037 N N . GLU A 1 385 ? -21.710 14.477 -23.394 1.00 72.19 385 GLU A N 1
ATOM 3038 C CA . GLU A 1 385 ? -23.146 14.542 -23.146 1.00 72.19 385 GLU A CA 1
ATOM 3039 C C . GLU A 1 385 ? -23.764 15.749 -23.866 1.00 72.19 385 GLU A C 1
ATOM 3041 O O . GLU A 1 385 ? -24.776 15.618 -24.559 1.00 72.19 385 GLU A O 1
ATOM 3046 N N . MET A 1 386 ? -23.121 16.916 -23.791 1.00 70.31 386 MET A N 1
ATOM 3047 C CA . MET A 1 386 ? -23.522 18.116 -24.523 1.00 70.31 386 MET A CA 1
ATOM 3048 C C . MET A 1 386 ? -23.483 17.894 -26.043 1.00 70.31 386 MET A C 1
ATOM 3050 O O . MET A 1 386 ? -24.420 18.292 -26.744 1.00 70.31 386 MET A O 1
ATOM 3054 N N . MET A 1 387 ? -22.464 17.209 -26.572 1.00 72.00 387 MET A N 1
ATOM 3055 C CA . MET A 1 387 ? -22.387 16.832 -27.988 1.00 72.00 387 MET A CA 1
ATOM 3056 C C . MET A 1 387 ? -23.476 15.833 -28.390 1.00 72.00 387 MET A C 1
ATOM 3058 O O . MET A 1 387 ? -24.085 15.992 -29.450 1.00 72.00 387 MET A O 1
ATOM 3062 N N . MET A 1 388 ? -23.762 14.830 -27.561 1.00 70.81 388 MET A N 1
ATOM 3063 C CA . MET A 1 388 ? -24.813 13.837 -27.803 1.00 70.81 388 MET A CA 1
ATOM 3064 C C . MET A 1 388 ? -26.200 14.481 -27.775 1.00 70.81 388 MET A C 1
ATOM 3066 O O . MET A 1 388 ? -27.011 14.239 -28.672 1.00 70.81 388 MET A O 1
ATOM 3070 N N . ARG A 1 389 ? -26.455 15.383 -26.819 1.00 71.38 389 ARG A N 1
ATOM 3071 C CA . ARG A 1 389 ? -27.676 16.202 -26.761 1.00 71.38 389 ARG A CA 1
ATOM 3072 C C . ARG A 1 389 ? -27.808 17.095 -27.998 1.00 71.38 389 ARG A C 1
ATOM 3074 O O . ARG A 1 389 ? -28.881 17.147 -28.595 1.00 71.38 389 ARG A O 1
ATOM 3081 N N . SER A 1 390 ? -26.718 17.724 -28.442 1.00 72.62 390 SER A N 1
ATOM 3082 C CA . SER A 1 390 ? -26.674 18.534 -29.670 1.00 72.62 390 SER A CA 1
ATOM 3083 C C . SER 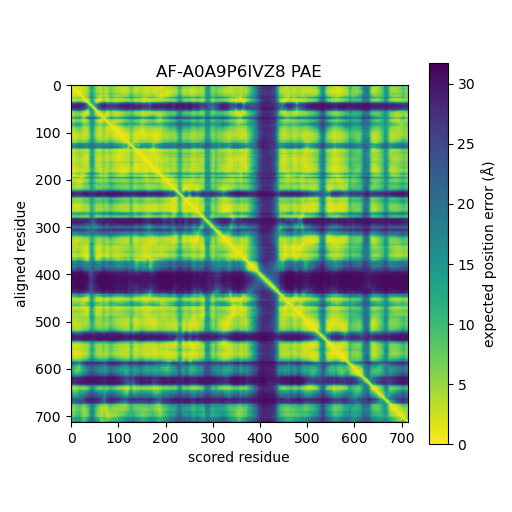A 1 390 ? -26.954 17.707 -30.934 1.00 72.62 390 SER A C 1
ATOM 3085 O O . SER A 1 390 ? -27.739 18.117 -31.790 1.00 72.62 390 SER A O 1
ATOM 3087 N N . ARG A 1 391 ? -26.395 16.493 -31.036 1.00 69.25 391 ARG A N 1
ATOM 3088 C CA . ARG A 1 391 ? -26.675 15.549 -32.133 1.00 69.25 391 ARG A CA 1
ATOM 3089 C C . ARG A 1 391 ? -28.127 15.073 -32.129 1.00 69.25 391 ARG A C 1
ATOM 3091 O O . ARG A 1 391 ? -28.749 15.046 -33.186 1.00 69.25 391 ARG A O 1
ATOM 3098 N N . LYS A 1 392 ? -28.693 14.774 -30.955 1.00 67.69 392 LYS A N 1
ATOM 3099 C CA . LYS A 1 392 ? -30.102 14.371 -30.799 1.00 67.69 392 LYS A CA 1
ATOM 3100 C C . LYS A 1 392 ? -31.069 15.513 -31.135 1.00 67.69 392 LYS A C 1
ATOM 3102 O O . LYS A 1 392 ? -32.118 15.264 -31.718 1.00 67.69 392 LYS A O 1
ATOM 3107 N N . ALA A 1 393 ? -30.695 16.760 -30.845 1.00 61.69 393 ALA A N 1
ATOM 3108 C CA . ALA A 1 393 ? -31.445 17.953 -31.246 1.00 61.69 393 ALA A CA 1
ATOM 3109 C C . ALA A 1 393 ? -31.371 18.243 -32.760 1.00 61.69 393 ALA A C 1
ATOM 3111 O O . ALA A 1 393 ? -32.271 18.879 -33.303 1.00 61.69 393 ALA A O 1
ATOM 3112 N N . ARG A 1 394 ? -30.317 17.772 -33.443 1.00 54.22 394 ARG A N 1
ATOM 3113 C CA . ARG A 1 394 ? -30.127 17.892 -34.900 1.00 54.22 394 ARG A CA 1
ATOM 3114 C C . ARG A 1 394 ? -30.702 16.721 -35.707 1.00 54.22 394 ARG A C 1
ATOM 3116 O O . ARG A 1 394 ? -30.690 16.789 -36.933 1.00 54.22 394 ARG A O 1
ATOM 3123 N N . ALA A 1 395 ? -31.205 15.669 -35.060 1.00 43.59 395 ALA A N 1
ATOM 3124 C CA . ALA A 1 395 ? -31.909 14.595 -35.754 1.00 43.59 395 ALA A CA 1
ATOM 3125 C C . ALA A 1 395 ? -33.252 15.129 -36.301 1.00 43.59 395 ALA A C 1
ATOM 3127 O O . ALA A 1 395 ? -34.006 15.750 -35.545 1.00 43.59 395 ALA A O 1
ATOM 3128 N N . PRO A 1 396 ? -33.573 14.930 -37.594 1.00 42.88 396 PRO A N 1
ATOM 3129 C CA . PRO A 1 396 ? -34.804 15.449 -38.172 1.00 42.88 396 PRO A CA 1
ATOM 3130 C C . PRO A 1 396 ? -36.004 14.757 -37.519 1.00 42.88 396 PRO A C 1
ATOM 3132 O O . PRO A 1 396 ? -36.230 13.562 -37.704 1.00 42.88 396 PRO A O 1
ATOM 3135 N N . ARG A 1 397 ? -36.789 15.513 -36.744 1.00 44.84 397 ARG A N 1
ATOM 3136 C CA . ARG A 1 397 ? -38.135 15.090 -36.349 1.00 44.84 397 ARG A CA 1
ATOM 3137 C C . ARG A 1 397 ? -38.947 14.918 -37.630 1.00 44.84 397 ARG A C 1
ATOM 3139 O O . ARG A 1 397 ? -39.137 15.890 -38.355 1.00 44.84 397 ARG A O 1
ATOM 3146 N N . SER A 1 398 ? -39.428 13.707 -37.900 1.00 40.25 398 SER A N 1
ATOM 3147 C CA . SER A 1 398 ? -40.429 13.464 -38.938 1.00 40.25 398 SER A CA 1
ATOM 3148 C C . SER A 1 398 ? -41.690 14.257 -38.587 1.00 40.25 398 SER A C 1
ATOM 3150 O O . SER A 1 398 ? -42.476 13.865 -37.723 1.00 40.25 398 SER A O 1
ATOM 3152 N N . THR A 1 399 ? -41.847 15.419 -39.207 1.00 38.06 399 THR A N 1
ATOM 3153 C CA . THR A 1 399 ? -43.006 16.290 -39.057 1.00 38.06 399 THR A CA 1
ATOM 3154 C C . THR A 1 399 ? -44.184 15.697 -39.821 1.00 38.06 399 THR A C 1
ATOM 3156 O O . THR A 1 399 ? -44.351 15.922 -41.016 1.00 38.06 399 THR A O 1
ATOM 3159 N N . ILE A 1 400 ? -45.043 14.959 -39.118 1.00 41.31 400 ILE A N 1
ATOM 3160 C CA . ILE A 1 400 ? -46.444 14.826 -39.521 1.00 41.31 400 ILE A CA 1
ATOM 3161 C C . ILE A 1 400 ? -47.128 16.089 -39.008 1.00 41.31 400 ILE A C 1
ATOM 3163 O O . ILE A 1 400 ? -47.330 16.213 -37.811 1.00 41.31 400 ILE A O 1
ATOM 3167 N N . PHE A 1 401 ? -47.356 17.062 -39.887 1.00 34.28 401 PHE A N 1
ATOM 3168 C CA . PHE A 1 401 ? -48.623 17.788 -40.025 1.00 34.28 401 PHE A CA 1
ATOM 3169 C C . PHE A 1 401 ? -48.480 18.832 -41.138 1.00 34.28 401 PHE A C 1
ATOM 3171 O O . PHE A 1 401 ? -47.672 19.757 -41.078 1.00 34.28 401 PHE A O 1
ATOM 3178 N N . SER A 1 402 ? -49.277 18.624 -42.183 1.00 34.03 402 SER A N 1
ATOM 3179 C CA . SER A 1 402 ? -49.473 19.510 -43.323 1.00 34.03 402 SER A CA 1
ATOM 3180 C C . SER A 1 402 ? -50.531 20.551 -42.971 1.00 34.03 402 SER A C 1
ATOM 3182 O O . SER A 1 402 ? -51.639 20.169 -42.607 1.00 34.03 402 SER A O 1
ATOM 3184 N N . VAL A 1 403 ? -50.228 21.840 -43.144 1.00 33.41 403 VAL A N 1
ATOM 3185 C CA . VAL A 1 403 ? -51.244 22.865 -43.425 1.00 33.41 403 VAL A CA 1
ATOM 3186 C C . VAL A 1 403 ? -50.692 23.821 -44.488 1.00 33.41 403 VAL A C 1
ATOM 3188 O O . VAL A 1 403 ? -49.556 24.285 -44.410 1.00 33.41 403 VAL A O 1
ATOM 3191 N N . LYS A 1 404 ? -51.507 24.026 -45.527 1.00 31.94 404 LYS A N 1
ATOM 3192 C CA . LYS A 1 404 ? -51.250 24.766 -46.772 1.00 31.94 404 LYS A CA 1
ATOM 3193 C C . LYS A 1 404 ? -51.144 26.296 -46.577 1.00 31.94 404 LYS A C 1
ATOM 3195 O O . LYS A 1 404 ? -51.598 26.809 -45.559 1.00 31.94 404 LYS A O 1
ATOM 3200 N N . PRO A 1 405 ? -50.581 27.028 -47.563 1.00 40.69 405 PRO A N 1
ATOM 3201 C CA . PRO A 1 405 ? -50.143 28.414 -47.409 1.00 40.69 405 PRO A CA 1
ATOM 3202 C C . PRO A 1 405 ? -51.186 29.439 -47.882 1.00 40.69 405 PRO A C 1
ATOM 3204 O O . PRO A 1 405 ? -51.941 29.177 -48.817 1.00 40.69 405 PRO A O 1
ATOM 3207 N N . ALA A 1 406 ? -51.143 30.649 -47.318 1.00 29.67 406 ALA A N 1
ATOM 3208 C CA . ALA A 1 406 ? -51.770 31.831 -47.907 1.00 29.67 406 ALA A CA 1
ATOM 3209 C C . ALA A 1 406 ? -50.891 33.086 -47.737 1.00 29.67 406 ALA A C 1
ATOM 3211 O O . ALA A 1 406 ? -50.650 33.568 -46.637 1.00 29.67 406 ALA A O 1
ATOM 3212 N N . SER A 1 407 ? -50.419 33.565 -48.890 1.00 29.02 407 SER A N 1
ATOM 3213 C CA . SER A 1 407 ? -50.295 34.966 -49.319 1.00 29.02 407 SER A CA 1
ATOM 3214 C C . SER A 1 407 ? -49.616 36.030 -48.430 1.00 29.02 407 SER A C 1
ATOM 3216 O O . SER A 1 407 ? -50.204 36.587 -47.510 1.00 29.02 407 SER A O 1
ATOM 3218 N N . SER A 1 408 ? -48.494 36.511 -48.978 1.00 28.73 408 SER A N 1
ATOM 3219 C CA . SER A 1 408 ? -48.248 37.915 -49.370 1.00 28.73 408 SER A CA 1
ATOM 3220 C C . SER A 1 408 ? -47.177 38.722 -48.608 1.00 28.73 408 SER A C 1
ATOM 3222 O O . SER A 1 408 ? -47.205 38.886 -47.397 1.00 28.73 408 SER A O 1
ATOM 3224 N N . LEU A 1 409 ? -46.281 39.278 -49.438 1.00 30.45 409 LEU A N 1
ATOM 3225 C CA . LEU A 1 409 ? -45.574 40.563 -49.331 1.00 30.45 409 LEU A CA 1
ATOM 3226 C C . LEU A 1 409 ? -44.341 40.697 -48.402 1.00 30.45 409 LEU A C 1
ATOM 3228 O O . LEU A 1 409 ? -44.398 40.924 -47.201 1.00 30.45 409 LEU A O 1
ATOM 3232 N N . ARG A 1 410 ? -43.187 40.662 -49.087 1.00 28.19 410 ARG A N 1
ATOM 3233 C CA . ARG A 1 410 ? -41.912 41.381 -48.852 1.00 28.19 410 ARG A CA 1
ATOM 3234 C C . ARG A 1 410 ? -42.114 42.905 -48.567 1.00 28.19 410 ARG A C 1
ATOM 3236 O O . ARG A 1 410 ? -43.181 43.408 -48.898 1.00 28.19 410 ARG A O 1
ATOM 3243 N N . PRO A 1 411 ? -41.049 43.727 -48.363 1.00 46.22 411 PRO A N 1
ATOM 3244 C CA . PRO A 1 411 ? -39.871 43.636 -47.472 1.00 46.22 411 PRO A CA 1
ATOM 3245 C C . PRO A 1 411 ? -39.456 45.021 -46.857 1.00 46.22 411 PRO A C 1
ATOM 3247 O O . PRO A 1 411 ? -40.034 46.047 -47.196 1.00 46.22 411 PRO A O 1
ATOM 3250 N N . LYS A 1 412 ? -38.314 45.063 -46.130 1.00 27.94 412 LYS A N 1
ATOM 3251 C CA . LYS A 1 412 ? -37.479 46.255 -45.767 1.00 27.94 412 LYS A CA 1
ATOM 3252 C C . LYS A 1 412 ? -38.045 47.091 -44.586 1.00 27.94 412 LYS A C 1
ATOM 3254 O O . LYS A 1 412 ? -39.241 47.142 -44.397 1.00 27.94 412 LYS A O 1
ATOM 3259 N N . SER A 1 413 ? -37.281 47.764 -43.717 1.00 27.50 413 SER A N 1
ATOM 3260 C CA . SER A 1 413 ? -35.933 48.328 -43.818 1.00 27.50 413 SER A CA 1
ATOM 3261 C C . SER A 1 413 ? -35.435 48.809 -42.429 1.00 27.50 413 SER A C 1
ATOM 3263 O O . SER A 1 413 ? -36.228 49.344 -41.668 1.00 27.50 413 SER A O 1
ATOM 3265 N N . VAL A 1 414 ? -34.117 48.718 -42.192 1.00 30.00 414 VAL A N 1
ATOM 3266 C CA . VAL A 1 414 ? -33.238 49.828 -41.738 1.00 30.00 414 VAL A CA 1
ATOM 3267 C C . VAL A 1 414 ? -33.272 50.314 -40.264 1.00 30.00 414 VAL A C 1
ATOM 3269 O O . VAL A 1 414 ? -34.151 51.030 -39.818 1.00 30.00 414 VAL A O 1
ATOM 3272 N N . HIS A 1 415 ? -32.144 50.011 -39.603 1.00 28.94 415 HIS A N 1
ATOM 3273 C CA . HIS A 1 415 ? -31.269 50.849 -38.755 1.00 28.94 415 HIS A CA 1
ATOM 3274 C C . HIS A 1 415 ? -31.684 51.462 -37.399 1.00 28.94 415 HIS A C 1
ATOM 3276 O O . HIS A 1 415 ? -32.567 52.295 -37.276 1.00 28.94 415 HIS A O 1
ATOM 3282 N N . ARG A 1 416 ? -30.690 51.279 -36.511 1.00 28.14 416 ARG A N 1
ATOM 3283 C CA . ARG A 1 416 ? -30.052 52.222 -35.568 1.00 28.14 416 ARG A CA 1
ATOM 3284 C C . ARG A 1 416 ? -30.652 52.396 -34.168 1.00 28.14 416 ARG A C 1
ATOM 3286 O O . ARG A 1 416 ? -31.555 53.177 -33.934 1.00 28.14 416 ARG A O 1
ATOM 3293 N N . LYS A 1 417 ? -29.816 51.878 -33.260 1.00 26.14 417 LYS A N 1
ATOM 3294 C CA . LYS A 1 417 ? -29.201 52.543 -32.099 1.00 26.14 417 LYS A CA 1
ATOM 3295 C C . LYS A 1 417 ? -29.985 52.568 -30.789 1.00 26.14 417 LYS A C 1
ATOM 3297 O O . LYS A 1 417 ? -30.941 53.299 -30.609 1.00 26.14 417 LYS A O 1
ATOM 3302 N N . SER A 1 418 ? -29.375 51.838 -29.854 1.00 29.20 418 SER A N 1
ATOM 3303 C CA . SER A 1 418 ? -29.076 52.222 -28.475 1.00 29.20 418 SER A CA 1
ATOM 3304 C C . SER A 1 418 ? -30.201 52.852 -27.665 1.00 29.20 418 SER A C 1
ATOM 3306 O O . SER A 1 418 ? -30.480 54.042 -27.769 1.00 29.20 418 SER A O 1
ATOM 3308 N N . SER A 1 419 ? -30.669 52.108 -26.677 1.00 28.17 419 SER A N 1
ATOM 3309 C CA . SER A 1 419 ? -30.671 52.610 -25.305 1.00 28.17 419 SER A CA 1
ATOM 3310 C C . SER A 1 419 ? -30.919 51.455 -24.353 1.00 28.17 419 SER A C 1
ATOM 3312 O O . SER A 1 419 ? -31.708 50.549 -24.609 1.00 28.17 419 SER A O 1
ATOM 3314 N N . GLN A 1 420 ? -30.147 51.484 -23.277 1.00 36.38 420 GLN A N 1
ATOM 3315 C CA . GLN A 1 420 ? -30.292 50.645 -22.108 1.00 36.38 420 GLN A CA 1
ATOM 3316 C C . GLN A 1 420 ? -31.741 50.689 -21.626 1.00 36.38 420 GLN A C 1
ATOM 3318 O O . GLN A 1 420 ? -32.279 51.769 -21.404 1.00 36.38 420 GLN A O 1
ATOM 3323 N N . ASN A 1 421 ? -32.334 49.526 -21.381 1.00 28.91 421 ASN A N 1
ATOM 3324 C CA . ASN A 1 421 ? -33.343 49.431 -20.345 1.00 28.91 421 ASN A CA 1
ATOM 3325 C C . ASN A 1 421 ? -33.288 48.070 -19.663 1.00 28.91 421 ASN A C 1
ATOM 3327 O O . ASN A 1 421 ? -33.338 47.014 -20.291 1.00 28.91 421 ASN A O 1
ATOM 3331 N N . ARG A 1 422 ? -33.153 48.154 -18.337 1.00 36.94 422 ARG A N 1
ATOM 3332 C CA . ARG A 1 422 ? -33.351 47.082 -17.370 1.00 36.94 422 ARG A CA 1
ATOM 3333 C C . ARG A 1 422 ? -34.645 46.343 -17.690 1.00 36.94 422 ARG A C 1
ATOM 3335 O O . ARG A 1 422 ? -35.716 46.935 -17.601 1.00 36.94 422 ARG A O 1
ATOM 3342 N N . LEU A 1 423 ? -34.551 45.039 -17.914 1.00 28.88 423 LEU A N 1
ATOM 3343 C CA . LEU A 1 423 ? -35.670 44.134 -17.702 1.00 28.88 423 LEU A CA 1
ATOM 3344 C C . LEU A 1 423 ? -35.246 43.077 -16.689 1.00 28.88 423 LEU A C 1
ATOM 3346 O O . LEU A 1 423 ? -34.421 42.206 -16.950 1.00 28.88 423 LEU A O 1
ATOM 3350 N N . LYS A 1 424 ? -35.824 43.232 -15.495 1.00 35.38 424 LYS A N 1
ATOM 3351 C CA . LYS A 1 424 ? -36.019 42.174 -14.513 1.00 35.38 424 LYS A CA 1
ATOM 3352 C C . LYS A 1 424 ? -36.685 40.998 -15.230 1.00 35.38 424 LYS A C 1
ATOM 3354 O O . LYS A 1 424 ? -37.827 41.128 -15.656 1.00 35.38 424 LYS A O 1
ATOM 3359 N N . ALA A 1 425 ? -35.999 39.867 -15.315 1.00 26.28 425 ALA A N 1
ATOM 3360 C CA . ALA A 1 425 ? -36.644 38.582 -15.525 1.00 26.28 425 ALA A CA 1
ATOM 3361 C C . ALA A 1 425 ? -36.564 37.827 -14.200 1.00 26.28 425 ALA A C 1
ATOM 3363 O O . ALA A 1 425 ? -35.499 37.380 -13.778 1.00 26.28 425 ALA A O 1
ATOM 3364 N N . GLN A 1 426 ? -37.705 37.782 -13.515 1.00 28.47 426 GLN A N 1
ATOM 3365 C CA . GLN A 1 426 ? -37.972 36.851 -12.431 1.00 28.47 426 GLN A CA 1
ATOM 3366 C C . GLN A 1 426 ? -37.765 35.434 -12.973 1.00 28.47 426 GLN A C 1
ATOM 3368 O O . GLN A 1 426 ? -38.567 34.955 -13.770 1.00 28.47 426 GLN A O 1
ATOM 3373 N N . PHE A 1 427 ? -36.692 34.774 -12.548 1.00 24.27 427 PHE A N 1
ATOM 3374 C CA . PHE A 1 427 ? -36.615 33.323 -12.613 1.00 24.27 427 PHE A CA 1
ATOM 3375 C C . PHE A 1 427 ? -37.104 32.787 -11.273 1.00 24.27 427 PHE A C 1
ATOM 3377 O O . PHE A 1 427 ? -36.463 32.964 -10.239 1.00 24.27 427 PHE A O 1
ATOM 3384 N N . ALA A 1 428 ? -38.292 32.188 -11.308 1.00 23.55 428 ALA A N 1
ATOM 3385 C CA . ALA A 1 428 ? -38.776 31.325 -10.247 1.00 23.55 428 ALA A CA 1
ATOM 3386 C C . ALA A 1 428 ? -37.753 30.195 -10.026 1.00 23.55 428 ALA A C 1
ATOM 3388 O O . ALA A 1 428 ? -37.249 29.648 -11.013 1.00 23.55 428 ALA A O 1
ATOM 3389 N N . PRO A 1 429 ? -37.429 29.826 -8.777 1.00 23.38 429 PRO A N 1
ATOM 3390 C CA . PRO A 1 429 ? -36.577 28.681 -8.530 1.00 23.38 429 PRO A CA 1
ATOM 3391 C C . PRO A 1 429 ? -37.392 27.428 -8.855 1.00 23.38 429 PRO A C 1
ATOM 3393 O O . PRO A 1 429 ? -38.229 26.988 -8.070 1.00 23.38 429 PRO A O 1
ATOM 3396 N N . SER A 1 430 ? -37.176 26.846 -10.032 1.00 23.09 430 SER A N 1
ATOM 3397 C CA . SER A 1 430 ? -37.481 25.434 -10.209 1.00 23.09 430 SER A CA 1
ATOM 3398 C C . SER A 1 430 ? -36.510 24.670 -9.318 1.00 23.09 430 SER A C 1
ATOM 3400 O O . SER A 1 430 ? -35.302 24.687 -9.558 1.00 23.09 430 SER A O 1
ATOM 3402 N N . ASN A 1 431 ? -37.048 24.041 -8.274 1.00 26.72 431 ASN A N 1
ATOM 3403 C CA . ASN A 1 431 ? -36.380 23.024 -7.475 1.00 26.72 431 ASN A CA 1
ATOM 3404 C C . ASN A 1 431 ? -35.889 21.898 -8.394 1.00 26.72 431 ASN A C 1
ATOM 3406 O O . ASN A 1 431 ? -36.573 20.905 -8.615 1.00 26.72 431 ASN A O 1
ATOM 3410 N N . THR A 1 432 ? -34.691 22.056 -8.932 1.00 24.72 432 THR A N 1
ATOM 3411 C CA . THR A 1 432 ? -33.857 20.947 -9.368 1.00 24.72 432 THR A CA 1
ATOM 3412 C C . THR A 1 432 ? -32.617 21.041 -8.511 1.00 24.72 432 THR A C 1
ATOM 3414 O O . THR A 1 432 ? -31.695 21.798 -8.809 1.00 24.72 432 THR A O 1
ATOM 3417 N N . SER A 1 433 ? -32.655 20.325 -7.391 1.00 26.58 433 SER A N 1
ATOM 3418 C CA . SER A 1 433 ? -31.474 19.912 -6.652 1.00 26.58 433 SER A CA 1
ATOM 3419 C C . SER A 1 433 ? -30.447 19.403 -7.659 1.00 26.58 433 SER A C 1
ATOM 3421 O O . SER A 1 433 ? -30.606 18.321 -8.222 1.00 26.58 433 SER A O 1
ATOM 3423 N N . SER A 1 434 ? -29.429 20.213 -7.937 1.00 23.89 434 SER A N 1
ATOM 3424 C CA . SER A 1 434 ? -28.245 19.782 -8.659 1.00 23.89 434 SER A CA 1
ATOM 3425 C C . SER A 1 434 ? -27.486 18.842 -7.731 1.00 23.89 434 SER A C 1
ATOM 3427 O O . SER A 1 434 ? -26.620 19.267 -6.965 1.00 23.89 434 SER A O 1
ATOM 3429 N N . THR A 1 435 ? -27.870 17.571 -7.748 1.00 27.34 435 THR A N 1
ATOM 3430 C CA . THR A 1 435 ? -27.004 16.479 -7.332 1.00 27.34 435 THR A CA 1
ATOM 3431 C C . THR A 1 435 ? -25.736 16.598 -8.169 1.00 27.34 435 THR A C 1
ATOM 3433 O O . THR A 1 435 ? -25.770 16.495 -9.395 1.00 27.34 435 THR A O 1
ATOM 3436 N N . ALA A 1 436 ? -24.623 16.926 -7.511 1.00 27.06 436 ALA A N 1
ATOM 3437 C CA . ALA A 1 436 ? -23.305 16.804 -8.107 1.00 27.06 436 ALA A CA 1
ATOM 3438 C C . ALA A 1 436 ? -23.200 15.384 -8.677 1.00 27.06 436 ALA A C 1
ATOM 3440 O O . ALA A 1 436 ? -23.467 14.421 -7.963 1.00 27.06 436 ALA A O 1
ATOM 3441 N N . SER A 1 437 ? -22.918 15.258 -9.972 1.00 27.59 437 SER A N 1
ATOM 3442 C CA . SER A 1 437 ? -22.822 13.967 -10.646 1.00 27.59 437 SER A CA 1
ATOM 3443 C C . SER A 1 437 ? -21.720 13.132 -9.989 1.00 27.59 437 SER A C 1
ATOM 3445 O O . SER A 1 437 ? -20.540 13.477 -10.088 1.00 27.59 437 SER A O 1
ATOM 3447 N N . LEU A 1 438 ? -22.162 12.084 -9.289 1.00 32.66 438 LEU A N 1
ATOM 3448 C CA . LEU A 1 438 ? -21.384 11.055 -8.605 1.00 32.66 438 LEU A CA 1
ATOM 3449 C C . LEU A 1 438 ? -20.259 10.502 -9.490 1.00 32.66 438 LEU A C 1
ATOM 3451 O O . LEU A 1 438 ? -20.436 10.278 -10.689 1.00 32.66 438 LEU A O 1
ATOM 3455 N N . ALA A 1 439 ? -19.106 10.254 -8.875 1.00 34.75 439 ALA A N 1
ATOM 3456 C CA . ALA A 1 439 ? -17.945 9.669 -9.519 1.00 34.75 439 ALA A CA 1
ATOM 3457 C C . ALA A 1 439 ? -18.137 8.158 -9.680 1.00 34.75 439 ALA A C 1
ATOM 3459 O O . ALA A 1 439 ? -17.724 7.421 -8.809 1.00 34.75 439 ALA A O 1
ATOM 3460 N N . THR A 1 440 ? -18.701 7.701 -10.804 1.00 36.50 440 THR A N 1
ATOM 3461 C CA . THR A 1 440 ? -18.875 6.271 -11.142 1.00 36.50 440 THR A CA 1
ATOM 3462 C C . THR A 1 440 ? -17.795 5.374 -10.517 1.00 36.50 440 THR A C 1
ATOM 3464 O O . THR A 1 440 ? -16.607 5.650 -10.726 1.00 36.50 440 THR A O 1
ATOM 3467 N N . PRO A 1 441 ? -18.161 4.308 -9.785 1.00 42.75 441 PRO A N 1
ATOM 3468 C CA . PRO A 1 441 ? -17.204 3.509 -9.037 1.00 42.75 441 PRO A CA 1
ATOM 3469 C C . PRO A 1 441 ? -16.029 3.055 -9.908 1.00 42.75 441 PRO A C 1
ATOM 3471 O O . PRO A 1 441 ? -16.189 2.296 -10.863 1.00 42.75 441 PRO A O 1
ATOM 3474 N N . SER A 1 442 ? -14.833 3.544 -9.583 1.00 55.09 442 SER A N 1
ATOM 3475 C CA . SER A 1 442 ? -13.613 3.215 -10.317 1.00 55.09 442 SER A CA 1
ATOM 3476 C C . SER A 1 442 ? -13.006 1.941 -9.742 1.00 55.09 442 SER A C 1
ATOM 3478 O O . SER A 1 442 ? -12.420 1.962 -8.662 1.00 55.09 442 SER A O 1
ATOM 3480 N N . THR A 1 443 ? -13.126 0.828 -10.462 1.00 65.81 443 THR A N 1
ATOM 3481 C CA . THR A 1 443 ? -12.326 -0.375 -10.211 1.00 65.81 443 THR A CA 1
ATOM 3482 C C . THR A 1 443 ? -10.980 -0.220 -10.922 1.00 65.81 443 THR A C 1
ATOM 3484 O O . THR A 1 443 ? -10.939 -0.144 -12.153 1.00 65.81 443 THR A O 1
ATOM 3487 N N . ALA A 1 444 ? -9.863 -0.222 -10.182 1.00 71.00 444 ALA A N 1
ATOM 3488 C CA . ALA A 1 444 ? -8.522 -0.092 -10.767 1.00 71.00 444 ALA A CA 1
ATOM 3489 C C . ALA A 1 444 ? -8.258 -1.169 -11.831 1.00 71.00 444 ALA A C 1
ATOM 3491 O O . ALA A 1 444 ? -7.680 -0.884 -12.873 1.00 71.00 444 ALA A O 1
ATOM 3492 N N . SER A 1 445 ? -8.745 -2.392 -11.599 1.00 65.19 445 SER A N 1
ATOM 3493 C CA . SER A 1 445 ? -8.593 -3.529 -12.521 1.00 65.19 445 SER A CA 1
ATOM 3494 C C . SER A 1 445 ? -9.356 -3.388 -13.837 1.00 65.19 445 SER A C 1
ATOM 3496 O O . SER A 1 445 ? -9.053 -4.105 -14.780 1.00 65.19 445 SER A O 1
ATOM 3498 N N . GLN A 1 446 ? -10.344 -2.494 -13.909 1.00 64.50 446 GLN A N 1
ATOM 3499 C CA . GLN A 1 446 ? -11.120 -2.233 -15.127 1.00 64.50 446 GLN A CA 1
ATOM 3500 C C . GLN A 1 446 ? -10.734 -0.928 -15.806 1.00 64.50 446 GLN A C 1
ATOM 3502 O O . GLN A 1 446 ? -11.049 -0.704 -16.974 1.00 64.50 446 GLN A O 1
ATOM 3507 N N . SER A 1 447 ? -10.043 -0.054 -15.079 1.00 69.19 447 SER A N 1
ATOM 3508 C CA . SER A 1 447 ? -9.466 1.134 -15.666 1.00 69.19 447 SER A CA 1
ATOM 3509 C C . SER A 1 447 ? -8.273 0.725 -16.528 1.00 69.19 447 SER A C 1
ATOM 3511 O O . SER A 1 447 ? -7.235 0.302 -16.021 1.00 69.19 447 SER A O 1
ATOM 3513 N N . HIS A 1 448 ? -8.366 0.950 -17.843 1.00 73.00 448 HIS A N 1
ATOM 3514 C CA . HIS A 1 448 ? -7.177 0.980 -18.707 1.00 73.00 448 HIS A CA 1
ATOM 3515 C C . HIS A 1 448 ? -6.170 2.062 -18.272 1.00 73.00 448 HIS A C 1
ATOM 3517 O O . HIS A 1 448 ? -5.037 2.086 -18.750 1.00 73.00 448 HIS A O 1
ATOM 3523 N N . ASN A 1 449 ? -6.575 2.923 -17.336 1.00 84.62 449 ASN A N 1
ATOM 3524 C CA . ASN A 1 449 ? -5.771 3.940 -16.696 1.00 84.62 449 ASN A CA 1
ATOM 3525 C C . ASN A 1 449 ? -5.286 3.536 -15.286 1.00 84.62 449 ASN A C 1
ATOM 3527 O O . ASN A 1 449 ? -5.353 4.296 -14.321 1.00 84.62 449 ASN A O 1
ATOM 3531 N N . SER A 1 450 ? -4.801 2.303 -15.155 1.00 86.50 450 SER A N 1
ATOM 3532 C CA . SER A 1 450 ? -4.125 1.793 -13.959 1.00 86.50 450 SER A CA 1
ATOM 3533 C C . SER A 1 450 ? -2.841 1.051 -14.346 1.00 86.50 450 SER A C 1
ATOM 3535 O O . SER A 1 450 ? -2.591 0.757 -15.519 1.00 86.50 450 SER A O 1
ATOM 3537 N N . ALA A 1 451 ? -2.005 0.760 -13.349 1.00 91.56 451 ALA A N 1
ATOM 3538 C CA . ALA A 1 451 ? -0.844 -0.101 -13.515 1.00 91.56 451 ALA A CA 1
ATOM 3539 C C . ALA A 1 451 ? -1.225 -1.560 -13.254 1.00 91.56 451 ALA A C 1
ATOM 3541 O O . ALA A 1 451 ? -1.701 -1.905 -12.170 1.00 91.56 451 ALA A O 1
ATOM 3542 N N . MET A 1 452 ? -0.906 -2.419 -14.217 1.00 93.81 452 MET A N 1
ATOM 3543 C CA . MET A 1 452 ? -0.797 -3.857 -14.011 1.00 93.81 452 MET A CA 1
ATOM 3544 C C . MET A 1 452 ? 0.559 -4.170 -13.390 1.00 93.81 452 MET A C 1
ATOM 3546 O O . MET A 1 452 ? 1.578 -3.639 -13.830 1.00 93.81 452 MET A O 1
ATOM 3550 N N . ALA A 1 453 ? 0.595 -5.057 -12.400 1.00 95.44 453 ALA A N 1
ATOM 3551 C CA . ALA A 1 453 ? 1.839 -5.451 -11.747 1.00 95.44 453 ALA A CA 1
ATOM 3552 C C . ALA A 1 453 ? 1.953 -6.969 -11.614 1.00 95.44 453 ALA A C 1
ATOM 3554 O O . ALA A 1 453 ? 1.249 -7.578 -10.809 1.00 95.44 453 ALA A O 1
ATOM 3555 N N . THR A 1 454 ? 2.889 -7.560 -12.352 1.00 96.00 454 THR A N 1
ATOM 3556 C CA . THR A 1 454 ? 3.144 -9.003 -12.397 1.00 96.00 454 THR A CA 1
ATOM 3557 C C . THR A 1 454 ? 4.422 -9.344 -11.634 1.00 96.00 454 THR A C 1
ATOM 3559 O O . THR A 1 454 ? 5.534 -9.007 -12.055 1.00 96.00 454 THR A O 1
ATOM 3562 N N . HIS A 1 455 ? 4.273 -10.038 -10.506 1.00 94.50 455 HIS A N 1
ATOM 3563 C CA . HIS A 1 455 ? 5.387 -10.540 -9.702 1.00 94.50 455 HIS A CA 1
ATOM 3564 C C . HIS A 1 455 ? 5.751 -11.970 -10.099 1.00 94.50 455 HIS A C 1
ATOM 3566 O O . HIS A 1 455 ? 4.879 -12.840 -10.134 1.00 94.50 455 HIS A O 1
ATOM 3572 N N . ILE A 1 456 ? 7.044 -12.244 -10.298 1.00 93.81 456 ILE A N 1
ATOM 3573 C CA . ILE A 1 456 ? 7.542 -13.613 -10.507 1.00 93.81 456 ILE A CA 1
ATOM 3574 C C . ILE A 1 456 ? 7.770 -14.273 -9.143 1.00 93.81 456 ILE A C 1
ATOM 3576 O O . ILE A 1 456 ? 8.795 -14.070 -8.489 1.00 93.81 456 ILE A O 1
ATOM 3580 N N . MET A 1 457 ? 6.809 -15.087 -8.701 1.00 90.56 457 MET A N 1
ATOM 3581 C CA . MET A 1 457 ? 6.781 -15.644 -7.347 1.00 90.56 457 MET A CA 1
ATOM 3582 C C . MET A 1 457 ? 7.956 -16.569 -7.049 1.00 90.56 457 MET A C 1
ATOM 3584 O O . MET A 1 457 ? 8.431 -16.587 -5.913 1.00 90.56 457 MET A O 1
ATOM 3588 N N . ASN A 1 458 ? 8.479 -17.270 -8.055 1.00 89.19 458 ASN A N 1
ATOM 3589 C CA . ASN A 1 458 ? 9.635 -18.163 -7.927 1.00 89.19 458 ASN A CA 1
ATOM 3590 C C . ASN A 1 458 ? 10.850 -17.486 -7.276 1.00 89.19 458 ASN A C 1
ATOM 3592 O O . ASN A 1 458 ? 11.569 -18.111 -6.504 1.00 89.19 458 ASN A O 1
ATOM 3596 N N . ARG A 1 459 ? 11.051 -16.188 -7.540 1.00 82.81 459 ARG A N 1
ATOM 3597 C CA . ARG A 1 459 ? 12.184 -15.411 -7.012 1.00 82.81 459 ARG A CA 1
ATOM 3598 C C . ARG A 1 459 ? 12.019 -14.981 -5.555 1.00 82.81 459 ARG A C 1
ATOM 3600 O O . ARG A 1 459 ? 12.972 -14.542 -4.926 1.00 82.81 459 ARG A O 1
ATOM 3607 N N . THR A 1 460 ? 10.813 -15.117 -5.016 1.00 81.06 460 THR A N 1
ATOM 3608 C CA . THR A 1 460 ? 10.452 -14.675 -3.656 1.00 81.06 460 THR A CA 1
ATOM 3609 C C . THR A 1 460 ? 10.118 -15.842 -2.739 1.00 81.06 460 THR A C 1
ATOM 3611 O O . THR A 1 460 ? 10.324 -15.784 -1.531 1.00 81.06 460 THR A O 1
ATOM 3614 N N . ILE A 1 461 ? 9.610 -16.937 -3.305 1.00 81.75 461 ILE A N 1
ATOM 3615 C CA . ILE A 1 461 ? 9.236 -18.142 -2.580 1.00 81.75 461 ILE A CA 1
ATOM 3616 C C . ILE A 1 461 ? 10.127 -19.258 -3.103 1.00 81.75 461 ILE A C 1
ATOM 3618 O O . ILE A 1 461 ? 9.797 -19.939 -4.072 1.00 81.75 461 ILE A O 1
ATOM 3622 N N . ARG A 1 462 ? 11.255 -19.474 -2.416 1.00 73.94 462 ARG A N 1
ATOM 3623 C CA . ARG A 1 462 ? 12.280 -20.463 -2.802 1.00 73.94 462 ARG A CA 1
ATOM 3624 C C . ARG A 1 462 ? 11.733 -21.885 -2.995 1.00 73.94 462 ARG A C 1
ATOM 3626 O O . ARG A 1 462 ? 12.330 -22.673 -3.714 1.00 73.94 462 ARG A O 1
ATOM 3633 N N . LYS A 1 463 ? 10.598 -22.215 -2.368 1.00 80.94 463 LYS A N 1
ATOM 3634 C CA . LYS A 1 463 ? 9.946 -23.530 -2.476 1.00 80.94 463 LYS A CA 1
ATOM 3635 C C . LYS A 1 463 ? 9.307 -23.804 -3.847 1.00 80.94 463 LYS A C 1
ATOM 3637 O O . LYS A 1 463 ? 9.049 -24.961 -4.142 1.00 80.94 463 LYS A O 1
ATOM 3642 N N . LEU A 1 464 ? 9.036 -22.783 -4.666 1.00 82.56 464 LEU A N 1
ATOM 3643 C CA . LEU A 1 464 ? 8.305 -22.939 -5.935 1.00 82.56 464 LEU A CA 1
ATOM 3644 C C . LEU A 1 464 ? 9.167 -23.458 -7.104 1.00 82.56 464 LEU A C 1
ATOM 3646 O O . LEU A 1 464 ? 8.640 -23.672 -8.194 1.00 82.56 464 LEU A O 1
ATOM 3650 N N . GLY A 1 465 ? 10.474 -23.666 -6.901 1.00 83.19 465 GLY A N 1
ATOM 3651 C CA . GLY A 1 465 ? 11.400 -24.090 -7.959 1.00 83.19 465 GLY A CA 1
ATOM 3652 C C . GLY A 1 465 ? 11.536 -23.057 -9.086 1.00 83.19 465 GLY A C 1
ATOM 3653 O O . GLY A 1 465 ? 11.068 -21.926 -8.964 1.00 83.19 465 GLY A O 1
ATOM 3654 N N . GLU A 1 466 ? 12.180 -23.429 -10.196 1.00 81.38 466 GLU A N 1
ATOM 3655 C CA . GLU A 1 466 ? 12.441 -22.511 -11.323 1.00 81.38 466 GLU A CA 1
ATOM 3656 C C . GLU A 1 466 ? 11.788 -22.926 -12.650 1.00 81.38 466 GLU A C 1
ATOM 3658 O O . GLU A 1 466 ? 11.728 -22.111 -13.575 1.00 81.38 466 GLU A O 1
ATOM 3663 N N . THR A 1 467 ? 11.279 -24.155 -12.755 1.00 85.31 467 THR A N 1
ATOM 3664 C CA . THR A 1 467 ? 10.767 -24.739 -14.007 1.00 85.31 467 THR A CA 1
ATOM 3665 C C . THR A 1 467 ? 9.486 -24.055 -14.484 1.00 85.31 467 THR A C 1
ATOM 3667 O O . THR A 1 467 ? 9.444 -23.514 -15.585 1.00 85.31 467 THR A O 1
ATOM 3670 N N . THR A 1 468 ? 8.459 -24.021 -13.635 1.00 89.69 468 THR A N 1
ATOM 3671 C CA . THR A 1 468 ? 7.184 -23.345 -13.911 1.00 89.69 468 THR A CA 1
ATOM 3672 C C . THR A 1 468 ? 7.222 -21.935 -13.347 1.00 89.69 468 THR A C 1
ATOM 3674 O O . THR A 1 468 ? 7.561 -21.752 -12.179 1.00 89.69 468 THR A O 1
ATOM 3677 N N . LYS A 1 469 ? 6.865 -20.924 -14.146 1.00 93.62 469 LYS A N 1
ATOM 3678 C CA . LYS A 1 469 ? 6.761 -19.545 -13.656 1.00 93.62 469 LYS A CA 1
ATOM 3679 C C . LYS A 1 469 ? 5.410 -19.334 -12.987 1.00 93.62 469 LYS A C 1
ATOM 3681 O O . LYS A 1 469 ? 4.387 -19.270 -13.656 1.00 93.62 469 LYS A O 1
ATOM 3686 N N . PHE A 1 470 ? 5.428 -19.217 -11.666 1.00 94.50 470 PHE A N 1
ATOM 3687 C CA . PHE A 1 470 ? 4.273 -18.819 -10.875 1.00 94.50 470 PHE A CA 1
ATOM 3688 C C . PHE A 1 470 ? 4.232 -17.299 -10.811 1.00 94.50 470 PHE A C 1
ATOM 3690 O O . PHE A 1 470 ? 5.179 -16.663 -10.340 1.00 94.50 470 PHE A O 1
ATOM 3697 N N . LEU A 1 471 ? 3.146 -16.722 -11.305 1.00 95.50 471 LEU A N 1
ATOM 3698 C CA . LEU A 1 471 ? 2.967 -15.287 -11.440 1.00 95.50 471 LEU A CA 1
ATOM 3699 C C . LEU A 1 471 ? 1.809 -14.834 -10.559 1.00 95.50 471 LEU A C 1
ATOM 3701 O O . LEU A 1 471 ? 0.787 -15.510 -10.480 1.00 95.50 471 LEU A O 1
ATOM 3705 N N . GLN A 1 472 ? 1.976 -13.683 -9.912 1.00 95.00 472 GLN A N 1
ATOM 3706 C CA . GLN A 1 472 ? 0.893 -12.973 -9.237 1.00 95.00 472 GLN A CA 1
ATOM 3707 C C . GLN A 1 472 ? 0.721 -11.622 -9.927 1.00 95.00 472 GLN A C 1
ATOM 3709 O O . GLN A 1 472 ? 1.596 -10.761 -9.807 1.00 95.00 472 GLN A O 1
ATOM 3714 N N . THR A 1 473 ? -0.395 -11.447 -10.624 1.00 94.75 473 THR A N 1
ATOM 3715 C CA . THR A 1 473 ? -0.720 -10.226 -11.362 1.00 94.75 473 THR A CA 1
ATOM 3716 C C . THR A 1 473 ? -1.811 -9.457 -10.641 1.00 94.75 473 THR A C 1
ATOM 3718 O O . THR A 1 473 ? -2.899 -9.979 -10.405 1.00 94.75 473 THR A O 1
ATOM 3721 N N . THR A 1 474 ? -1.516 -8.211 -10.293 1.00 93.94 474 THR A N 1
ATOM 3722 C CA . THR A 1 474 ? -2.469 -7.242 -9.743 1.00 93.94 474 THR A CA 1
ATOM 3723 C C . THR A 1 474 ? -2.991 -6.355 -10.871 1.00 93.94 474 THR A C 1
ATOM 3725 O O . THR A 1 474 ? -2.181 -5.912 -11.685 1.00 93.94 474 THR A O 1
ATOM 3728 N N . ASN A 1 475 ? -4.297 -6.063 -10.891 1.00 90.69 475 ASN A N 1
ATOM 3729 C CA . ASN A 1 475 ? -4.959 -5.224 -11.903 1.00 90.69 475 ASN A CA 1
ATOM 3730 C C . ASN A 1 475 ? -4.619 -5.652 -13.346 1.00 90.69 475 ASN A C 1
ATOM 3732 O O . ASN A 1 475 ? -3.983 -4.893 -14.080 1.00 90.69 475 ASN A O 1
ATOM 3736 N N . PRO A 1 476 ? -4.974 -6.887 -13.750 1.00 89.81 476 PRO A N 1
ATOM 3737 C CA . PRO A 1 476 ? -4.673 -7.376 -15.092 1.00 89.81 476 PRO A CA 1
ATOM 3738 C C . PRO A 1 476 ? -5.351 -6.499 -16.161 1.00 89.81 476 PRO A C 1
ATOM 3740 O O . PRO A 1 476 ? -6.569 -6.385 -16.187 1.00 89.81 476 PRO A O 1
ATOM 3743 N N . ILE A 1 477 ? -4.567 -5.904 -17.071 1.00 86.00 477 ILE A N 1
ATOM 3744 C CA . ILE A 1 477 ? -5.092 -5.086 -18.191 1.00 86.00 477 ILE A CA 1
ATOM 3745 C C . ILE A 1 477 ? -5.835 -5.949 -19.224 1.00 86.00 477 ILE A C 1
ATOM 3747 O O . ILE A 1 477 ? -6.697 -5.462 -19.954 1.00 86.00 477 ILE A O 1
ATOM 3751 N N . PHE A 1 478 ? -5.482 -7.230 -19.302 1.00 84.94 478 PHE A N 1
ATOM 3752 C CA . PHE A 1 478 ? -6.119 -8.234 -20.144 1.00 84.94 478 PHE A CA 1
ATOM 3753 C C . PHE A 1 478 ? -6.277 -9.537 -19.351 1.00 84.94 478 PHE A C 1
ATOM 3755 O O . PHE A 1 478 ? -5.483 -9.790 -18.441 1.00 84.94 478 PHE A O 1
ATOM 3762 N N . PRO A 1 479 ? -7.280 -10.370 -19.667 1.00 83.94 479 PRO A N 1
ATOM 3763 C CA . PRO A 1 479 ? -7.538 -11.591 -18.918 1.00 83.94 479 PRO A CA 1
ATOM 3764 C C . PRO A 1 479 ? -6.440 -12.645 -19.147 1.00 83.94 479 PRO A C 1
ATOM 3766 O O . PRO A 1 479 ? -5.993 -12.822 -20.284 1.00 83.94 479 PRO A O 1
ATOM 3769 N N . PRO A 1 480 ? -6.012 -13.384 -18.106 1.00 88.19 480 PRO A N 1
ATOM 3770 C CA . PRO A 1 480 ? -5.148 -14.542 -18.290 1.00 88.19 480 PRO A CA 1
ATOM 3771 C C . PRO A 1 480 ? -5.890 -15.699 -18.946 1.00 88.19 480 PRO A C 1
ATOM 3773 O O . PRO A 1 480 ? -7.100 -15.862 -18.768 1.00 88.19 480 PRO A O 1
ATOM 3776 N N . ARG A 1 481 ? -5.131 -16.534 -19.662 1.00 87.12 481 ARG A N 1
ATOM 3777 C CA . ARG A 1 481 ? -5.638 -17.783 -20.236 1.00 87.12 481 ARG A CA 1
ATOM 3778 C C . ARG A 1 481 ? -6.288 -18.657 -19.150 1.00 87.12 481 ARG A C 1
ATOM 3780 O O . ARG A 1 481 ? -5.592 -18.960 -18.172 1.00 87.12 481 ARG A O 1
ATOM 3787 N N . PRO A 1 482 ? -7.570 -19.052 -19.280 1.00 86.00 482 PRO A N 1
ATOM 3788 C CA . PRO A 1 482 ? -8.318 -19.719 -18.211 1.00 86.00 482 PRO A CA 1
ATOM 3789 C C . PRO A 1 482 ? -7.613 -20.945 -17.621 1.00 86.00 482 PRO A C 1
ATOM 3791 O O . PRO A 1 482 ? -7.570 -21.111 -16.405 1.00 86.00 482 PRO A O 1
ATOM 3794 N N . GLU A 1 483 ? -6.977 -21.756 -18.466 1.00 88.31 483 GLU A N 1
ATOM 3795 C CA . GLU A 1 483 ? -6.268 -22.979 -18.078 1.00 88.31 483 GLU A CA 1
ATOM 3796 C C . GLU A 1 483 ? -5.004 -22.734 -17.240 1.00 88.31 483 GLU A C 1
ATOM 3798 O O . GLU A 1 483 ? -4.474 -23.648 -16.614 1.00 88.31 483 GLU A O 1
ATOM 3803 N N . THR A 1 484 ? -4.503 -21.499 -17.230 1.00 91.81 484 THR A N 1
ATOM 3804 C CA . THR A 1 484 ? -3.300 -21.113 -16.483 1.00 91.81 484 THR A CA 1
ATOM 3805 C C . THR A 1 484 ? -3.613 -20.494 -15.126 1.00 91.81 484 THR A C 1
ATOM 3807 O O . THR A 1 484 ? -2.688 -20.291 -14.332 1.00 91.81 484 THR A O 1
ATOM 3810 N N . VAL A 1 485 ? -4.880 -20.148 -14.869 1.00 92.62 485 VAL A N 1
ATOM 3811 C CA . VAL A 1 485 ? -5.318 -19.488 -13.637 1.00 92.62 485 VAL A CA 1
ATOM 3812 C C . VAL A 1 485 ? -5.307 -20.495 -12.496 1.00 92.62 485 VAL A C 1
ATOM 3814 O O . VAL A 1 485 ? -5.951 -21.535 -12.557 1.00 92.62 485 VAL A O 1
ATOM 3817 N N . ILE A 1 486 ? -4.588 -20.158 -11.430 1.00 93.56 486 ILE A N 1
ATOM 3818 C CA . ILE A 1 486 ? -4.502 -20.950 -10.200 1.00 93.56 486 ILE A CA 1
ATOM 3819 C C . ILE A 1 486 ? -5.526 -20.437 -9.191 1.00 93.56 486 ILE A C 1
ATOM 3821 O O . ILE A 1 486 ? -6.260 -21.216 -8.590 1.00 93.56 486 ILE A O 1
ATOM 3825 N N . ALA A 1 487 ? -5.564 -19.119 -8.992 1.00 92.75 487 ALA A N 1
ATOM 3826 C CA . ALA A 1 487 ? -6.506 -18.481 -8.086 1.00 92.75 487 ALA A CA 1
ATOM 3827 C C . ALA A 1 487 ? -6.750 -17.022 -8.478 1.00 92.75 487 ALA A C 1
ATOM 3829 O O . ALA A 1 487 ? -5.866 -16.372 -9.033 1.00 92.75 487 ALA A O 1
ATOM 3830 N N . SER A 1 488 ? -7.918 -16.483 -8.142 1.00 91.38 488 SER A N 1
ATOM 3831 C CA . SER A 1 488 ? -8.233 -15.060 -8.280 1.00 91.38 488 SER A CA 1
ATOM 3832 C C . SER A 1 488 ? -8.990 -14.565 -7.056 1.00 91.38 488 SER A C 1
ATOM 3834 O O . SER A 1 488 ? -9.854 -15.263 -6.537 1.00 91.38 488 SER A O 1
ATOM 3836 N N . ALA A 1 489 ? -8.668 -13.364 -6.588 1.00 90.06 489 ALA A N 1
ATOM 3837 C CA . ALA A 1 489 ? -9.366 -12.731 -5.482 1.00 90.06 489 ALA A CA 1
ATOM 3838 C C . ALA A 1 489 ? -9.533 -11.231 -5.728 1.00 90.06 489 ALA A C 1
ATOM 3840 O O . ALA A 1 489 ? -8.630 -10.567 -6.244 1.00 90.06 489 ALA A O 1
ATOM 3841 N N . TRP A 1 490 ? -10.674 -10.709 -5.289 1.00 87.94 490 TRP A N 1
ATOM 3842 C CA . TRP A 1 490 ? -10.950 -9.282 -5.212 1.00 87.94 490 TRP A CA 1
ATOM 3843 C C . TRP A 1 490 ? -10.666 -8.776 -3.800 1.00 87.94 490 TRP A C 1
ATOM 3845 O O . TRP A 1 490 ? -10.970 -9.448 -2.814 1.00 87.94 490 TRP A O 1
ATOM 3855 N N . PHE A 1 491 ? -10.097 -7.581 -3.692 1.00 86.38 491 PHE A N 1
ATOM 3856 C CA . PHE A 1 491 ? -9.997 -6.848 -2.435 1.00 86.38 491 PHE A CA 1
ATOM 3857 C C . PHE A 1 491 ? -10.165 -5.353 -2.671 1.00 86.38 491 PHE A C 1
ATOM 3859 O O . PHE A 1 491 ? -10.030 -4.848 -3.784 1.00 86.38 491 PHE A O 1
ATOM 3866 N N . GLU A 1 492 ? -10.424 -4.643 -1.584 1.00 86.50 492 GLU A N 1
ATOM 3867 C CA . GLU A 1 492 ? -10.525 -3.191 -1.560 1.00 86.50 492 GLU A CA 1
ATOM 3868 C C . GLU A 1 492 ? -9.362 -2.601 -0.770 1.00 86.50 492 GLU A C 1
ATOM 3870 O O . GLU A 1 492 ? -8.913 -3.173 0.232 1.00 86.50 492 GLU A O 1
ATOM 3875 N N . ARG A 1 493 ? -8.878 -1.436 -1.199 1.00 86.56 493 ARG A N 1
ATOM 3876 C CA . ARG A 1 493 ? -7.921 -0.644 -0.426 1.00 86.56 493 ARG A CA 1
ATOM 3877 C C . ARG A 1 493 ? -8.450 0.762 -0.210 1.00 86.56 493 ARG A C 1
ATOM 3879 O O . ARG A 1 493 ? -8.973 1.375 -1.131 1.00 86.56 493 ARG A O 1
ATOM 3886 N N . ALA A 1 494 ? -8.254 1.272 1.004 1.00 90.12 494 ALA A N 1
ATOM 3887 C CA . ALA A 1 494 ? -8.493 2.673 1.307 1.00 90.12 494 ALA A CA 1
ATOM 3888 C C . ALA A 1 494 ? -7.618 3.571 0.417 1.00 90.12 494 ALA A C 1
ATOM 3890 O O . ALA A 1 494 ? -6.416 3.336 0.268 1.00 90.12 494 ALA A O 1
ATOM 3891 N N . VAL A 1 495 ? -8.221 4.613 -0.134 1.00 89.31 495 VAL A N 1
ATOM 3892 C CA . VAL A 1 495 ? -7.570 5.636 -0.947 1.00 89.31 495 VAL A CA 1
ATOM 3893 C C . VAL A 1 495 ? -7.244 6.840 -0.064 1.00 89.31 495 VAL A C 1
ATOM 3895 O O . VAL A 1 495 ? -8.037 7.274 0.781 1.00 89.31 495 VAL A O 1
ATOM 3898 N N . VAL A 1 496 ? -6.048 7.395 -0.253 1.00 90.19 496 VAL A N 1
ATOM 3899 C CA . VAL A 1 496 ? -5.617 8.597 0.465 1.00 90.19 496 VAL A CA 1
ATOM 3900 C C . VAL A 1 496 ? -5.937 9.818 -0.373 1.00 90.19 496 VAL A C 1
ATOM 3902 O O . VAL A 1 496 ? -5.423 9.976 -1.470 1.00 90.19 496 VAL A O 1
ATOM 3905 N N . ASN A 1 497 ? -6.749 10.714 0.163 1.00 88.12 497 ASN A N 1
ATOM 3906 C CA . ASN A 1 497 ? -6.977 12.034 -0.401 1.00 88.12 497 ASN A CA 1
ATOM 3907 C C . ASN A 1 497 ? -7.080 13.049 0.757 1.00 88.12 497 ASN A C 1
ATOM 3909 O O . ASN A 1 497 ? -7.094 12.653 1.930 1.00 88.12 497 ASN A O 1
ATOM 3913 N N . PRO A 1 498 ? -7.137 14.364 0.488 1.00 83.94 498 PRO A N 1
ATOM 3914 C CA . PRO A 1 498 ? -7.217 15.361 1.557 1.00 83.94 498 PRO A CA 1
ATOM 3915 C C . PRO A 1 498 ? -8.395 15.145 2.527 1.00 83.94 498 PRO A C 1
ATOM 3917 O O . PRO A 1 498 ? -8.271 15.419 3.725 1.00 83.94 498 PRO A O 1
ATOM 3920 N N . GLN A 1 499 ? -9.523 14.616 2.037 1.00 85.25 499 GLN A N 1
ATOM 3921 C CA . GLN A 1 499 ? -10.705 14.315 2.848 1.00 85.25 499 GLN A CA 1
ATOM 3922 C C . GLN A 1 499 ? -10.474 13.119 3.777 1.00 85.25 499 GLN A C 1
ATOM 3924 O O . GLN A 1 499 ? -10.770 13.221 4.968 1.00 85.25 499 GLN A O 1
ATOM 3929 N N . SER A 1 500 ? -9.896 12.021 3.287 1.00 89.38 500 SER A N 1
ATOM 3930 C CA . SER A 1 500 ? -9.620 10.844 4.111 1.00 89.38 500 SER A CA 1
ATOM 3931 C C . SER A 1 500 ? -8.514 11.110 5.129 1.00 89.38 500 SER A C 1
ATOM 3933 O O . SER A 1 500 ? -8.643 10.701 6.278 1.00 89.38 500 SER A O 1
ATOM 3935 N N . VAL A 1 501 ? -7.502 11.922 4.796 1.00 86.69 501 VAL A N 1
ATOM 3936 C CA . VAL A 1 501 ? -6.516 12.403 5.783 1.00 86.69 501 VAL A CA 1
ATOM 3937 C C . VAL A 1 501 ? -7.187 13.230 6.884 1.00 86.69 501 VAL A C 1
ATOM 3939 O O . VAL A 1 501 ? -6.800 13.148 8.048 1.00 86.69 501 VAL A O 1
ATOM 3942 N N . LYS A 1 502 ? -8.204 14.040 6.564 1.00 86.06 502 LYS A N 1
ATOM 3943 C CA . LYS A 1 502 ? -9.025 14.721 7.582 1.00 86.06 502 LYS A CA 1
ATOM 3944 C C . LYS A 1 502 ? -9.827 13.731 8.427 1.00 86.06 502 LYS A C 1
ATOM 3946 O O . LYS A 1 502 ? -9.855 13.881 9.644 1.00 86.06 502 LYS A O 1
ATOM 3951 N N . ALA A 1 503 ? -10.408 12.711 7.803 1.00 90.88 503 ALA A N 1
ATOM 3952 C CA . ALA A 1 503 ? -11.153 11.666 8.494 1.00 90.88 503 ALA A CA 1
ATOM 3953 C C . ALA A 1 503 ? -10.288 10.894 9.503 1.00 90.88 503 ALA A C 1
ATOM 3955 O O . ALA A 1 503 ? -10.741 10.651 10.617 1.00 90.88 503 ALA A O 1
ATOM 3956 N N . VAL A 1 504 ? -9.029 10.581 9.165 1.00 91.50 504 VAL A N 1
ATOM 3957 C CA . VAL A 1 504 ? -8.086 9.940 10.102 1.00 91.50 504 VAL A CA 1
ATOM 3958 C C . VAL A 1 504 ? -7.882 10.790 11.356 1.00 91.50 504 VAL A C 1
ATOM 3960 O O . VAL A 1 504 ? -7.950 10.275 12.471 1.00 91.50 504 VAL A O 1
ATOM 3963 N N . ASP A 1 505 ? -7.673 12.097 11.196 1.00 89.00 505 ASP A N 1
ATOM 3964 C CA . ASP A 1 505 ? -7.471 12.996 12.336 1.00 89.00 505 ASP A CA 1
ATOM 3965 C C . ASP A 1 505 ? -8.730 13.156 13.188 1.00 89.00 505 ASP A C 1
ATOM 3967 O O . ASP A 1 505 ? -8.643 13.160 14.415 1.00 89.00 505 ASP A O 1
ATOM 3971 N N . GLU A 1 506 ? -9.897 13.262 12.549 1.00 91.94 506 GLU A N 1
ATOM 3972 C CA . GLU A 1 506 ? -11.186 13.289 13.242 1.00 91.94 506 GLU A CA 1
ATOM 3973 C C . GLU A 1 506 ? -11.412 11.992 14.030 1.00 91.94 506 GLU A C 1
ATOM 3975 O O . GLU A 1 506 ? -11.793 12.051 15.197 1.00 91.94 506 GLU A O 1
ATOM 3980 N N . LEU A 1 507 ? -11.122 10.829 13.438 1.00 94.25 507 LEU A N 1
ATOM 3981 C CA . LEU A 1 507 ? -11.273 9.523 14.081 1.00 94.25 507 LEU A CA 1
ATOM 3982 C C . LEU A 1 507 ? -10.344 9.379 15.292 1.00 94.25 507 LEU A C 1
ATOM 3984 O O . LEU A 1 507 ? -10.768 8.931 16.357 1.00 94.25 507 LEU A O 1
ATOM 3988 N N . GLN A 1 508 ? -9.081 9.788 15.157 1.00 91.06 508 GLN A N 1
ATOM 3989 C CA . GLN A 1 508 ? -8.126 9.750 16.264 1.00 91.06 508 GLN A CA 1
ATOM 3990 C C . GLN A 1 508 ? -8.527 10.695 17.397 1.00 91.06 508 GLN A C 1
ATOM 3992 O O . GLN A 1 508 ? -8.454 10.302 18.561 1.00 91.06 508 GLN A O 1
ATOM 3997 N N . LEU A 1 509 ? -9.002 11.901 17.071 1.00 89.81 509 LEU A N 1
ATOM 3998 C CA . LEU A 1 509 ? -9.506 12.847 18.063 1.00 89.81 509 LEU A CA 1
ATOM 3999 C C . LEU A 1 509 ? -10.752 12.307 18.779 1.00 89.81 509 LEU A C 1
ATOM 4001 O O . LEU A 1 509 ? -10.849 12.434 19.998 1.00 89.81 509 LEU A O 1
ATOM 4005 N N . GLN A 1 510 ? -11.678 11.673 18.052 1.00 91.56 510 GLN A N 1
ATOM 4006 C CA . GLN A 1 510 ? -12.845 11.017 18.648 1.00 91.56 510 GLN A CA 1
ATOM 4007 C C . GLN A 1 510 ? -12.415 9.934 19.648 1.00 91.56 510 GLN A C 1
ATOM 4009 O O . GLN A 1 510 ? -12.884 9.951 20.785 1.00 91.56 510 GLN A O 1
ATOM 4014 N N . MET A 1 511 ? -11.476 9.056 19.275 1.00 92.56 511 MET A N 1
ATOM 4015 C CA . MET A 1 511 ? -10.957 8.022 20.180 1.00 92.56 511 MET A CA 1
ATOM 4016 C C . MET A 1 511 ? -10.220 8.601 21.394 1.00 92.56 511 MET A C 1
ATOM 4018 O O . MET A 1 511 ? -10.341 8.074 22.494 1.00 92.56 511 MET A O 1
ATOM 4022 N N . GLU A 1 512 ? -9.487 9.706 21.242 1.00 88.75 512 GLU A N 1
ATOM 4023 C CA . GLU A 1 512 ? -8.864 10.401 22.378 1.00 88.75 512 GLU A CA 1
ATOM 4024 C C . GLU A 1 512 ? -9.903 10.990 23.340 1.00 88.75 512 GLU A C 1
ATOM 4026 O O . GLU A 1 512 ? -9.761 10.872 24.557 1.00 88.75 512 GLU A O 1
ATOM 4031 N N . GLN A 1 513 ? -10.969 11.592 22.811 1.00 88.94 513 GLN A N 1
ATOM 4032 C CA . GLN A 1 513 ? -12.063 12.121 23.625 1.00 88.94 513 GLN A CA 1
ATOM 4033 C C . GLN A 1 513 ? -12.833 11.005 24.342 1.00 88.94 513 GLN A C 1
ATOM 4035 O O . GLN A 1 513 ? -13.197 11.184 25.503 1.00 88.94 513 GLN A O 1
ATOM 4040 N N . GLN A 1 514 ? -13.050 9.859 23.684 1.00 90.50 514 GLN A N 1
ATOM 4041 C CA . GLN A 1 514 ? -13.619 8.662 24.314 1.00 90.50 514 GLN A CA 1
ATOM 4042 C C . GLN A 1 514 ? -12.770 8.236 25.520 1.00 90.50 514 GLN A C 1
ATOM 4044 O O . GLN A 1 514 ? -13.295 8.117 26.625 1.00 90.50 514 GLN A O 1
ATOM 4049 N N . THR A 1 515 ? -11.450 8.096 25.348 1.00 88.81 515 THR A N 1
ATOM 4050 C CA . THR A 1 515 ? -10.532 7.748 26.447 1.00 88.81 515 THR A CA 1
ATOM 4051 C C . THR A 1 515 ? -10.569 8.772 27.584 1.00 88.81 515 THR A C 1
ATOM 4053 O O . THR A 1 515 ? -10.627 8.392 28.750 1.00 88.81 515 THR A O 1
ATOM 4056 N N . ALA A 1 516 ? -10.582 10.072 27.277 1.00 87.62 516 ALA A N 1
ATOM 4057 C CA . ALA A 1 516 ? -10.638 11.119 28.299 1.00 87.62 516 ALA A CA 1
ATOM 4058 C C . ALA A 1 516 ? -11.935 11.066 29.128 1.00 87.62 516 ALA A C 1
ATOM 4060 O O . ALA A 1 516 ? -11.890 11.235 30.348 1.00 87.62 516 ALA A O 1
ATOM 4061 N N . ARG A 1 517 ? -13.082 10.787 28.489 1.00 87.62 517 ARG A N 1
ATOM 4062 C CA . ARG A 1 517 ? -14.364 10.592 29.188 1.00 87.62 517 ARG A CA 1
ATOM 4063 C C . ARG A 1 517 ? -14.326 9.389 30.128 1.00 87.62 517 ARG A C 1
ATOM 4065 O O . ARG A 1 517 ? -14.851 9.480 31.235 1.00 87.62 517 ARG A O 1
ATOM 4072 N N . TRP A 1 518 ? -13.688 8.297 29.713 1.00 85.56 518 TRP A N 1
ATOM 4073 C CA . TRP A 1 518 ? -13.476 7.122 30.561 1.00 85.56 518 TRP A CA 1
ATOM 4074 C C . TRP A 1 518 ? -12.616 7.434 31.789 1.00 85.56 518 TRP A C 1
ATOM 4076 O O . TRP A 1 518 ? -13.038 7.175 32.914 1.00 85.56 518 TRP A O 1
ATOM 4086 N N . ILE A 1 519 ? -11.458 8.068 31.590 1.00 84.38 519 ILE A N 1
ATOM 4087 C CA . ILE A 1 519 ? -10.545 8.429 32.686 1.00 84.38 519 ILE A CA 1
ATOM 4088 C C . ILE A 1 519 ? -11.226 9.374 33.683 1.00 84.38 519 ILE A C 1
ATOM 4090 O O . ILE A 1 519 ? -11.138 9.161 34.889 1.00 84.38 519 ILE A O 1
ATOM 4094 N N . SER A 1 520 ? -11.939 10.396 33.196 1.00 84.06 520 SER A N 1
ATOM 4095 C CA . SER A 1 520 ? -12.635 11.356 34.062 1.00 84.06 520 SER A CA 1
ATOM 4096 C C . SER A 1 520 ? -13.698 10.696 34.941 1.00 84.06 520 SER A C 1
ATOM 4098 O O . SER A 1 520 ? -13.883 11.124 36.077 1.00 84.06 520 SER A O 1
ATOM 4100 N N . ARG A 1 521 ? -14.398 9.674 34.434 1.00 77.00 521 ARG A N 1
ATOM 4101 C CA . ARG A 1 521 ? -15.407 8.929 35.202 1.00 77.00 521 ARG A CA 1
ATOM 4102 C C . ARG A 1 521 ? -14.766 8.038 36.259 1.00 77.00 521 ARG A C 1
ATOM 4104 O O . ARG A 1 521 ? -15.180 8.0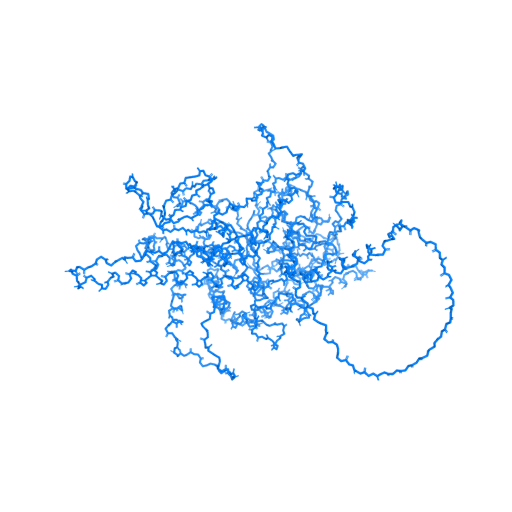72 37.414 1.00 77.00 521 ARG A O 1
ATOM 4111 N N . ASN A 1 522 ? -13.733 7.291 35.877 1.00 73.81 522 ASN A N 1
ATOM 4112 C CA . ASN A 1 522 ? -13.044 6.380 36.791 1.00 73.81 522 ASN A CA 1
ATOM 4113 C C . ASN A 1 522 ? -12.297 7.146 37.898 1.00 73.81 522 ASN A C 1
ATOM 4115 O O . ASN A 1 522 ? -12.265 6.695 39.038 1.00 73.81 522 ASN A O 1
ATOM 4119 N N . GLY A 1 523 ? -11.770 8.339 37.594 1.00 64.19 523 GLY A N 1
ATOM 4120 C CA . GLY A 1 523 ? -11.136 9.220 38.578 1.00 64.19 523 GLY A CA 1
ATOM 4121 C C . GLY A 1 523 ? -12.102 9.806 39.615 1.00 64.19 523 GLY A C 1
ATOM 4122 O O . GLY A 1 523 ? -11.716 9.939 40.771 1.00 64.19 523 GLY A O 1
ATOM 4123 N N . GLN A 1 524 ? -13.357 10.097 39.244 1.00 56.22 524 GLN A N 1
ATOM 4124 C CA . GLN A 1 524 ? -14.383 10.571 40.189 1.00 56.22 524 GLN A CA 1
ATOM 4125 C C . GLN A 1 524 ? -14.778 9.498 41.215 1.00 56.22 524 GLN A C 1
ATOM 4127 O O . GLN A 1 524 ? -15.043 9.828 42.365 1.00 56.22 524 GLN A O 1
ATOM 4132 N N . HIS A 1 525 ? -14.751 8.214 40.842 1.00 51.56 525 HIS A N 1
ATOM 4133 C CA . HIS A 1 525 ? -15.026 7.115 41.779 1.00 51.56 525 HIS A CA 1
ATOM 4134 C C . HIS A 1 525 ? -13.929 6.913 42.838 1.00 51.56 525 HIS A C 1
ATOM 4136 O O . HIS A 1 525 ? -14.202 6.317 43.869 1.00 51.56 525 HIS A O 1
ATOM 4142 N N . SER A 1 526 ? -12.697 7.394 42.622 1.00 49.97 526 SER A N 1
ATOM 4143 C CA . SER A 1 526 ? -11.597 7.223 43.589 1.00 49.97 526 SER A CA 1
ATOM 4144 C C . SER A 1 526 ? -11.483 8.349 44.626 1.00 49.97 526 SER A C 1
ATOM 4146 O O . SER A 1 526 ? -10.764 8.182 45.607 1.00 49.97 526 SER A O 1
ATOM 4148 N N . SER A 1 527 ? -12.152 9.491 44.427 1.00 46.97 527 SER A N 1
ATOM 4149 C CA . SER A 1 527 ? -12.073 10.655 45.329 1.00 46.97 527 SER A CA 1
ATOM 4150 C C . SER A 1 527 ? -13.246 10.799 46.308 1.00 46.97 527 SER A C 1
ATOM 4152 O O . SER A 1 527 ? -13.092 11.514 47.292 1.00 46.97 527 SER A O 1
ATOM 4154 N N . ASP A 1 528 ? -14.370 10.109 46.085 1.00 46.25 528 ASP A N 1
ATOM 4155 C CA . ASP A 1 528 ? -15.564 10.180 46.953 1.00 46.25 528 ASP A CA 1
ATOM 4156 C C . ASP A 1 528 ? -15.644 9.053 48.006 1.00 46.25 528 ASP A C 1
ATOM 4158 O O . ASP A 1 528 ? -16.555 9.028 48.831 1.00 46.25 528 ASP A O 1
ATOM 4162 N N . ASP A 1 529 ? -14.661 8.148 48.057 1.00 44.78 529 ASP A N 1
ATOM 4163 C CA . ASP A 1 529 ? -14.668 6.981 48.957 1.00 44.78 529 ASP A CA 1
ATOM 4164 C C . ASP A 1 529 ? -14.227 7.280 50.411 1.00 44.78 529 ASP A C 1
ATOM 4166 O O . ASP A 1 529 ? -13.973 6.361 51.194 1.00 44.78 529 ASP A O 1
ATOM 4170 N N . GLN A 1 530 ? -14.159 8.557 50.816 1.00 42.88 530 GLN A N 1
ATOM 4171 C CA . GLN A 1 530 ? -13.917 8.930 52.221 1.00 42.88 530 GLN A CA 1
ATOM 4172 C C . GLN A 1 530 ? -14.970 9.819 52.886 1.00 42.88 530 GLN A C 1
ATOM 4174 O O . GLN A 1 530 ? -14.971 9.863 54.111 1.00 42.88 530 GLN A O 1
ATOM 4179 N N . ASP A 1 531 ? -15.918 10.424 52.169 1.00 44.16 531 ASP A N 1
ATOM 4180 C CA . ASP A 1 531 ? -16.956 11.238 52.814 1.00 44.16 531 ASP A CA 1
ATOM 4181 C C . ASP A 1 531 ? -18.279 11.181 52.043 1.00 44.16 531 ASP A C 1
ATOM 4183 O O . ASP A 1 531 ? -18.548 12.026 51.196 1.00 44.16 531 ASP A O 1
ATOM 4187 N N . GLN A 1 532 ? -19.116 10.185 52.364 1.00 41.78 532 GLN A N 1
ATOM 4188 C CA . GLN A 1 532 ? -20.575 10.305 52.575 1.00 41.78 532 GLN A CA 1
ATOM 4189 C C . GLN A 1 532 ? -21.279 8.947 52.431 1.00 41.78 532 GLN A C 1
ATOM 4191 O O . GLN A 1 532 ? -21.820 8.574 51.392 1.00 41.78 532 GLN A O 1
ATOM 4196 N N . ARG A 1 533 ? -21.403 8.237 53.557 1.00 42.03 533 ARG A N 1
ATOM 4197 C CA . ARG A 1 533 ? -22.531 7.323 53.770 1.00 42.03 533 ARG A CA 1
ATOM 4198 C C . ARG A 1 533 ? -23.750 8.152 54.167 1.00 42.03 533 ARG A C 1
ATOM 4200 O O . ARG A 1 533 ? -24.011 8.264 55.357 1.00 42.03 533 ARG A O 1
ATOM 4207 N N . GLN A 1 534 ? -24.482 8.715 53.206 1.00 38.75 534 GLN A N 1
ATOM 4208 C CA . GLN A 1 534 ? -25.936 8.907 53.313 1.00 38.75 534 GLN A CA 1
ATOM 4209 C C . GLN A 1 534 ? -26.537 9.516 52.038 1.00 38.75 534 GLN A C 1
ATOM 4211 O O . GLN A 1 534 ? -26.235 10.636 51.654 1.00 38.75 534 GLN A O 1
ATOM 4216 N N . SER A 1 535 ? -27.477 8.764 51.459 1.00 38.41 535 SER A N 1
ATOM 4217 C CA . SER A 1 535 ? -28.599 9.235 50.639 1.00 38.41 535 SER A CA 1
ATOM 4218 C C . SER A 1 535 ? -28.289 10.144 49.442 1.00 38.41 535 SER A C 1
ATOM 4220 O O . SER A 1 535 ? -28.327 11.361 49.560 1.00 38.41 535 SER A O 1
ATOM 4222 N N . HIS A 1 536 ? -28.205 9.559 48.251 1.00 37.53 536 HIS A N 1
ATOM 4223 C CA . HIS A 1 536 ? -29.188 9.740 47.172 1.00 37.53 536 HIS A CA 1
ATOM 4224 C C . HIS A 1 536 ? -28.750 8.870 45.993 1.00 37.53 536 HIS A C 1
ATOM 4226 O O . HIS A 1 536 ? -27.594 8.898 45.582 1.00 37.53 536 HIS A O 1
ATOM 4232 N N . SER A 1 537 ? -29.682 8.091 45.448 1.00 40.78 537 SER A N 1
ATOM 4233 C CA . SER A 1 537 ? -29.549 7.374 44.183 1.00 40.78 537 SER A CA 1
ATOM 4234 C C . SER A 1 537 ? -29.395 8.380 43.037 1.00 40.78 537 SER A C 1
ATOM 4236 O O . SER A 1 537 ? -30.348 8.675 42.314 1.00 40.78 537 SER A O 1
ATOM 4238 N N . GLN A 1 538 ? -28.210 8.972 42.898 1.00 40.31 538 GLN A N 1
ATOM 4239 C CA . GLN A 1 538 ? -27.858 9.744 41.719 1.00 40.31 538 GLN A CA 1
ATOM 4240 C C . GLN A 1 538 ? -27.640 8.761 40.575 1.00 40.31 538 GLN A C 1
ATOM 4242 O O . GLN A 1 538 ? -26.674 8.003 40.549 1.00 40.31 538 GLN A O 1
ATOM 4247 N N . SER A 1 539 ? -28.606 8.767 39.657 1.00 38.88 539 SER A N 1
ATOM 4248 C CA . SER A 1 539 ? -28.557 8.160 38.332 1.00 38.88 539 SER A CA 1
ATOM 4249 C C . SER A 1 539 ? -27.152 8.268 37.734 1.00 38.88 539 SER A C 1
ATOM 4251 O O . SER A 1 539 ? -26.772 9.320 37.216 1.00 38.88 539 SER A O 1
ATOM 4253 N N . GLN A 1 540 ? -26.383 7.178 37.791 1.00 47.88 540 GLN A N 1
ATOM 4254 C CA . GLN A 1 540 ? -25.154 7.043 37.021 1.00 47.88 540 GLN A CA 1
ATOM 4255 C C . GLN A 1 540 ? -25.533 7.207 35.549 1.00 47.88 540 GLN A C 1
ATOM 4257 O O . GLN A 1 540 ? -26.224 6.355 34.991 1.00 47.88 540 GLN A O 1
ATOM 4262 N N . ASN A 1 541 ? -25.132 8.315 34.919 1.00 50.75 541 ASN A N 1
ATOM 4263 C CA . ASN A 1 541 ? -25.323 8.480 33.482 1.00 50.75 541 ASN A CA 1
ATOM 4264 C C . ASN A 1 541 ? -24.594 7.323 32.780 1.00 50.75 541 ASN A C 1
ATOM 4266 O O . ASN A 1 541 ? -23.361 7.262 32.867 1.00 50.75 541 ASN A O 1
ATOM 4270 N N . PRO A 1 542 ? -25.315 6.398 32.118 1.00 64.94 542 PRO A N 1
ATOM 4271 C CA . PRO A 1 542 ? -24.702 5.217 31.533 1.00 64.94 542 PRO A CA 1
ATOM 4272 C C . PRO A 1 542 ? -23.660 5.636 30.494 1.00 64.94 542 PRO A C 1
ATOM 4274 O O . PRO A 1 542 ? -23.845 6.615 29.767 1.00 64.94 542 PRO A O 1
ATOM 4277 N N . VAL A 1 543 ? -22.539 4.909 30.442 1.00 70.50 543 VAL A N 1
ATOM 4278 C CA . VAL A 1 543 ? -21.524 5.113 29.401 1.00 70.50 543 VAL A CA 1
ATOM 4279 C C . VAL A 1 543 ? -22.211 4.948 28.042 1.00 70.50 543 VAL A C 1
ATOM 4281 O O . VAL A 1 543 ? -22.773 3.876 27.810 1.00 70.50 543 VAL A O 1
ATOM 4284 N N . PRO A 1 544 ? -22.178 5.966 27.158 1.00 82.81 544 PRO A N 1
ATOM 4285 C CA . PRO A 1 544 ? -22.757 5.845 25.828 1.00 82.81 544 PRO A CA 1
ATOM 4286 C C . PRO A 1 544 ? -22.167 4.634 25.116 1.00 82.81 544 PRO A C 1
ATOM 4288 O O . PRO A 1 544 ? -20.951 4.431 25.158 1.00 82.81 544 PRO A O 1
ATOM 4291 N N . THR A 1 545 ? -22.988 3.840 24.434 1.00 85.94 545 THR A N 1
ATOM 4292 C CA . THR A 1 545 ? -22.500 2.630 23.758 1.00 85.94 545 THR A CA 1
ATOM 4293 C C . THR A 1 545 ? -21.446 2.964 22.693 1.00 85.94 545 THR A C 1
ATOM 4295 O O . THR A 1 545 ? -20.499 2.205 22.497 1.00 85.94 545 THR A O 1
ATOM 4298 N N . SER A 1 546 ? -21.501 4.162 22.102 1.00 88.44 546 SER A N 1
ATOM 4299 C CA . SER A 1 546 ? -20.461 4.695 21.210 1.00 88.44 546 SER A CA 1
ATOM 4300 C C . SER A 1 546 ? -19.068 4.775 21.842 1.00 88.44 546 SER A C 1
ATOM 4302 O O . SER A 1 546 ? -18.078 4.629 21.132 1.00 88.44 546 SER A O 1
ATOM 4304 N N . ASP A 1 547 ? -18.962 4.988 23.159 1.00 89.44 547 ASP A N 1
ATOM 4305 C CA . ASP A 1 547 ? -17.687 5.075 23.892 1.00 89.44 547 ASP A CA 1
ATOM 4306 C C . ASP A 1 547 ? -17.073 3.693 24.176 1.00 89.44 547 ASP A C 1
ATOM 4308 O O . ASP A 1 547 ? -15.979 3.601 24.734 1.00 89.44 547 ASP A O 1
ATOM 4312 N N . ARG A 1 548 ? -17.770 2.616 23.793 1.00 89.56 548 ARG A N 1
ATOM 4313 C CA . ARG A 1 548 ? -17.314 1.223 23.900 1.00 89.56 548 ARG A CA 1
ATOM 4314 C C . ARG A 1 548 ? -16.863 0.639 22.563 1.00 89.56 548 ARG A C 1
ATOM 4316 O O . ARG A 1 548 ? -16.356 -0.481 22.535 1.00 89.56 548 ARG A O 1
ATOM 4323 N N . VAL A 1 549 ? -17.044 1.383 21.472 1.00 93.94 549 VAL A N 1
ATOM 4324 C CA . VAL A 1 549 ? -16.704 0.965 20.110 1.00 93.94 549 VAL A CA 1
ATOM 4325 C C . VAL A 1 549 ? -15.455 1.700 19.631 1.00 93.94 549 VAL A C 1
ATOM 4327 O O . VAL A 1 549 ? -15.395 2.932 19.651 1.00 93.94 549 VAL A O 1
ATOM 4330 N N . TRP A 1 550 ? -14.479 0.927 19.158 1.00 95.75 550 TRP A N 1
ATOM 4331 C CA . TRP A 1 550 ? -13.150 1.392 18.771 1.00 95.75 550 TRP A CA 1
ATOM 4332 C C . TRP A 1 550 ? -12.752 0.916 17.371 1.00 95.75 550 TRP A C 1
ATOM 4334 O O . TRP A 1 550 ? -13.297 -0.065 16.867 1.00 95.75 550 TRP A O 1
ATOM 4344 N N . PHE A 1 551 ? -11.758 1.569 16.761 1.00 97.06 551 PHE A N 1
ATOM 4345 C CA . PHE A 1 551 ? -11.358 1.316 15.372 1.00 97.06 551 PHE A CA 1
ATOM 4346 C C . PHE A 1 551 ? -9.844 1.166 15.227 1.00 97.06 551 PHE A C 1
ATOM 4348 O O . PHE A 1 551 ? -9.076 1.995 15.720 1.00 97.06 551 PHE A O 1
ATOM 4355 N N . VAL A 1 552 ? -9.415 0.133 14.503 1.00 96.81 552 VAL A N 1
ATOM 4356 C CA . VAL A 1 552 ? -8.012 -0.119 14.150 1.00 96.81 552 VAL A CA 1
ATOM 4357 C C . VAL A 1 552 ? -7.899 -0.558 12.701 1.00 96.81 552 VAL A C 1
ATOM 4359 O O . VAL A 1 552 ? -8.823 -1.115 12.119 1.00 96.81 552 VAL A O 1
ATOM 4362 N N . GLY A 1 553 ? -6.731 -0.335 12.116 1.00 94.81 553 GLY A N 1
ATOM 4363 C CA . GLY A 1 553 ? -6.453 -0.705 10.738 1.00 94.81 553 GLY A CA 1
ATOM 4364 C C . GLY A 1 553 ? -5.618 0.350 10.036 1.00 94.81 553 GLY A C 1
ATOM 4365 O O . GLY A 1 553 ? -5.312 1.413 10.575 1.00 94.81 553 GLY A O 1
ATOM 4366 N N . SER A 1 554 ? -5.250 0.067 8.791 1.00 92.94 554 SER A N 1
ATOM 4367 C CA . SER A 1 554 ? -4.411 0.969 8.001 1.00 92.94 554 SER A CA 1
ATOM 4368 C C . SER A 1 554 ? -5.058 2.328 7.731 1.00 92.94 554 SER A C 1
ATOM 4370 O O . SER A 1 554 ? -4.342 3.285 7.476 1.00 92.94 554 SER A O 1
ATOM 4372 N N . TYR A 1 555 ? -6.392 2.414 7.775 1.00 93.69 555 TYR A N 1
ATOM 4373 C CA . TYR A 1 555 ? -7.145 3.660 7.601 1.00 93.69 555 TYR A CA 1
ATOM 4374 C C . TYR A 1 555 ? -7.201 4.514 8.879 1.00 93.69 555 TYR A C 1
ATOM 4376 O O . TYR A 1 555 ? -7.583 5.675 8.816 1.00 93.69 555 TYR A O 1
ATOM 4384 N N . ALA A 1 556 ? -6.843 3.956 10.039 1.00 93.62 556 ALA A N 1
ATOM 4385 C CA . ALA A 1 556 ? -6.904 4.639 11.333 1.00 93.62 556 ALA A CA 1
ATOM 4386 C C . ALA A 1 556 ? -5.567 5.304 11.722 1.00 93.62 556 ALA A C 1
ATOM 4388 O O . ALA A 1 556 ? -5.380 5.730 12.867 1.00 93.62 556 ALA A O 1
ATOM 4389 N N . TYR A 1 557 ? -4.614 5.386 10.787 1.00 91.38 557 TYR A N 1
ATOM 4390 C CA . TYR A 1 557 ? -3.290 5.963 11.004 1.00 91.38 557 TYR A CA 1
ATOM 4391 C C . TYR A 1 557 ? -2.814 6.765 9.776 1.00 91.38 557 TYR A C 1
ATOM 4393 O O . TYR A 1 557 ? -3.077 6.331 8.654 1.00 91.38 557 TYR A O 1
ATOM 4401 N N . PRO A 1 558 ? -2.133 7.918 9.952 1.00 89.06 558 PRO A N 1
ATOM 4402 C CA . PRO A 1 558 ? -1.632 8.718 8.833 1.00 89.06 558 PRO A CA 1
ATOM 4403 C C . PRO A 1 558 ? -0.580 7.989 7.982 1.00 89.06 558 PRO A C 1
ATOM 4405 O O . PRO A 1 558 ? 0.150 7.133 8.478 1.00 89.06 558 PRO A O 1
ATOM 4408 N N . GLY A 1 559 ? -0.465 8.381 6.710 1.00 89.00 559 GLY A N 1
ATOM 4409 C CA . GLY A 1 559 ? 0.480 7.806 5.746 1.00 89.00 559 GLY A CA 1
ATOM 4410 C C . GLY A 1 559 ? -0.213 7.000 4.644 1.00 89.00 559 GLY A C 1
ATOM 4411 O O . GLY A 1 559 ? -1.421 7.115 4.436 1.00 89.00 559 GLY A O 1
ATOM 4412 N N . ILE A 1 560 ? 0.551 6.189 3.907 1.00 91.44 560 ILE A N 1
ATOM 4413 C CA . ILE A 1 560 ? -0.025 5.256 2.930 1.00 91.44 560 ILE A CA 1
ATOM 4414 C C . ILE A 1 560 ? -0.692 4.106 3.711 1.00 91.44 560 ILE A C 1
ATOM 4416 O O . ILE A 1 560 ? -0.038 3.535 4.589 1.00 91.44 560 ILE A O 1
ATOM 4420 N N . PRO A 1 561 ? -1.949 3.716 3.403 1.00 91.19 561 PRO A N 1
ATOM 4421 C CA . PRO A 1 561 ? -2.721 2.725 4.150 1.00 91.19 561 PRO A CA 1
ATOM 4422 C C . PRO A 1 561 ? -2.175 1.314 3.910 1.00 91.19 561 PRO A C 1
ATOM 4424 O O . PRO A 1 561 ? -2.672 0.515 3.109 1.00 91.19 561 PRO A O 1
ATOM 4427 N N . LEU A 1 562 ? -1.106 1.025 4.644 1.00 91.06 562 LEU A N 1
ATOM 4428 C CA . LEU A 1 562 ? -0.337 -0.206 4.630 1.00 91.06 562 LEU A CA 1
ATOM 4429 C C . LEU A 1 562 ? -0.303 -0.818 6.040 1.00 91.06 562 LEU A C 1
ATOM 4431 O O . LEU A 1 562 ? -0.867 -0.287 6.997 1.00 91.06 562 LEU A O 1
ATOM 4435 N N . LEU A 1 563 ? 0.355 -1.972 6.177 1.00 91.44 563 LEU A N 1
ATOM 4436 C CA . LEU A 1 563 ? 0.373 -2.733 7.432 1.00 91.44 563 LEU A CA 1
ATOM 4437 C C . LEU A 1 563 ? 1.024 -1.995 8.606 1.00 91.44 563 LEU A C 1
ATOM 4439 O O . LEU A 1 563 ? 0.670 -2.282 9.745 1.00 91.44 563 LEU A O 1
ATOM 4443 N N . GLU A 1 564 ? 1.924 -1.043 8.353 1.00 90.31 564 GLU A N 1
ATOM 4444 C CA . GLU A 1 564 ? 2.498 -0.216 9.419 1.00 90.31 564 GLU A CA 1
ATOM 4445 C C . GLU A 1 564 ? 1.391 0.501 10.208 1.00 90.31 564 GLU A C 1
ATOM 4447 O O . GLU A 1 564 ? 1.341 0.406 11.433 1.00 90.31 564 GLU A O 1
ATOM 4452 N N . GLY A 1 565 ? 0.422 1.101 9.507 1.00 90.69 565 GLY A N 1
ATOM 4453 C CA . GLY A 1 565 ? -0.735 1.738 10.134 1.00 90.69 565 GLY A CA 1
ATOM 4454 C C . GLY A 1 565 ? -1.621 0.760 10.909 1.00 90.69 565 GLY A C 1
ATOM 4455 O O . GLY A 1 565 ? -2.178 1.132 11.938 1.00 90.69 565 GLY A O 1
ATOM 4456 N N . CYS A 1 566 ? -1.703 -0.507 10.485 1.00 93.44 566 CYS A N 1
ATOM 4457 C CA . CYS A 1 566 ? -2.434 -1.545 11.226 1.00 93.44 566 CYS A CA 1
ATOM 4458 C C . CYS A 1 566 ? -1.769 -1.834 12.577 1.00 93.44 566 CYS A C 1
ATOM 4460 O O . CYS A 1 566 ? -2.442 -1.849 13.603 1.00 93.44 566 CYS A O 1
ATOM 4462 N N . VAL A 1 567 ? -0.445 -2.023 12.584 1.00 90.88 567 VAL A N 1
ATOM 4463 C CA . VAL A 1 567 ? 0.310 -2.305 13.814 1.00 90.88 567 VAL A CA 1
ATOM 4464 C C . VAL A 1 567 ? 0.254 -1.107 14.756 1.00 90.88 567 VAL A C 1
ATOM 4466 O O . VAL A 1 567 ? -0.064 -1.261 15.932 1.00 90.88 567 VAL A O 1
ATOM 4469 N N . VAL A 1 568 ? 0.514 0.098 14.245 1.00 88.38 568 VAL A N 1
ATOM 4470 C CA . VAL A 1 568 ? 0.568 1.295 15.090 1.00 88.38 568 VAL A CA 1
ATOM 4471 C C . VAL A 1 568 ? -0.809 1.654 15.650 1.00 88.38 568 VAL A C 1
ATOM 4473 O O . VAL A 1 568 ? -0.909 1.945 16.840 1.00 88.38 568 VAL A O 1
ATOM 4476 N N . SER A 1 569 ? -1.876 1.600 14.845 1.00 93.25 569 SER A N 1
ATOM 4477 C CA . SER A 1 569 ? -3.232 1.880 15.344 1.00 93.25 569 SER A CA 1
ATOM 4478 C C . SER A 1 569 ? -3.676 0.872 16.407 1.00 93.25 569 SER A C 1
ATOM 4480 O O . SER A 1 569 ? -4.225 1.290 17.426 1.00 93.25 569 SER A O 1
ATOM 4482 N N . ALA A 1 570 ? -3.367 -0.419 16.238 1.00 92.94 570 ALA A N 1
ATOM 4483 C CA . ALA A 1 570 ? -3.668 -1.448 17.232 1.00 92.94 570 ALA A CA 1
ATOM 4484 C C . ALA A 1 570 ? -2.955 -1.198 18.569 1.00 92.94 570 ALA A C 1
ATOM 4486 O O . ALA A 1 570 ? -3.579 -1.260 19.627 1.00 92.94 570 ALA A O 1
ATOM 4487 N N . VAL A 1 571 ? -1.666 -0.846 18.532 1.00 86.81 571 VAL A N 1
ATOM 4488 C CA . VAL A 1 571 ? -0.898 -0.518 19.745 1.00 86.81 571 VAL A CA 1
ATOM 4489 C C . VAL A 1 571 ? -1.463 0.714 20.440 1.00 86.81 571 VAL A C 1
ATOM 4491 O O . VAL A 1 571 ? -1.694 0.683 21.645 1.00 86.81 571 VAL A O 1
ATOM 4494 N N . GLN A 1 572 ? -1.735 1.784 19.690 1.00 87.06 572 GLN A N 1
ATOM 4495 C CA . GLN A 1 572 ? -2.299 2.998 20.273 1.00 87.06 572 GLN A CA 1
ATOM 4496 C C . GLN A 1 572 ? -3.694 2.767 20.859 1.00 87.06 572 GLN A C 1
ATOM 4498 O O . GLN A 1 572 ? -4.055 3.415 21.837 1.00 87.06 572 GLN A O 1
ATOM 4503 N N . LEU A 1 573 ? -4.509 1.896 20.257 1.00 91.38 573 LEU A N 1
ATOM 4504 C CA . LEU A 1 573 ? -5.803 1.550 20.831 1.00 91.38 573 LEU A CA 1
ATOM 4505 C C . LEU A 1 573 ? -5.642 0.757 22.131 1.00 91.38 573 LEU A C 1
ATOM 4507 O O . LEU A 1 573 ? -6.313 1.072 23.108 1.00 91.38 573 LEU A O 1
ATOM 4511 N N . MET A 1 574 ? -4.730 -0.216 22.170 1.00 88.62 574 MET A N 1
ATOM 4512 C CA . MET A 1 574 ? -4.446 -0.960 23.399 1.00 88.62 574 MET A CA 1
ATOM 4513 C C . MET A 1 574 ? -4.041 -0.017 24.538 1.00 88.62 574 MET A C 1
ATOM 4515 O O . MET A 1 574 ? -4.549 -0.133 25.647 1.00 88.62 574 MET A O 1
ATOM 4519 N N . GLU A 1 575 ? -3.182 0.969 24.262 1.00 84.62 575 GLU A N 1
ATOM 4520 C CA . GLU A 1 575 ? -2.810 2.000 25.240 1.00 84.62 575 GLU A CA 1
ATOM 4521 C C . GLU A 1 575 ? -4.018 2.811 25.729 1.00 84.62 575 GLU A C 1
ATOM 4523 O O . GLU A 1 575 ? -4.105 3.120 26.914 1.00 84.62 575 GLU A O 1
ATOM 4528 N N . ARG A 1 576 ? -4.956 3.146 24.834 1.00 87.69 576 ARG A N 1
ATOM 4529 C CA . ARG A 1 576 ? -6.184 3.878 25.178 1.00 87.69 576 ARG A CA 1
ATOM 4530 C C . ARG A 1 576 ? -7.104 3.063 26.081 1.00 87.69 576 ARG A C 1
ATOM 4532 O O . ARG A 1 576 ? -7.589 3.605 27.068 1.00 87.69 576 ARG A O 1
ATOM 4539 N N . ILE A 1 577 ? -7.320 1.787 25.762 1.00 85.94 577 ILE A N 1
ATOM 4540 C CA . ILE A 1 577 ? -8.170 0.892 26.559 1.00 85.94 577 ILE A CA 1
ATOM 4541 C C . ILE A 1 577 ? -7.536 0.647 27.930 1.00 85.94 577 ILE A C 1
ATOM 4543 O O . ILE A 1 577 ? -8.209 0.799 28.938 1.00 85.94 577 ILE A O 1
ATOM 4547 N N . VAL A 1 578 ? -6.228 0.379 27.996 1.00 85.50 578 VAL A N 1
ATOM 4548 C CA . VAL A 1 578 ? -5.515 0.204 29.276 1.00 85.50 578 VAL A CA 1
ATOM 4549 C C . VAL A 1 578 ? -5.509 1.487 30.113 1.00 85.50 578 VAL A C 1
ATOM 4551 O O . VAL A 1 578 ? -5.603 1.423 31.333 1.00 85.50 578 VAL A O 1
ATOM 4554 N N . ALA A 1 579 ? -5.404 2.663 29.489 1.00 82.81 579 ALA A N 1
ATOM 4555 C CA . ALA A 1 579 ? -5.500 3.932 30.210 1.00 82.81 579 ALA A CA 1
ATOM 4556 C C . ALA A 1 579 ? -6.916 4.194 30.747 1.00 82.81 579 ALA A C 1
ATOM 4558 O O . ALA A 1 579 ? -7.057 4.764 31.826 1.00 82.81 579 ALA A O 1
ATOM 4559 N N . ALA A 1 580 ? -7.949 3.794 30.000 1.00 81.00 580 ALA A N 1
ATOM 4560 C CA . ALA A 1 580 ? -9.337 3.859 30.443 1.00 81.00 580 ALA A CA 1
ATOM 4561 C C . ALA A 1 580 ? -9.608 2.867 31.584 1.00 81.00 580 ALA A C 1
ATOM 4563 O O . ALA A 1 580 ? -10.215 3.240 32.583 1.00 81.00 580 ALA A O 1
ATOM 4564 N N . GLU A 1 581 ? -9.107 1.638 31.466 1.00 82.56 581 GLU A N 1
ATOM 4565 C CA . GLU A 1 581 ? -9.327 0.543 32.407 1.00 82.56 581 GLU A CA 1
ATOM 4566 C C . GLU A 1 581 ? -7.990 -0.103 32.815 1.00 82.56 581 GLU A C 1
ATOM 4568 O O . GLU A 1 581 ? -7.577 -1.118 32.245 1.00 82.56 581 GLU A O 1
ATOM 4573 N N . PRO A 1 582 ? -7.300 0.442 33.837 1.00 79.50 582 PRO A N 1
ATOM 4574 C CA . PRO A 1 582 ? -6.000 -0.073 34.276 1.00 79.50 582 PRO A CA 1
ATOM 4575 C C . PRO A 1 582 ? -6.020 -1.548 34.698 1.00 79.50 582 PRO A C 1
ATOM 4577 O O . PRO A 1 582 ? -5.002 -2.228 34.598 1.00 79.50 582 PRO A O 1
ATOM 4580 N N . ALA A 1 583 ? -7.176 -2.072 35.120 1.00 78.19 583 ALA A N 1
ATOM 4581 C CA . ALA A 1 583 ? -7.358 -3.487 35.450 1.00 78.19 583 ALA A CA 1
ATOM 4582 C C . ALA A 1 583 ? -7.152 -4.426 34.242 1.00 78.19 583 ALA A C 1
ATOM 4584 O O . ALA A 1 583 ? -6.749 -5.572 34.424 1.00 78.19 583 ALA A O 1
ATOM 4585 N N . LEU A 1 584 ? -7.371 -3.940 33.012 1.00 75.50 584 LEU A N 1
ATOM 4586 C CA . LEU A 1 584 ? -7.107 -4.680 31.772 1.00 75.50 584 LEU A CA 1
ATOM 4587 C C . LEU A 1 584 ? -5.627 -4.665 31.373 1.00 75.50 584 LEU A C 1
ATOM 4589 O O . LEU A 1 584 ? -5.246 -5.266 30.362 1.00 75.50 584 LEU A O 1
ATOM 4593 N N . GLN A 1 585 ? -4.765 -3.986 32.138 1.00 70.69 585 GLN A N 1
ATOM 4594 C CA . GLN A 1 585 ? -3.330 -4.063 31.932 1.00 70.69 585 GLN A CA 1
ATOM 4595 C C . GLN A 1 585 ? -2.876 -5.503 32.168 1.00 70.69 585 GLN A C 1
ATOM 4597 O O . GLN A 1 585 ? -2.708 -5.958 33.297 1.00 70.69 585 GLN A O 1
ATOM 4602 N N . LEU A 1 586 ? -2.650 -6.229 31.073 1.00 61.62 586 LEU A N 1
ATOM 4603 C CA . LEU A 1 586 ? -2.066 -7.560 31.128 1.00 61.62 586 LEU A CA 1
ATOM 4604 C C . LEU A 1 586 ? -0.784 -7.495 31.976 1.00 61.62 586 LEU A C 1
ATOM 4606 O O . LEU A 1 586 ? 0.124 -6.713 31.671 1.00 61.62 586 LEU A O 1
ATOM 4610 N N . ALA A 1 587 ? -0.646 -8.391 32.959 1.00 53.22 587 ALA A N 1
ATOM 4611 C CA . ALA A 1 587 ? 0.604 -8.608 33.708 1.00 53.22 587 ALA A CA 1
ATOM 4612 C C . ALA A 1 587 ? 1.815 -8.928 32.788 1.00 53.22 587 ALA A C 1
ATOM 4614 O O . ALA A 1 587 ? 2.970 -8.965 33.215 1.00 53.22 587 ALA A O 1
ATOM 4615 N N . ALA A 1 588 ? 1.550 -9.114 31.491 1.00 48.22 588 ALA A N 1
ATOM 4616 C CA . ALA A 1 588 ? 2.476 -9.353 30.399 1.00 48.22 588 ALA A CA 1
ATOM 4617 C C . ALA A 1 588 ? 3.586 -8.304 30.223 1.00 48.22 588 ALA A C 1
ATOM 4619 O O . ALA A 1 588 ? 4.614 -8.652 29.658 1.00 48.22 588 ALA A O 1
ATOM 4620 N N . SER A 1 589 ? 3.477 -7.056 30.695 1.00 47.50 589 SER A N 1
ATOM 4621 C CA . SER A 1 589 ? 4.655 -6.162 30.658 1.00 47.50 589 SER A CA 1
ATOM 4622 C C . SER A 1 589 ? 5.781 -6.673 31.572 1.00 47.50 589 SER A C 1
ATOM 4624 O O . SER A 1 589 ? 6.948 -6.557 31.207 1.00 47.50 589 SER A O 1
ATOM 4626 N N . ALA A 1 590 ? 5.468 -7.351 32.680 1.00 46.22 590 ALA A N 1
ATOM 4627 C CA . ALA A 1 590 ? 6.477 -7.985 33.525 1.00 46.22 590 ALA A CA 1
ATOM 4628 C C . ALA A 1 590 ? 6.960 -9.325 32.931 1.00 46.22 590 ALA A C 1
ATOM 4630 O O . ALA A 1 590 ? 8.171 -9.557 32.857 1.00 46.22 590 ALA A O 1
ATOM 4631 N N . SER A 1 591 ? 6.045 -10.166 32.425 1.00 44.53 591 SER A N 1
ATOM 4632 C CA . SER A 1 591 ? 6.333 -11.544 31.973 1.00 44.53 591 SER A CA 1
ATOM 4633 C C . SER A 1 591 ? 6.645 -11.723 30.479 1.00 44.53 591 SER A C 1
ATOM 4635 O O . SER A 1 591 ? 7.103 -12.793 30.079 1.00 44.53 591 SER A O 1
ATOM 4637 N N . ALA A 1 592 ? 6.448 -10.708 29.631 1.00 53.81 592 ALA A N 1
ATOM 4638 C CA . ALA A 1 592 ? 6.861 -10.770 28.232 1.00 53.81 592 ALA A CA 1
ATOM 4639 C C . ALA A 1 592 ? 8.376 -10.992 28.154 1.00 53.81 592 ALA A C 1
ATOM 4641 O O . ALA A 1 592 ? 9.140 -10.367 28.896 1.00 53.81 592 ALA A O 1
ATOM 4642 N N . SER A 1 593 ? 8.828 -11.863 27.250 1.00 56.38 593 SER A N 1
ATOM 4643 C CA . SER A 1 593 ? 10.264 -12.055 27.036 1.00 56.38 593 SER A CA 1
ATOM 4644 C C . SER A 1 593 ? 10.929 -10.708 26.731 1.00 56.38 593 SER A C 1
ATOM 4646 O O . SER A 1 593 ? 10.303 -9.820 26.144 1.00 56.38 593 SER A O 1
ATOM 4648 N N . ALA A 1 594 ? 12.199 -10.539 27.112 1.00 59.97 594 ALA A N 1
ATOM 4649 C CA . ALA A 1 594 ? 12.970 -9.332 26.786 1.00 59.97 594 ALA A CA 1
ATOM 4650 C C . ALA A 1 594 ? 12.951 -9.007 25.272 1.00 59.97 594 ALA A C 1
ATOM 4652 O O . ALA A 1 594 ? 13.117 -7.859 24.863 1.00 59.97 594 ALA A O 1
ATOM 4653 N N . ASP A 1 595 ? 12.671 -10.015 24.442 1.00 55.97 595 ASP A N 1
ATOM 4654 C CA . ASP A 1 595 ? 12.584 -9.915 22.991 1.00 55.97 595 ASP A CA 1
ATOM 4655 C C . ASP A 1 595 ? 11.195 -9.567 22.432 1.00 55.97 595 ASP A C 1
ATOM 4657 O O . ASP A 1 595 ? 11.056 -9.357 21.221 1.00 55.97 595 ASP A O 1
ATOM 4661 N N . SER A 1 596 ? 10.174 -9.479 23.286 1.00 62.91 596 SER A N 1
ATOM 4662 C CA . SER A 1 596 ? 8.808 -9.142 22.889 1.00 62.91 596 SER A CA 1
ATOM 4663 C C . SER A 1 596 ? 8.713 -7.737 22.297 1.00 62.91 596 SER A C 1
ATOM 4665 O O . SER A 1 596 ? 9.351 -6.790 22.766 1.00 62.91 596 SER A O 1
ATOM 4667 N N . PHE A 1 597 ? 7.854 -7.591 21.284 1.00 64.75 597 PHE A N 1
ATOM 4668 C CA . PHE A 1 597 ? 7.541 -6.313 20.647 1.00 64.75 597 PHE A CA 1
ATOM 4669 C C . PHE A 1 597 ? 7.152 -5.238 21.675 1.00 64.75 597 PHE A C 1
ATOM 4671 O O . PHE A 1 597 ? 7.679 -4.132 21.617 1.00 64.75 597 PHE A O 1
ATOM 4678 N N . LEU A 1 598 ? 6.322 -5.585 22.667 1.00 65.44 598 LEU A N 1
ATOM 4679 C CA . LEU A 1 598 ? 5.821 -4.635 23.666 1.00 65.44 598 LEU A CA 1
ATOM 4680 C C . LEU A 1 598 ? 6.925 -4.073 24.577 1.00 65.44 598 LEU A C 1
ATOM 4682 O O . LEU A 1 598 ? 6.896 -2.883 24.879 1.00 65.44 598 LEU A O 1
ATOM 4686 N N . LYS A 1 599 ? 7.911 -4.894 24.977 1.00 66.31 599 LYS A N 1
ATOM 4687 C CA . LYS A 1 599 ? 9.075 -4.441 25.767 1.00 66.31 599 LYS A CA 1
ATOM 4688 C C . LYS A 1 599 ? 10.062 -3.647 24.912 1.00 66.31 599 LYS A C 1
ATOM 4690 O O . LYS A 1 599 ? 10.576 -2.619 25.334 1.00 66.31 599 LYS A O 1
ATOM 4695 N N . ARG A 1 600 ? 10.314 -4.087 23.675 1.00 62.59 600 ARG A N 1
ATOM 4696 C CA . ARG A 1 600 ? 11.241 -3.398 22.758 1.00 62.59 600 ARG A CA 1
ATOM 4697 C C . ARG A 1 600 ? 10.734 -2.024 22.308 1.00 62.59 600 ARG A C 1
ATOM 4699 O O . ARG A 1 600 ? 11.555 -1.147 22.017 1.00 62.59 600 ARG A O 1
ATOM 4706 N N . ASP A 1 601 ? 9.416 -1.853 22.229 1.00 65.88 601 ASP A N 1
ATOM 4707 C CA . ASP A 1 601 ? 8.766 -0.595 21.851 1.00 65.88 601 ASP A CA 1
ATOM 4708 C C . ASP A 1 601 ? 8.535 0.352 23.042 1.00 65.88 601 ASP A C 1
ATOM 4710 O O . ASP A 1 601 ? 8.361 1.554 22.855 1.00 65.88 601 ASP A O 1
ATOM 4714 N N . GLU A 1 602 ? 8.614 -0.152 24.278 1.00 67.88 602 GLU A N 1
ATOM 4715 C CA . GLU A 1 602 ? 8.338 0.598 25.508 1.00 67.88 602 GLU A CA 1
ATOM 4716 C C . GLU A 1 602 ? 9.036 1.967 25.612 1.00 67.88 602 GLU A C 1
ATOM 4718 O O . GLU A 1 602 ? 8.339 2.945 25.891 1.00 67.88 602 GLU A O 1
ATOM 4723 N N . PRO A 1 603 ? 10.339 2.124 25.294 1.00 65.06 603 PRO A N 1
ATOM 4724 C CA . PRO A 1 603 ? 10.984 3.439 25.321 1.00 65.06 603 PRO A CA 1
ATOM 4725 C C . PRO A 1 603 ? 10.370 4.441 24.332 1.00 65.06 603 PRO A C 1
ATOM 4727 O O . PRO A 1 603 ? 10.310 5.639 24.607 1.00 65.06 603 PRO A O 1
ATOM 4730 N N . MET A 1 604 ? 9.914 3.964 23.169 1.00 62.97 604 MET A N 1
ATOM 4731 C CA . MET A 1 604 ? 9.274 4.799 22.153 1.00 62.97 604 MET A CA 1
ATOM 4732 C C . MET A 1 604 ? 7.868 5.206 22.603 1.00 62.97 604 MET A C 1
ATOM 4734 O O . MET A 1 604 ? 7.500 6.374 22.463 1.00 62.97 604 MET A O 1
ATOM 4738 N N . ARG A 1 605 ? 7.112 4.279 23.207 1.00 66.38 605 ARG A N 1
ATOM 4739 C CA . ARG A 1 605 ? 5.792 4.558 23.795 1.00 66.38 605 ARG A CA 1
ATOM 4740 C C . ARG A 1 605 ? 5.879 5.569 24.935 1.00 66.38 605 ARG A C 1
ATOM 4742 O O . ARG A 1 605 ? 5.148 6.554 24.911 1.00 66.38 605 ARG A O 1
ATOM 4749 N N . ASN A 1 606 ? 6.818 5.393 25.868 1.00 66.50 606 ASN A N 1
ATOM 4750 C CA . ASN A 1 606 ? 7.006 6.311 26.996 1.00 66.50 606 ASN A CA 1
ATOM 4751 C C . ASN A 1 606 ? 7.346 7.722 26.508 1.00 66.50 606 ASN A C 1
ATOM 4753 O O . ASN A 1 606 ? 6.712 8.678 26.928 1.00 66.50 606 ASN A O 1
ATOM 4757 N N . ARG A 1 607 ? 8.223 7.864 25.507 1.00 64.25 607 ARG A N 1
ATOM 4758 C CA . ARG A 1 607 ? 8.502 9.173 24.891 1.00 64.25 607 ARG A CA 1
ATOM 4759 C C . ARG A 1 607 ? 7.306 9.761 24.146 1.00 64.25 607 ARG A C 1
ATOM 4761 O O . ARG A 1 607 ? 7.118 10.975 24.160 1.00 64.25 607 ARG A O 1
ATOM 4768 N N . ARG A 1 608 ? 6.510 8.943 23.444 1.00 63.91 608 ARG A N 1
ATOM 4769 C CA . ARG A 1 608 ? 5.265 9.401 22.795 1.00 63.91 608 ARG A CA 1
ATOM 4770 C C . ARG A 1 608 ? 4.275 9.906 23.843 1.00 63.91 608 ARG A C 1
ATOM 4772 O O . ARG A 1 608 ? 3.647 10.938 23.617 1.00 63.91 608 ARG A O 1
ATOM 4779 N N . ARG A 1 609 ? 4.189 9.222 24.985 1.00 62.84 609 ARG A N 1
ATOM 4780 C CA . ARG A 1 609 ? 3.391 9.616 26.145 1.00 62.84 609 ARG A CA 1
ATOM 4781 C C . ARG A 1 609 ? 3.905 10.913 26.771 1.00 62.84 609 ARG A C 1
ATOM 4783 O O . ARG A 1 609 ? 3.148 11.871 26.810 1.00 62.84 609 ARG A O 1
ATOM 4790 N N . GLU A 1 610 ? 5.189 11.004 27.102 1.00 62.78 610 GLU A N 1
ATOM 4791 C CA . GLU A 1 610 ? 5.834 12.218 27.628 1.00 62.78 610 GLU A CA 1
ATOM 4792 C C . GLU A 1 610 ? 5.665 13.415 26.682 1.00 62.78 610 GLU A C 1
ATOM 4794 O O . GLU A 1 610 ? 5.385 14.522 27.122 1.00 62.78 610 GLU A O 1
ATOM 4799 N N . ARG A 1 611 ? 5.780 13.220 25.359 1.00 60.62 611 ARG A N 1
ATOM 4800 C CA . ARG A 1 611 ? 5.535 14.287 24.371 1.00 60.62 611 ARG A CA 1
ATOM 4801 C C . ARG A 1 611 ? 4.070 14.703 24.316 1.00 60.62 611 ARG A C 1
ATOM 4803 O O . ARG A 1 611 ? 3.793 15.891 24.158 1.00 60.62 611 ARG A O 1
ATOM 4810 N N . ARG A 1 612 ? 3.134 13.752 24.407 1.00 55.41 612 ARG A N 1
ATOM 4811 C CA . ARG A 1 612 ? 1.695 14.048 24.494 1.00 55.41 612 ARG A CA 1
ATOM 4812 C C . ARG A 1 612 ? 1.402 14.847 25.760 1.00 55.41 612 ARG A C 1
ATOM 4814 O O . ARG A 1 612 ? 0.751 15.880 25.667 1.00 55.41 612 ARG A O 1
ATOM 4821 N N . GLU A 1 613 ? 1.950 14.422 26.892 1.00 55.38 613 GLU A N 1
ATOM 4822 C CA . GLU A 1 613 ? 1.832 15.097 28.184 1.00 55.38 613 GLU A CA 1
ATOM 4823 C C . GLU A 1 613 ? 2.463 16.498 28.134 1.00 55.38 613 GLU A C 1
ATOM 4825 O O . GLU A 1 613 ? 1.798 17.461 28.493 1.00 55.38 613 GLU A O 1
ATOM 4830 N N . ALA A 1 614 ? 3.658 16.656 27.555 1.00 50.91 614 ALA A N 1
ATOM 4831 C CA . ALA A 1 614 ? 4.321 17.949 27.353 1.00 50.91 614 ALA A CA 1
ATOM 4832 C C . ALA A 1 614 ? 3.569 18.884 26.388 1.00 50.91 614 ALA A C 1
ATOM 4834 O O . ALA A 1 614 ? 3.635 20.099 26.526 1.00 50.91 614 ALA A O 1
ATOM 4835 N N . THR A 1 615 ? 2.832 18.345 25.413 1.00 48.41 615 THR A N 1
ATOM 4836 C CA . THR A 1 615 ? 1.983 19.147 24.509 1.00 48.41 615 THR A CA 1
ATOM 4837 C C . THR A 1 615 ? 0.684 19.583 25.197 1.00 48.41 615 THR A C 1
ATOM 4839 O O . THR A 1 615 ? 0.110 20.606 24.836 1.00 48.41 615 THR A O 1
ATOM 4842 N N . VAL A 1 616 ? 0.215 18.817 26.186 1.00 46.12 616 VAL A N 1
ATOM 4843 C CA . VAL A 1 616 ? -0.982 19.123 26.987 1.00 46.12 616 VAL A CA 1
ATOM 4844 C C . VAL A 1 616 ? -0.653 20.114 28.110 1.00 46.12 616 VAL A C 1
ATOM 4846 O O . VAL A 1 616 ? -1.463 20.992 28.392 1.00 46.12 616 VAL A O 1
ATOM 4849 N N . THR A 1 617 ? 0.535 20.027 28.714 1.00 38.97 617 THR A N 1
ATOM 4850 C CA . THR A 1 617 ? 0.995 20.936 29.781 1.00 38.97 617 THR A CA 1
ATOM 4851 C C . THR A 1 617 ? 1.719 22.181 29.251 1.00 38.97 617 THR A C 1
ATOM 4853 O O . THR A 1 617 ? 1.687 23.230 29.888 1.00 38.97 617 THR A O 1
ATOM 4856 N N . GLY A 1 618 ? 2.318 22.111 28.059 1.00 35.91 618 GLY A N 1
ATOM 4857 C CA . GLY A 1 618 ? 3.148 23.155 27.444 1.00 35.91 618 GLY A CA 1
ATOM 4858 C C . GLY A 1 618 ? 2.406 24.254 26.679 1.00 35.91 618 GLY A C 1
ATOM 4859 O O . GLY A 1 618 ? 2.975 24.840 25.760 1.00 35.91 618 GLY A O 1
ATOM 4860 N N . GLY A 1 619 ? 1.163 24.581 27.054 1.00 35.75 619 GLY A N 1
ATOM 4861 C CA . GLY A 1 619 ? 0.476 25.794 26.577 1.00 35.75 619 GLY A CA 1
ATOM 4862 C C . GLY A 1 619 ? 1.198 27.102 26.944 1.00 35.75 619 GLY A C 1
ATOM 4863 O O . GLY A 1 619 ? 0.870 28.156 26.408 1.00 35.75 619 GLY A O 1
ATOM 4864 N N . SER A 1 620 ? 2.223 27.027 27.797 1.00 34.16 620 SER A N 1
ATOM 4865 C CA . SER A 1 620 ? 3.128 28.122 28.118 1.00 34.16 620 SER A CA 1
ATOM 4866 C C . SER A 1 620 ? 4.563 27.597 28.210 1.00 34.16 620 SER A C 1
ATOM 4868 O O . SER A 1 620 ? 4.868 26.791 29.080 1.00 34.16 620 SER A O 1
ATOM 4870 N N . ALA A 1 621 ? 5.430 28.131 27.348 1.00 32.50 621 ALA A N 1
ATOM 4871 C CA . ALA A 1 621 ? 6.898 28.086 27.369 1.00 32.50 621 ALA A CA 1
ATOM 4872 C C . ALA A 1 621 ? 7.621 27.108 26.412 1.00 32.50 621 ALA A C 1
ATOM 4874 O O . ALA A 1 621 ? 7.620 25.890 26.555 1.00 32.50 621 ALA A O 1
ATOM 4875 N N . SER A 1 622 ? 8.407 27.748 25.534 1.00 31.75 622 SER A N 1
ATOM 4876 C CA . SER A 1 622 ? 9.594 27.271 24.805 1.00 31.75 622 SER A CA 1
ATOM 4877 C C . SER A 1 622 ? 9.413 26.594 23.436 1.00 31.75 622 SER A C 1
ATOM 4879 O O . SER A 1 622 ? 9.571 25.394 23.265 1.00 31.75 622 SER A O 1
ATOM 4881 N N . THR A 1 623 ? 9.246 27.416 22.396 1.00 29.67 623 THR A N 1
ATOM 4882 C CA . THR A 1 623 ? 10.159 27.428 21.233 1.00 29.67 623 THR A CA 1
ATOM 4883 C C . THR A 1 623 ? 10.087 28.824 20.604 1.00 29.67 623 THR A C 1
ATOM 4885 O O . THR A 1 623 ? 9.223 29.104 19.781 1.00 29.67 623 THR A O 1
ATOM 4888 N N . GLN A 1 624 ? 10.968 29.734 21.030 1.00 30.12 624 GLN A N 1
ATOM 4889 C CA . GLN A 1 624 ? 11.240 30.956 20.272 1.00 30.12 624 GLN A CA 1
ATOM 4890 C C . GLN A 1 624 ? 12.061 30.567 19.037 1.00 30.12 624 GLN A C 1
ATOM 4892 O O . GLN A 1 624 ? 13.277 30.419 19.107 1.00 30.12 624 GLN A O 1
ATOM 4897 N N . GLN A 1 625 ? 11.390 30.404 17.903 1.00 31.19 625 GLN A N 1
ATOM 4898 C CA . GLN A 1 625 ? 11.968 30.716 16.602 1.00 31.19 625 GLN A CA 1
ATOM 4899 C C . GLN A 1 625 ? 11.033 31.725 15.941 1.00 31.19 625 GLN A C 1
ATOM 4901 O O . GLN A 1 625 ? 9.832 31.497 15.842 1.00 31.19 625 GLN A O 1
ATOM 4906 N N . GLN A 1 626 ? 11.599 32.884 15.607 1.00 31.30 626 GLN A N 1
ATOM 4907 C CA . GLN A 1 626 ? 10.927 34.028 15.000 1.00 31.30 626 GLN A CA 1
ATOM 4908 C C . GLN A 1 626 ? 10.133 33.619 13.753 1.00 31.30 626 GLN A C 1
ATOM 4910 O O . GLN A 1 626 ? 10.715 33.384 12.698 1.00 31.30 626 GLN A O 1
ATOM 4915 N N . GLU A 1 627 ? 8.807 33.647 13.852 1.00 30.94 627 GLU A N 1
ATOM 4916 C CA . GLU A 1 627 ? 7.928 33.921 12.718 1.00 30.94 627 GLU A CA 1
ATOM 4917 C C . GLU A 1 627 ? 7.317 35.308 12.924 1.00 30.94 627 GLU A C 1
ATOM 4919 O O . GLU A 1 627 ? 6.457 35.536 13.774 1.00 30.94 627 GLU A O 1
ATOM 4924 N N . ASN A 1 628 ? 7.813 36.269 12.145 1.00 29.34 628 ASN A N 1
ATOM 4925 C CA . ASN A 1 628 ? 7.129 37.533 11.931 1.00 29.34 628 ASN A CA 1
ATOM 4926 C C . ASN A 1 628 ? 5.866 37.262 11.102 1.00 29.34 628 ASN A C 1
ATOM 4928 O O . ASN A 1 628 ? 5.971 36.947 9.920 1.00 29.34 628 ASN A O 1
ATOM 4932 N N . GLY A 1 629 ? 4.687 37.473 11.693 1.00 29.62 629 GLY A N 1
ATOM 4933 C CA . GLY A 1 629 ? 3.464 37.757 10.939 1.00 29.62 629 GLY A CA 1
ATOM 4934 C C . GLY A 1 629 ? 2.223 36.961 11.345 1.00 29.62 629 GLY A C 1
ATOM 4935 O O . GLY A 1 629 ? 2.049 35.825 10.932 1.00 29.62 629 GLY A O 1
ATOM 4936 N N . LYS A 1 630 ? 1.297 37.668 12.011 1.00 30.39 630 LYS A N 1
ATOM 4937 C CA . LYS A 1 630 ? -0.118 37.336 12.292 1.00 30.39 630 LYS A CA 1
ATOM 4938 C C . LYS A 1 630 ? -0.375 36.302 13.396 1.00 30.39 630 LYS A C 1
ATOM 4940 O O . LYS A 1 630 ? -0.450 35.101 13.173 1.00 30.39 630 LYS A O 1
ATOM 4945 N N . ALA A 1 631 ? -0.655 36.836 14.586 1.00 31.20 631 ALA A N 1
ATOM 4946 C CA . ALA A 1 631 ? -1.307 36.138 15.685 1.00 31.20 631 ALA A CA 1
ATOM 4947 C C . ALA A 1 631 ? -2.722 35.675 15.276 1.00 31.20 631 ALA A C 1
ATOM 4949 O O . ALA A 1 631 ? -3.693 36.422 15.379 1.00 31.20 631 ALA A O 1
ATOM 4950 N N . GLY A 1 632 ? -2.828 34.443 14.780 1.00 32.56 632 GLY A N 1
ATOM 4951 C CA . GLY A 1 632 ? -4.057 33.652 14.804 1.00 32.56 632 GLY A CA 1
ATOM 4952 C C . GLY A 1 632 ? -4.018 32.706 16.005 1.00 32.56 632 GLY A C 1
ATOM 4953 O O . GLY A 1 632 ? -2.943 32.241 16.375 1.00 32.56 632 GLY A O 1
ATOM 4954 N N . GLN A 1 633 ? -5.169 32.449 16.635 1.00 32.81 633 GLN A N 1
ATOM 4955 C CA . GLN A 1 633 ? -5.326 31.499 17.747 1.00 32.81 633 GLN A CA 1
ATOM 4956 C C . GLN A 1 633 ? -4.489 30.227 17.529 1.00 32.81 633 GLN A C 1
ATOM 4958 O O . GLN A 1 633 ? -4.661 29.539 16.522 1.00 32.81 633 GLN A O 1
ATOM 4963 N N . ALA A 1 634 ? -3.590 29.917 18.469 1.00 36.91 634 ALA A N 1
ATOM 4964 C CA . ALA A 1 634 ? -2.758 28.719 18.423 1.00 36.91 634 ALA A CA 1
ATOM 4965 C C . ALA A 1 634 ? -3.648 27.470 18.538 1.00 36.91 634 ALA A C 1
ATOM 4967 O O . ALA A 1 634 ? -4.015 27.027 19.624 1.00 36.91 634 ALA A O 1
ATOM 4968 N N . THR A 1 635 ? -4.054 26.932 17.392 1.00 54.91 635 THR A N 1
ATOM 4969 C CA . THR A 1 635 ? -4.838 25.703 17.293 1.00 54.91 635 THR A CA 1
ATOM 4970 C C . THR A 1 635 ? -3.944 24.508 17.622 1.00 54.91 635 THR A C 1
ATOM 4972 O O . THR A 1 635 ? -2.806 24.416 17.157 1.00 54.91 635 THR A O 1
ATOM 4975 N N . ARG A 1 636 ? -4.441 23.584 18.459 1.00 62.25 636 ARG A N 1
ATOM 4976 C CA . ARG A 1 636 ? -3.720 22.350 18.815 1.00 62.25 636 ARG A CA 1
ATOM 4977 C C . ARG A 1 636 ? -3.331 21.604 17.527 1.00 62.25 636 ARG A C 1
ATOM 4979 O O . ARG A 1 636 ? -4.189 21.434 16.658 1.00 62.25 636 ARG A O 1
ATOM 4986 N N . PRO A 1 637 ? -2.071 21.151 17.377 1.00 70.00 637 PRO A N 1
ATOM 4987 C CA . PRO A 1 637 ? -1.633 20.498 16.151 1.00 70.00 637 PRO A CA 1
ATOM 4988 C C . PRO A 1 637 ? -2.423 19.209 15.917 1.00 70.00 637 PRO A C 1
ATOM 4990 O O . PRO A 1 637 ? -2.596 18.397 16.824 1.00 70.00 637 PRO A O 1
ATOM 4993 N N . THR A 1 638 ? -2.891 19.025 14.683 1.00 78.38 638 THR A N 1
ATOM 4994 C CA . THR A 1 638 ? -3.643 17.826 14.287 1.00 78.38 638 THR A CA 1
ATOM 4995 C C . THR A 1 638 ? -2.777 16.554 14.366 1.00 78.38 638 THR A C 1
ATOM 4997 O O . THR A 1 638 ? -1.558 16.662 14.179 1.00 78.38 638 THR A O 1
ATOM 5000 N N . PRO A 1 639 ? -3.351 15.355 14.587 1.00 79.00 639 PRO A N 1
ATOM 5001 C CA . PRO A 1 639 ? -2.573 14.118 14.689 1.00 79.00 639 PRO A CA 1
ATOM 5002 C C . PRO A 1 639 ? -1.657 13.843 13.487 1.00 79.00 639 PRO A C 1
ATOM 5004 O O . PRO A 1 639 ? -0.473 13.558 13.675 1.00 79.00 639 PRO A O 1
ATOM 5007 N N . SER A 1 640 ? -2.141 14.041 12.258 1.00 79.00 640 SER A N 1
ATOM 5008 C CA . SER A 1 640 ? -1.324 13.941 11.042 1.00 79.00 640 SER A CA 1
ATOM 5009 C C . SER A 1 640 ? -0.164 14.940 11.038 1.00 79.00 640 SER A C 1
ATOM 5011 O O . SER A 1 640 ? 0.955 14.589 10.671 1.00 79.00 640 SER A O 1
ATOM 5013 N N . ALA A 1 641 ? -0.378 16.175 11.507 1.00 78.06 641 ALA A N 1
ATOM 5014 C CA . ALA A 1 641 ? 0.702 17.159 11.602 1.00 78.06 641 ALA A CA 1
ATOM 5015 C C . ALA A 1 641 ? 1.785 16.740 12.609 1.00 78.06 641 ALA A C 1
ATOM 5017 O O . ALA A 1 641 ? 2.974 16.920 12.346 1.00 78.06 641 ALA A O 1
ATOM 5018 N N . VAL A 1 642 ? 1.393 16.142 13.739 1.00 79.38 642 VAL A N 1
ATOM 5019 C CA . VAL A 1 642 ? 2.341 15.576 14.711 1.00 79.38 642 VAL A CA 1
ATOM 5020 C C . VAL A 1 642 ? 3.106 14.402 14.098 1.00 79.38 642 VAL A C 1
ATOM 5022 O O . VAL A 1 642 ? 4.332 14.349 14.226 1.00 79.38 642 VAL A O 1
ATOM 5025 N N . TYR A 1 643 ? 2.411 13.502 13.396 1.00 81.56 643 TYR A N 1
ATOM 5026 C CA . TYR A 1 643 ? 3.012 12.373 12.687 1.00 81.56 643 TYR A CA 1
ATOM 5027 C C . TYR A 1 643 ? 4.092 12.842 11.705 1.00 81.56 643 TYR A C 1
ATOM 5029 O O . TYR A 1 643 ? 5.265 12.527 11.890 1.00 81.56 643 TYR A O 1
ATOM 5037 N N . PHE A 1 644 ? 3.748 13.692 10.738 1.00 79.62 644 PHE A N 1
ATOM 5038 C CA . PHE A 1 644 ? 4.684 14.145 9.705 1.00 79.62 644 PHE A CA 1
ATOM 5039 C C . PHE A 1 644 ? 5.832 15.014 10.250 1.00 79.62 644 PHE A C 1
ATOM 5041 O O . PHE A 1 644 ? 6.919 15.039 9.670 1.00 79.62 644 PHE A O 1
ATOM 5048 N N . ARG A 1 645 ? 5.639 15.687 11.394 1.00 77.44 645 ARG A N 1
ATOM 5049 C CA . ARG A 1 645 ? 6.704 16.432 12.091 1.00 77.44 645 ARG A CA 1
ATOM 5050 C C . ARG A 1 645 ? 7.704 15.516 12.798 1.00 77.44 645 ARG A C 1
ATOM 5052 O O . ARG A 1 645 ? 8.870 15.875 12.955 1.00 77.44 645 ARG A O 1
ATOM 5059 N N . THR A 1 646 ? 7.253 14.359 13.277 1.00 70.25 646 THR A N 1
ATOM 5060 C CA . THR A 1 646 ? 8.059 13.448 14.110 1.00 70.25 646 THR A CA 1
ATOM 5061 C C . THR A 1 646 ? 8.562 12.213 13.369 1.00 70.25 646 THR A C 1
ATOM 5063 O O . THR A 1 646 ? 9.559 11.637 13.794 1.00 70.25 646 THR A O 1
ATOM 5066 N N . ALA A 1 647 ? 7.963 11.898 12.222 1.00 66.50 647 ALA A N 1
ATOM 5067 C CA . ALA A 1 647 ? 8.317 10.848 11.271 1.00 66.50 647 ALA A CA 1
ATOM 5068 C C . ALA A 1 647 ? 9.831 10.652 11.066 1.00 66.50 647 ALA A C 1
ATOM 5070 O O . ALA A 1 647 ? 10.334 9.531 11.089 1.00 66.50 647 ALA A O 1
ATOM 5071 N N . TRP A 1 648 ? 10.575 11.747 10.902 1.00 63.34 648 TRP A N 1
ATOM 5072 C CA . TRP A 1 648 ? 12.020 11.703 10.669 1.00 63.34 648 TRP A CA 1
ATOM 5073 C C . TRP A 1 648 ? 12.835 11.283 11.897 1.00 63.34 648 TRP A C 1
ATOM 5075 O O . TRP A 1 648 ? 13.887 10.666 11.747 1.00 63.34 648 TRP A O 1
ATOM 5085 N N . LYS A 1 649 ? 12.361 11.600 13.111 1.00 64.94 649 LYS A N 1
ATOM 5086 C CA . LYS A 1 649 ? 13.022 11.187 14.357 1.00 64.94 649 LYS A CA 1
ATOM 5087 C C . LYS A 1 649 ? 12.924 9.679 14.513 1.00 64.94 649 LYS A C 1
ATOM 5089 O O . LYS A 1 649 ? 13.933 9.046 14.807 1.00 64.94 649 LYS A O 1
ATOM 5094 N N . ASP A 1 650 ? 11.738 9.133 14.250 1.00 63.25 650 ASP A N 1
ATOM 5095 C CA . ASP A 1 650 ? 11.498 7.692 14.263 1.00 63.25 650 ASP A CA 1
ATOM 5096 C C . ASP A 1 650 ? 12.404 7.011 13.210 1.00 63.25 650 ASP A C 1
ATOM 5098 O O . ASP A 1 650 ? 13.146 6.090 13.546 1.00 63.25 650 ASP A O 1
ATOM 5102 N N . ALA A 1 651 ? 12.490 7.562 11.989 1.00 58.03 651 ALA A N 1
ATOM 5103 C CA . ALA A 1 651 ? 13.366 7.045 10.929 1.00 58.03 651 ALA A CA 1
ATOM 5104 C C . ALA A 1 651 ? 14.873 7.052 11.289 1.00 58.03 651 ALA A C 1
ATOM 5106 O O . ALA A 1 651 ? 15.574 6.069 11.042 1.00 58.03 651 ALA A O 1
ATOM 5107 N N . LEU A 1 652 ? 15.394 8.127 11.899 1.00 58.47 652 LEU A N 1
ATOM 5108 C CA . LEU A 1 652 ? 16.808 8.211 12.309 1.00 58.47 652 LEU A CA 1
ATOM 5109 C C . LEU A 1 652 ? 17.156 7.320 13.508 1.00 58.47 652 LEU A C 1
ATOM 5111 O O . LEU A 1 652 ? 18.304 6.896 13.662 1.00 58.47 652 LEU A O 1
ATOM 5115 N N . GLU A 1 653 ? 16.212 7.097 14.422 1.00 59.09 653 GLU A N 1
ATOM 5116 C CA . GLU A 1 653 ? 16.412 6.187 15.553 1.00 59.09 653 GLU A CA 1
ATOM 5117 C C . GLU A 1 653 ? 16.439 4.725 15.094 1.00 59.09 653 GLU A C 1
ATOM 5119 O O . GLU A 1 653 ? 17.266 3.948 15.581 1.00 59.09 653 GLU A O 1
ATOM 5124 N N . ASP A 1 654 ? 15.600 4.361 14.121 1.00 55.28 654 ASP A N 1
ATOM 5125 C CA . ASP A 1 654 ? 15.613 3.029 13.518 1.00 55.28 654 ASP A CA 1
ATOM 5126 C C . ASP A 1 654 ? 16.895 2.756 12.725 1.00 55.28 654 ASP A C 1
ATOM 5128 O O . ASP A 1 654 ? 17.469 1.674 12.874 1.00 55.28 654 ASP A O 1
ATOM 5132 N N . GLY A 1 655 ? 17.397 3.746 11.976 1.00 50.78 655 GLY A N 1
ATOM 5133 C CA . GLY A 1 655 ? 18.695 3.657 11.297 1.00 50.78 655 GLY A CA 1
ATOM 5134 C C . GLY A 1 655 ? 19.848 3.387 12.271 1.00 50.78 655 GLY A C 1
ATOM 5135 O O . GLY A 1 655 ? 20.574 2.408 12.120 1.00 50.78 655 GLY A O 1
ATOM 5136 N N . ARG A 1 656 ? 19.949 4.170 13.356 1.00 53.62 656 ARG A N 1
ATOM 5137 C CA . ARG A 1 656 ? 20.997 3.985 14.381 1.00 53.62 656 ARG A CA 1
ATOM 5138 C C . ARG A 1 656 ? 20.951 2.611 15.049 1.00 53.62 656 ARG A C 1
ATOM 5140 O O . ARG A 1 656 ? 21.980 1.958 15.182 1.00 53.62 656 ARG A O 1
ATOM 5147 N N . ARG A 1 657 ? 19.757 2.134 15.417 1.00 52.72 657 ARG A N 1
ATOM 5148 C CA . ARG A 1 657 ? 19.575 0.802 16.028 1.00 52.72 657 ARG A CA 1
ATOM 5149 C C . ARG A 1 657 ? 19.845 -0.355 15.067 1.00 52.72 657 ARG A C 1
ATOM 5151 O O . ARG A 1 657 ? 20.040 -1.480 15.535 1.00 52.72 657 ARG A O 1
ATOM 5158 N N . TRP A 1 658 ? 19.747 -0.125 13.760 1.00 45.50 658 TRP A N 1
ATOM 5159 C CA . TRP A 1 658 ? 20.088 -1.107 12.735 1.00 45.50 658 TRP A CA 1
ATOM 5160 C C . TRP A 1 658 ? 21.603 -1.191 12.544 1.00 45.50 658 TRP A C 1
ATOM 5162 O O . TRP A 1 658 ? 22.156 -2.291 12.590 1.00 45.50 658 TRP A O 1
ATOM 5172 N N . ASP A 1 659 ? 22.270 -0.041 12.448 1.00 43.81 659 ASP A N 1
ATOM 5173 C CA . ASP A 1 659 ? 23.724 0.049 12.292 1.00 43.81 659 ASP A CA 1
ATOM 5174 C C . ASP A 1 659 ? 24.467 -0.523 13.511 1.00 43.81 659 ASP A C 1
ATOM 5176 O O . ASP A 1 659 ? 25.375 -1.341 13.353 1.00 43.81 659 ASP A O 1
ATOM 5180 N N . GLU A 1 660 ? 24.007 -0.213 14.731 1.00 49.31 660 GLU A N 1
ATOM 5181 C CA . GLU A 1 660 ? 24.546 -0.765 15.989 1.00 49.31 660 GLU A CA 1
ATOM 5182 C C . GLU A 1 660 ? 24.473 -2.302 16.071 1.00 49.31 660 GLU A C 1
ATOM 5184 O O . GLU A 1 660 ? 25.245 -2.922 16.801 1.00 49.31 660 GLU A O 1
ATOM 5189 N N . ARG A 1 661 ? 23.554 -2.945 15.334 1.00 51.56 661 ARG A N 1
ATOM 5190 C CA . ARG A 1 661 ? 23.378 -4.409 15.355 1.00 51.56 661 ARG A CA 1
ATOM 5191 C C . ARG A 1 661 ? 24.154 -5.147 14.273 1.00 51.56 661 ARG A C 1
ATOM 5193 O O . ARG A 1 661 ? 24.405 -6.335 14.448 1.00 51.56 661 ARG A O 1
ATOM 5200 N N . GLN A 1 662 ? 24.491 -4.494 13.162 1.00 42.94 662 GLN A N 1
ATOM 5201 C CA . GLN A 1 662 ? 25.263 -5.128 12.088 1.00 42.94 662 GLN A CA 1
ATOM 5202 C C . GLN A 1 662 ? 26.776 -4.907 12.228 1.00 42.94 662 GLN A C 1
ATOM 5204 O O . GLN A 1 662 ? 27.541 -5.702 11.684 1.00 42.94 662 GLN A O 1
ATOM 5209 N N . GLN A 1 663 ? 27.226 -3.886 12.969 1.00 41.03 663 GLN A N 1
ATOM 5210 C CA . GLN A 1 663 ? 28.652 -3.608 13.176 1.00 41.03 663 GLN A CA 1
ATOM 5211 C C . GLN A 1 663 ? 28.946 -3.187 14.633 1.00 41.03 663 GLN A C 1
ATOM 5213 O O . GLN A 1 663 ? 28.750 -2.026 14.983 1.00 41.03 663 GLN A O 1
ATOM 5218 N N . PRO A 1 664 ? 29.465 -4.088 15.495 1.00 35.25 664 PRO A N 1
ATOM 5219 C CA . PRO A 1 664 ? 29.842 -3.740 16.870 1.00 35.25 664 PRO A CA 1
ATOM 5220 C C . PRO A 1 664 ? 31.111 -2.869 16.958 1.00 35.25 664 PRO A C 1
ATOM 5222 O O . PRO A 1 664 ? 31.412 -2.321 18.016 1.00 35.25 664 PRO A O 1
ATOM 5225 N N . SER A 1 665 ? 31.863 -2.705 15.862 1.00 36.41 665 SER A N 1
ATOM 5226 C CA . SER A 1 665 ? 32.992 -1.775 15.782 1.00 36.41 665 SER A CA 1
ATOM 5227 C C . SER A 1 665 ? 32.509 -0.417 15.275 1.00 36.41 665 SER A C 1
ATOM 5229 O O . SER A 1 665 ? 32.371 -0.208 14.070 1.00 36.41 665 SER A O 1
ATOM 5231 N N . GLY A 1 666 ? 32.249 0.510 16.196 1.00 43.22 666 GLY A N 1
ATOM 5232 C CA . GLY A 1 666 ? 31.909 1.889 15.865 1.00 43.22 666 GLY A CA 1
ATOM 5233 C C . GLY A 1 666 ? 33.003 2.556 15.032 1.00 43.22 666 GLY A C 1
ATOM 5234 O O . GLY A 1 666 ? 34.010 3.016 15.562 1.00 43.22 666 GLY A O 1
ATOM 5235 N N . THR A 1 667 ? 32.800 2.649 13.721 1.00 35.09 667 THR A N 1
ATOM 5236 C CA . THR A 1 667 ? 33.545 3.591 12.887 1.00 35.09 667 THR A CA 1
ATOM 5237 C C . THR A 1 667 ? 32.914 4.976 12.990 1.00 35.09 667 THR A C 1
ATOM 5239 O O . THR A 1 667 ? 31.695 5.120 12.961 1.00 35.09 667 THR A O 1
ATOM 5242 N N . VAL A 1 668 ? 33.771 5.998 13.038 1.00 35.22 668 VAL A N 1
ATOM 5243 C CA . VAL A 1 668 ? 33.533 7.461 13.090 1.00 35.22 668 VAL A CA 1
ATOM 5244 C C . VAL A 1 668 ? 32.435 7.994 12.130 1.00 35.22 668 VAL A C 1
ATOM 5246 O O . VAL A 1 668 ? 31.959 9.121 12.271 1.00 35.22 668 VAL A O 1
ATOM 5249 N N . TRP A 1 669 ? 31.985 7.173 11.182 1.00 34.97 669 TRP A N 1
ATOM 5250 C CA . TRP A 1 669 ? 31.021 7.459 10.120 1.00 34.97 669 TRP A CA 1
ATOM 5251 C C . TRP A 1 669 ? 29.561 7.656 10.554 1.00 34.97 669 TRP A C 1
ATOM 5253 O O . TRP A 1 669 ? 28.852 8.432 9.915 1.00 34.97 669 TRP A O 1
ATOM 5263 N N . THR A 1 670 ? 29.099 7.049 11.652 1.00 39.88 670 THR A N 1
ATOM 5264 C CA . THR A 1 670 ? 27.693 7.174 12.109 1.00 39.88 670 THR A CA 1
ATOM 5265 C C . THR A 1 670 ? 27.297 8.609 12.484 1.00 39.88 670 THR A C 1
ATOM 5267 O O . THR A 1 670 ? 26.115 8.941 12.548 1.00 39.88 670 THR A O 1
ATOM 5270 N N . ARG A 1 671 ? 28.277 9.506 12.666 1.00 36.50 671 ARG A N 1
ATOM 5271 C CA . ARG A 1 671 ? 28.064 10.929 12.970 1.00 36.50 671 ARG A CA 1
ATOM 5272 C C . ARG A 1 671 ? 27.789 11.800 11.729 1.00 36.50 671 ARG A C 1
ATOM 5274 O O . ARG A 1 671 ? 27.216 12.876 11.883 1.00 36.50 671 ARG A O 1
ATOM 5281 N N . TRP A 1 672 ? 28.147 11.339 10.523 1.00 35.38 672 TRP A N 1
ATOM 5282 C CA . TRP A 1 672 ? 27.975 12.073 9.252 1.00 35.38 672 TRP A CA 1
ATOM 5283 C C . TRP A 1 672 ? 26.596 11.883 8.592 1.00 35.38 672 TRP A C 1
ATOM 5285 O O . TRP A 1 672 ? 26.211 12.674 7.733 1.00 35.38 672 TRP A O 1
ATOM 5295 N N . VAL A 1 673 ? 25.817 10.890 9.034 1.00 44.97 673 VAL A N 1
ATOM 5296 C CA . VAL A 1 673 ? 24.488 10.513 8.495 1.00 44.97 673 VAL A CA 1
ATOM 5297 C C . VAL A 1 673 ? 23.379 11.523 8.865 1.00 44.97 673 VAL A C 1
ATOM 5299 O O . VAL A 1 673 ? 22.222 11.371 8.503 1.00 44.97 673 VAL A O 1
ATOM 5302 N N . SER A 1 674 ? 23.702 12.611 9.569 1.00 53.66 674 SER A N 1
ATOM 5303 C CA . SER A 1 674 ? 22.731 13.667 9.899 1.00 53.66 674 SER A CA 1
ATOM 5304 C C . SER A 1 674 ? 22.562 14.728 8.801 1.00 53.66 674 SER A C 1
ATOM 5306 O O . SER A 1 674 ? 21.653 15.553 8.895 1.00 53.66 674 SER A O 1
ATOM 5308 N N . ASN A 1 675 ? 23.409 14.724 7.762 1.00 67.75 675 ASN A N 1
ATOM 5309 C CA . ASN A 1 675 ? 23.359 15.703 6.678 1.00 67.75 675 ASN A CA 1
ATOM 5310 C C . ASN A 1 675 ? 22.883 15.061 5.364 1.00 67.75 675 ASN A C 1
ATOM 5312 O O . ASN A 1 675 ? 23.591 14.255 4.761 1.00 67.75 675 ASN A O 1
ATOM 5316 N N . VAL A 1 676 ? 21.710 15.487 4.883 1.00 69.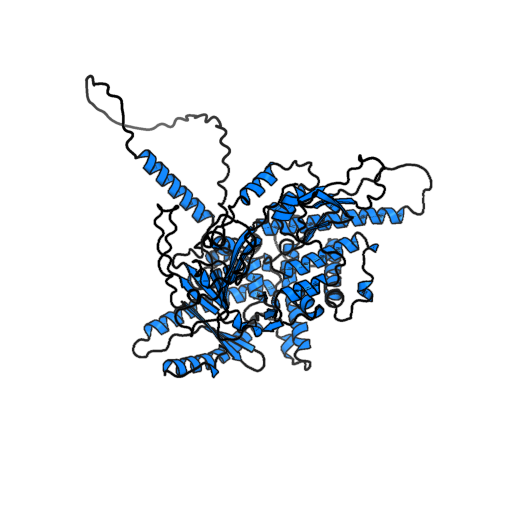69 676 VAL A N 1
ATOM 5317 C CA . VAL A 1 676 ? 21.101 15.037 3.615 1.00 69.69 676 VAL A CA 1
ATOM 5318 C C . VAL A 1 676 ? 22.073 15.145 2.435 1.00 69.69 676 VAL A C 1
ATOM 5320 O O . VAL A 1 676 ? 22.122 14.254 1.592 1.00 69.69 676 VAL A O 1
ATOM 5323 N N . TYR A 1 677 ? 22.894 16.196 2.381 1.00 75.62 677 TYR A N 1
ATOM 5324 C CA . TYR A 1 677 ? 23.863 16.382 1.299 1.00 75.62 677 TYR A CA 1
ATOM 5325 C C . TYR A 1 677 ? 25.031 15.394 1.374 1.00 75.62 677 TYR A C 1
ATOM 5327 O O . TYR A 1 677 ? 25.543 14.983 0.335 1.00 75.62 677 TYR A O 1
ATOM 5335 N N . ALA A 1 678 ? 25.423 14.967 2.578 1.00 75.50 678 ALA A N 1
ATOM 5336 C CA . ALA A 1 678 ? 26.433 13.927 2.753 1.00 75.50 678 ALA A CA 1
ATOM 5337 C C . ALA A 1 678 ? 25.888 12.551 2.336 1.00 75.50 678 ALA A C 1
ATOM 5339 O O . ALA A 1 678 ? 26.576 11.820 1.626 1.00 75.50 678 ALA A O 1
ATOM 5340 N N . GLU A 1 679 ? 24.636 12.229 2.689 1.00 71.31 679 GLU A N 1
ATOM 5341 C CA . GLU A 1 679 ? 23.965 11.012 2.203 1.00 71.31 679 GLU A CA 1
ATOM 5342 C C . GLU A 1 679 ? 23.862 10.987 0.673 1.00 71.31 679 GLU A C 1
ATOM 5344 O O . GLU A 1 679 ? 24.121 9.960 0.045 1.00 71.31 679 GLU A O 1
ATOM 5349 N N . LEU A 1 680 ? 23.506 12.121 0.061 1.00 75.56 680 LEU A N 1
ATOM 5350 C CA . LEU A 1 680 ? 23.435 12.256 -1.393 1.00 75.56 680 LEU A CA 1
ATOM 5351 C C . LEU A 1 680 ? 24.815 12.157 -2.044 1.00 75.56 680 LEU A C 1
ATOM 5353 O O . LEU A 1 680 ? 24.953 11.479 -3.058 1.00 75.56 680 LEU A O 1
ATOM 5357 N N . GLY A 1 681 ? 25.842 12.782 -1.465 1.00 82.00 681 GLY A N 1
ATOM 5358 C CA . GLY A 1 681 ? 27.221 12.649 -1.935 1.00 82.00 681 GLY A CA 1
ATOM 5359 C C . GLY A 1 681 ? 27.688 11.193 -1.902 1.00 82.00 681 GLY A C 1
ATOM 5360 O O . GLY A 1 681 ? 28.200 10.682 -2.896 1.00 82.00 681 GLY A O 1
ATOM 5361 N N . TRP A 1 682 ? 27.417 10.488 -0.801 1.00 81.62 682 TRP A N 1
ATOM 5362 C CA . TRP A 1 682 ? 27.697 9.059 -0.673 1.00 81.62 682 TRP A CA 1
ATOM 5363 C C . TRP A 1 682 ? 26.924 8.213 -1.691 1.00 81.62 682 TRP A C 1
ATOM 5365 O O . TRP A 1 682 ? 27.507 7.342 -2.338 1.00 81.62 682 TRP A O 1
ATOM 5375 N N . MET A 1 683 ? 25.634 8.500 -1.897 1.00 82.88 683 MET A N 1
ATOM 5376 C CA . MET A 1 683 ? 24.835 7.888 -2.962 1.00 82.88 683 MET A CA 1
ATOM 5377 C C . MET A 1 683 ? 25.490 8.068 -4.321 1.00 82.88 683 MET A C 1
ATOM 5379 O O . MET A 1 683 ? 25.692 7.078 -5.018 1.00 82.88 683 MET A O 1
ATOM 5383 N N . LEU A 1 684 ? 25.855 9.291 -4.694 1.00 83.56 684 LEU A N 1
ATOM 5384 C CA . LEU A 1 684 ? 26.478 9.554 -5.988 1.00 83.56 684 LEU A CA 1
ATOM 5385 C C . LEU A 1 684 ? 27.803 8.795 -6.144 1.00 83.56 684 LEU A C 1
ATOM 5387 O O . LEU A 1 684 ? 28.033 8.216 -7.203 1.00 83.56 684 LEU A O 1
ATOM 5391 N N . CYS A 1 685 ? 28.622 8.700 -5.091 1.00 84.94 685 CYS A N 1
ATOM 5392 C CA . CYS A 1 685 ? 29.844 7.886 -5.093 1.00 84.94 685 CYS A CA 1
ATOM 5393 C C . CYS A 1 685 ? 29.555 6.395 -5.323 1.00 84.94 685 CYS A C 1
ATOM 5395 O O . CYS A 1 685 ? 30.189 5.749 -6.157 1.00 84.94 685 CYS A O 1
ATOM 5397 N N . MET A 1 686 ? 28.571 5.844 -4.616 1.00 82.88 686 MET A N 1
ATOM 5398 C CA . MET A 1 686 ? 28.178 4.442 -4.753 1.00 82.88 686 MET A CA 1
ATOM 5399 C C . MET A 1 686 ? 27.628 4.152 -6.157 1.00 82.88 686 MET A C 1
ATOM 5401 O O . MET A 1 686 ? 28.009 3.158 -6.778 1.00 82.88 686 MET A O 1
ATOM 5405 N N . TYR A 1 687 ? 26.800 5.047 -6.701 1.00 83.88 687 TYR A N 1
ATOM 5406 C CA . TYR A 1 687 ? 26.320 4.959 -8.080 1.00 83.88 687 TYR A CA 1
ATOM 5407 C C . TYR A 1 687 ? 27.468 5.064 -9.089 1.00 83.88 687 TYR A C 1
ATOM 5409 O O . TYR A 1 687 ? 27.481 4.294 -10.044 1.00 83.88 687 TYR A O 1
ATOM 5417 N N . ALA A 1 688 ? 28.466 5.924 -8.867 1.00 84.12 688 ALA A N 1
ATOM 5418 C CA . ALA A 1 688 ? 29.654 5.999 -9.719 1.00 84.12 688 ALA A CA 1
ATOM 5419 C C . ALA A 1 688 ? 30.426 4.666 -9.755 1.00 84.12 688 ALA A C 1
ATOM 5421 O O . ALA A 1 688 ? 30.833 4.220 -10.827 1.00 84.12 688 ALA A O 1
ATOM 5422 N N . LEU A 1 689 ? 30.552 3.973 -8.616 1.00 81.75 689 LEU A N 1
ATOM 5423 C CA . LEU A 1 689 ? 31.150 2.633 -8.561 1.00 81.75 689 LEU A CA 1
ATOM 5424 C C . LEU A 1 689 ? 30.312 1.585 -9.310 1.00 81.75 689 LEU A C 1
ATOM 5426 O O . LEU A 1 689 ? 30.865 0.747 -10.026 1.00 81.75 689 LEU A O 1
ATOM 5430 N N . ALA A 1 690 ? 28.983 1.623 -9.178 1.00 82.81 690 ALA A N 1
ATOM 5431 C CA . ALA A 1 690 ? 28.103 0.732 -9.936 1.00 82.81 690 ALA A CA 1
ATOM 5432 C C . ALA A 1 690 ? 28.142 1.018 -11.443 1.00 82.81 690 ALA A C 1
ATOM 5434 O O . ALA A 1 690 ? 28.104 0.075 -12.229 1.00 82.81 690 ALA A O 1
ATOM 5435 N N . ILE A 1 691 ? 28.286 2.285 -11.846 1.00 84.25 691 ILE A N 1
ATOM 5436 C CA . ILE A 1 691 ? 28.402 2.699 -13.250 1.00 84.25 691 ILE A CA 1
ATOM 5437 C C . ILE A 1 691 ? 29.604 2.026 -13.923 1.00 84.25 691 ILE A C 1
ATOM 5439 O O . ILE A 1 691 ? 29.497 1.625 -15.076 1.00 84.25 691 ILE A O 1
ATOM 5443 N N . VAL A 1 692 ? 30.721 1.810 -13.221 1.00 82.00 692 VAL A N 1
ATOM 5444 C CA . VAL A 1 692 ? 31.862 1.063 -13.785 1.00 82.00 692 VAL A CA 1
ATOM 5445 C C . VAL A 1 692 ? 31.460 -0.373 -14.141 1.00 82.00 692 VAL A C 1
ATOM 5447 O O . VAL A 1 692 ? 31.691 -0.818 -15.264 1.00 82.00 692 VAL A O 1
ATOM 5450 N N . LYS A 1 693 ? 30.802 -1.093 -13.221 1.00 80.06 693 LYS A N 1
ATOM 5451 C CA . LYS A 1 693 ? 30.300 -2.457 -13.485 1.00 80.06 693 LYS A CA 1
ATOM 5452 C C . LYS A 1 693 ? 29.246 -2.476 -14.589 1.00 80.06 693 LYS A C 1
ATOM 5454 O O . LYS A 1 693 ? 29.212 -3.399 -15.396 1.00 80.06 693 LYS A O 1
ATOM 5459 N N . TRP A 1 694 ? 28.415 -1.444 -14.636 1.00 83.88 694 TRP A N 1
ATOM 5460 C CA . TRP A 1 694 ? 27.398 -1.252 -15.658 1.00 83.88 694 TRP A CA 1
ATOM 5461 C C . TRP A 1 694 ? 28.002 -1.078 -17.056 1.00 83.88 694 TRP A C 1
ATOM 5463 O O . TRP A 1 694 ? 27.551 -1.730 -17.993 1.00 83.88 694 TRP A O 1
ATOM 5473 N N . TRP A 1 695 ? 29.078 -0.293 -17.191 1.00 84.00 695 TRP A N 1
ATOM 5474 C CA . TRP A 1 695 ? 29.825 -0.165 -18.447 1.00 84.00 695 TRP A CA 1
ATOM 5475 C C . TRP A 1 695 ? 30.482 -1.478 -18.877 1.00 84.00 695 TRP A C 1
ATOM 5477 O O . TRP A 1 695 ? 30.472 -1.795 -20.065 1.00 84.00 695 TRP A O 1
ATOM 5487 N N . VAL A 1 696 ? 31.006 -2.269 -17.933 1.00 82.62 696 VAL A N 1
ATOM 5488 C CA . VAL A 1 696 ? 31.554 -3.607 -18.226 1.00 82.62 696 VAL A CA 1
ATOM 5489 C C . VAL A 1 696 ? 30.468 -4.533 -18.773 1.00 82.62 696 VAL A C 1
ATOM 5491 O O . VAL A 1 696 ? 30.676 -5.171 -19.802 1.00 82.62 696 VAL A O 1
ATOM 5494 N N . VAL A 1 697 ? 29.294 -4.571 -18.134 1.00 81.56 697 VAL A N 1
ATOM 5495 C CA . VAL A 1 697 ? 28.142 -5.350 -18.618 1.00 81.56 697 VAL A CA 1
ATOM 5496 C C . VAL A 1 697 ? 27.720 -4.904 -20.013 1.00 81.56 697 VAL A C 1
ATOM 5498 O O . VAL A 1 697 ? 27.577 -5.749 -20.894 1.00 81.56 697 VAL A O 1
ATOM 5501 N N . LEU A 1 698 ? 27.591 -3.593 -20.237 1.00 83.50 698 LEU A N 1
ATOM 5502 C CA . LEU A 1 698 ? 27.248 -3.050 -21.548 1.00 83.50 698 LEU A CA 1
ATOM 5503 C C . LEU A 1 698 ? 28.263 -3.468 -22.616 1.00 83.50 698 LEU A C 1
ATOM 5505 O O . LEU A 1 698 ? 27.858 -3.847 -23.713 1.00 83.50 698 LEU A O 1
ATOM 5509 N N . ALA A 1 699 ? 29.563 -3.404 -22.319 1.00 84.00 699 ALA A N 1
ATOM 5510 C CA . ALA A 1 699 ? 30.604 -3.810 -23.255 1.00 84.00 699 ALA A CA 1
ATOM 5511 C C . ALA A 1 699 ? 30.474 -5.299 -23.603 1.00 84.00 699 ALA A C 1
ATOM 5513 O O . ALA A 1 699 ? 30.388 -5.637 -24.779 1.00 84.00 699 ALA A O 1
ATOM 5514 N N . ILE A 1 700 ? 30.376 -6.174 -22.596 1.00 82.94 700 ILE A N 1
ATOM 5515 C CA . ILE A 1 700 ? 30.230 -7.625 -22.791 1.00 82.94 700 ILE A CA 1
ATOM 5516 C C . ILE A 1 700 ? 29.008 -7.941 -23.665 1.00 82.94 700 ILE A C 1
ATOM 5518 O O . ILE A 1 700 ? 29.140 -8.651 -24.661 1.00 82.94 700 ILE A O 1
ATOM 5522 N N . GLU A 1 701 ? 27.839 -7.377 -23.344 1.00 83.56 701 GLU A N 1
ATOM 5523 C CA . GLU A 1 701 ? 26.605 -7.622 -24.105 1.00 83.56 701 GLU A CA 1
ATOM 5524 C C . GLU A 1 701 ? 26.666 -7.034 -25.522 1.00 83.56 701 GLU A C 1
ATOM 5526 O O . GLU A 1 701 ? 26.162 -7.646 -26.464 1.00 83.56 701 GLU A O 1
ATOM 5531 N N . SER A 1 702 ? 27.326 -5.885 -25.708 1.00 83.19 702 SER A N 1
ATOM 5532 C CA . SER A 1 702 ? 27.494 -5.263 -27.033 1.00 83.19 702 SER A CA 1
ATOM 5533 C C . SER A 1 702 ? 28.395 -6.083 -27.964 1.00 83.19 702 SER A C 1
ATOM 5535 O O . SER A 1 702 ? 28.262 -5.975 -29.181 1.00 83.19 702 SER A O 1
ATOM 5537 N N . PHE A 1 703 ? 29.264 -6.937 -27.412 1.00 83.56 703 PHE A N 1
ATOM 5538 C CA . PHE A 1 703 ? 30.095 -7.886 -28.162 1.00 83.56 703 PHE A CA 1
ATOM 5539 C C . PHE A 1 703 ? 29.556 -9.331 -28.129 1.00 83.56 703 PHE A C 1
ATOM 5541 O O . PHE A 1 703 ? 30.265 -10.259 -28.511 1.00 83.56 703 PHE A O 1
ATOM 5548 N N . GLY A 1 704 ? 28.302 -9.535 -27.703 1.00 76.94 704 GLY A N 1
ATOM 5549 C CA . GLY A 1 704 ? 27.624 -10.837 -27.744 1.00 76.94 704 GLY A CA 1
ATOM 5550 C C . GLY A 1 704 ? 27.991 -11.812 -26.618 1.00 76.94 704 GLY A C 1
ATOM 5551 O O . GLY A 1 704 ? 27.676 -12.996 -26.718 1.00 76.94 704 GLY A O 1
ATOM 5552 N N . GLY A 1 705 ? 28.652 -11.344 -25.557 1.00 77.56 705 GLY A N 1
ATOM 5553 C CA . GLY A 1 705 ? 28.983 -12.153 -24.382 1.00 77.56 705 GLY A CA 1
ATOM 5554 C C . GLY A 1 705 ? 27.851 -12.234 -23.349 1.00 77.56 705 GLY A C 1
ATOM 5555 O O . GLY A 1 705 ? 26.964 -11.380 -23.302 1.00 77.56 705 GLY A O 1
ATOM 5556 N N . ASP A 1 706 ? 27.904 -13.248 -22.478 1.00 76.38 706 ASP A N 1
ATOM 5557 C CA . ASP A 1 706 ? 26.975 -13.396 -21.350 1.00 76.38 706 ASP A CA 1
ATOM 5558 C C . ASP A 1 706 ? 27.442 -12.573 -20.135 1.00 76.38 706 ASP A C 1
ATOM 5560 O O . ASP A 1 706 ? 28.526 -12.779 -19.585 1.00 76.38 706 ASP A O 1
ATOM 5564 N N . SER A 1 707 ? 26.609 -11.627 -19.701 1.00 70.31 707 SER A N 1
ATOM 5565 C CA . SER A 1 707 ? 26.893 -10.709 -18.596 1.00 70.31 707 SER A CA 1
ATOM 5566 C C . SER A 1 707 ? 26.258 -11.125 -17.262 1.00 70.31 707 SER A C 1
ATOM 5568 O O . SER A 1 707 ? 26.447 -10.439 -16.252 1.00 70.31 707 SER A O 1
ATOM 5570 N N . ARG A 1 708 ? 25.522 -12.248 -17.218 1.00 68.19 708 ARG A N 1
ATOM 5571 C CA . ARG A 1 708 ? 24.736 -12.683 -16.045 1.00 68.19 708 ARG A CA 1
ATOM 5572 C C . ARG A 1 708 ? 25.553 -12.839 -14.762 1.00 68.19 708 ARG A C 1
ATOM 5574 O O . ARG A 1 708 ? 25.004 -12.681 -13.681 1.00 68.19 708 ARG A O 1
ATOM 5581 N N . HIS A 1 709 ? 26.857 -13.099 -14.854 1.00 67.44 709 HIS A N 1
ATOM 5582 C CA . HIS A 1 709 ? 27.741 -13.203 -13.685 1.00 67.44 709 HIS A CA 1
ATOM 5583 C C . HIS A 1 709 ? 28.076 -11.855 -13.021 1.00 67.44 709 HIS A C 1
ATOM 5585 O O . HIS A 1 709 ? 28.523 -11.827 -11.874 1.00 67.44 709 HIS A O 1
ATOM 5591 N N . TRP A 1 710 ? 27.868 -10.736 -13.719 1.00 67.81 710 TRP A N 1
ATOM 5592 C CA . TRP A 1 710 ? 28.274 -9.396 -13.278 1.00 67.81 710 TRP A CA 1
ATOM 5593 C C . TRP A 1 710 ? 27.132 -8.585 -12.656 1.00 67.81 710 TRP A C 1
ATOM 5595 O O . TRP A 1 710 ? 27.383 -7.619 -11.928 1.00 67.81 710 TRP A O 1
ATOM 5605 N N . ALA A 1 711 ? 25.889 -8.997 -12.906 1.00 64.50 711 ALA A N 1
ATOM 5606 C CA . ALA A 1 711 ? 24.678 -8.402 -12.362 1.00 64.50 711 ALA A CA 1
ATOM 5607 C C . ALA A 1 711 ? 23.880 -9.442 -11.562 1.00 64.50 711 ALA A C 1
ATOM 5609 O O . ALA A 1 711 ? 23.802 -10.608 -11.937 1.00 64.50 711 ALA A O 1
ATOM 5610 N N . LEU A 1 712 ? 23.252 -9.020 -10.465 1.00 61.84 712 LEU A N 1
ATOM 5611 C CA . LEU A 1 712 ? 22.199 -9.800 -9.820 1.00 61.84 712 LEU A CA 1
ATOM 5612 C C . LEU A 1 712 ? 20.993 -9.783 -10.761 1.00 61.84 712 LEU A C 1
ATOM 5614 O O . LEU A 1 712 ? 20.472 -8.706 -11.074 1.00 61.84 712 LEU A O 1
ATOM 5618 N N . THR A 1 713 ? 20.628 -10.963 -11.260 1.00 49.47 713 THR A N 1
ATOM 5619 C CA . THR A 1 713 ? 19.576 -11.142 -12.264 1.00 49.47 713 THR A CA 1
ATOM 5620 C C . THR A 1 713 ? 18.297 -11.688 -11.698 1.00 49.47 713 THR A C 1
ATOM 5622 O O . THR A 1 713 ? 18.325 -12.513 -10.762 1.00 49.47 713 THR A O 1
#

Mean predicted aligned error: 13.92 Å

Secondary structure (DSSP, 8-state):
--EE-GGG-HHHHHHHHHTT--EEE----EEEEEEEPPPP-TT-TT-----SS-EEPPPSEEEEEEEETTTEEEEEEPPPPP-TT--HHHHHHHHHHHHHHHHHHHHHHHHHHHHHTT-GGG--SSGGGTT-TTT-BHHHHHHHTT--HHHHHHHHHHHHHHHT-BHHHHHTSBHHHHHHHHHHHTTT---EEETTHHHHHHHHHHTT-S---TT--EEEEE---TTS-TT-TT---SEEEEETT--EEEES-EEE-S-HHHHHHHHTT--PPPPPPPEE-PPS--------S-TTTTTTSPPP--HHHHHHHHHHH--TTSTTHHHHHHHTTS-EEEEEEEEE--GGGS-SSGGG--SEEEEEETT--TT--HHHHHHHHHHHHHHHHHHHHTS-----------------------------------------------BTTT-TTB-EEEEEGGGT-GGG-SSS--EEEES-SSPPPGGGEEEEEEEEEEPP-HHHHHHHHHHHHHHHHHHHHHHHHHHHHHHSTTS--S-------PPPGGGGEEE-SGGGSSSSSSHHHHHHHHHHHHHHHHHH-GGG--THHHHS-TTSHHHHHHHHHHHHHHHHHHHHH-SSS-------S-----PPPPHHHHHHHHHHHHHHHHHHHHHHHH-SS--GGGGTTT-HHHHHHHHHHHHHHHHHHHHHHHHHHHTT---TTTSB-

Solvent-accessible surface area (backbone atoms only — not comparable to full-atom values): 41508 Å² total; per-residue (Å²): 128,47,78,49,40,54,64,73,22,57,65,43,50,43,44,35,56,46,71,68,56,56,68,46,81,55,75,77,24,36,21,36,30,37,29,56,69,78,83,74,67,93,82,56,92,84,62,90,79,72,76,99,65,80,47,59,36,75,58,84,42,37,39,38,16,29,78,50,77,99,83,40,72,48,75,45,72,66,76,66,64,66,36,92,91,56,48,62,68,38,53,53,52,54,52,52,50,48,54,28,48,55,48,50,52,50,53,46,51,54,20,36,53,27,33,77,68,30,39,29,51,32,40,31,43,42,93,89,51,52,64,41,9,61,68,32,20,33,44,49,34,39,60,64,58,65,55,53,68,71,28,46,70,51,54,46,46,52,48,11,48,76,62,53,32,21,28,42,54,51,32,41,20,25,31,33,45,56,34,50,50,44,38,46,36,49,93,75,50,53,44,30,31,44,57,73,40,63,64,57,54,50,53,66,70,48,69,85,57,93,76,82,76,78,98,60,49,71,33,34,60,42,72,66,70,86,81,67,67,86,85,66,88,74,79,82,34,56,30,29,43,27,31,74,85,69,53,74,45,66,30,67,64,46,74,42,75,57,57,48,56,45,49,24,26,17,59,71,60,34,76,57,82,78,72,68,79,63,47,66,63,71,79,90,77,89,76,93,71,92,65,98,56,61,92,79,53,72,84,73,54,73,75,84,82,54,64,66,59,48,50,52,50,50,67,73,66,60,52,88,82,42,79,49,39,73,58,33,63,36,26,57,42,43,47,69,27,37,32,39,38,37,34,26,50,59,66,80,77,44,47,82,54,69,90,55,62,34,52,35,32,37,34,32,38,68,83,40,52,71,84,37,45,69,67,58,50,52,51,50,50,50,52,47,50,51,49,51,53,52,52,61,70,66,51,82,74,85,79,87,78,90,80,86,88,80,88,85,82,85,82,88,81,87,88,83,82,87,78,93,74,93,74,90,74,88,75,76,85,76,88,65,83,78,71,74,83,74,79,72,86,63,39,22,35,74,39,60,43,21,28,21,36,34,31,42,43,36,84,63,33,77,88,61,48,79,86,62,62,41,33,40,30,32,19,51,88,61,86,72,59,74,92,37,47,47,32,37,40,65,49,73,39,70,48,55,28,48,60,24,57,48,24,28,37,53,50,51,52,51,53,51,51,39,32,51,56,39,35,57,55,57,54,55,64,71,71,54,81,81,75,74,97,70,90,74,93,70,78,74,78,72,81,57,52,50,68,32,55,45,76,25,24,24,73,52,30,80,64,73,64,38,68,38,20,28,50,52,22,45,52,55,47,51,54,39,52,29,64,41,37,61,85,69,51,63,69,49,80,78,70,47,54,85,68,28,43,70,61,68,43,41,70,59,50,52,51,54,48,52,51,51,51,47,63,69,68,43,86,68,79,86,80,94,69,94,75,90,78,79,94,64,83,88,69,80,80,49,59,54,57,53,46,42,41,43,49,39,58,57,48,55,52,52,50,52,62,49,50,59,70,78,42,86,71,84,60,85,63,78,74,55,72,81,38,68,67,52,51,49,51,51,48,53,52,52,48,55,59,46,48,55,56,50,51,51,38,47,51,37,45,44,73,74,44,88,41,68,90,76,36,56,125

Foldseek 3Di:
DDKDFCLVFVLVVLQCLQLVFDKDFDQPWEFEWAKAAPPPPPPPPDDPPGPPAIDTDFTLWTWFWFDDPDDAIAIDTDADFADPVDRPSRVVSVVLVVLLVVLLVVLLLVLQVCLLQLQLCQDDLDPVSGNHQLAAFQLSVCVSVVRDPSNLSPLQQVVLVVQVFFLQLNRQFRNSQVSPVSNRQPDGTTMMFRQPDCVSVVCSVCVPPPDDDPPKAFQAKDADDPPPDPPCVPQPAGIWTATPVRDIDGHPFDEDADALLCVLRRHLNHHDDDFQDKDADDPDDDDPDDPPDPLPGRQPDGPPDCSVVVLCCSLVPDDPPRLCNLSSVLSSLWDKAKKKKFKFQFCSQDHPDCVRDIQKYKYAHPPADSSDHLVVVVVVVVVVVVVVVVVVVVPDDPDPDDDDDDDDDDDDDDDDDDDDDDDDDDDDDPPDPPPPPDRPRDHLLAPSRGMKMKGQCCSSHVVVDDPGGTIMIMSDNDDGDSVGTRMMGMDMGTGHHSSLLVSLLSQVVVLVVLLVVLLVVVVVVVPPVPDDDDDDPDPPPDRRVNSSYHYAALSNDDHSSDCSRRSVRVVVSVVSVCSSPVVPPPPCCVVPPCSRSCNVCVVVVVVVVVVVVCLVVVPDDDDDDDDPDDDDPPDRDTRNSVCSSCVSVVSLVSVVVVVCVVDVDDDPCNVVVSDPVSVVVVVVVSVVSVVVLSVVLSVQVSVPHDSCVRTPD

InterPro domains:
  IPR036188 FAD/NAD(P)-binding domain superfamily [SSF51905] (96-578)
  IPR050464 Zeta Carotene Desaturase and Related Oxidoreductases [PTHR42923] (2-587)

Nearest PDB structures (foldseek):
  6f7l-assembly1_A  T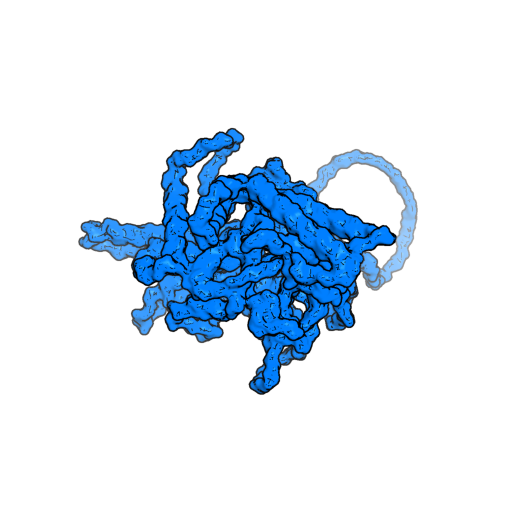M=7.865E-01  e=2.449E-13  Streptomyces rochei
  6f32-assembly1_A  TM=7.802E-01  e=5.101E-13  Streptomyces rochei
  6f7l-assembly1_B  TM=7.733E-01  e=1.310E-12  Streptomyces rochei
  6fjh-assembly1_A  TM=7.704E-01  e=2.100E-12  Streptomyces rochei subsp. volubilis
  6f7v-assembly1_A  TM=7.326E-01  e=3.939E-12  Streptomyces rochei subsp. volubilis

Sequence (713 aa):
MRSFFPEYYPNLVRLYRSLGIKIHDADNTLACFDVAVPAADASSQSSRDYPSKPAVQEPYLSSRSYKVGSGHTITLPDLPPFSIFNPVPFGRRVLAYYRIAKDYIRILIVSKEFMSKGRMMDVGKHPIEWGNGRYITLREFLEAGGYSHDFAAFFVPLFACVCTCSFERVMEYPACVVLEYVARCMPFGRMQFVSSGVQEVTEKLSRNLDTIHYNTTIEHIAEVDKTMDDSHADIKGGVVAIDSHGVRRTFDHVIFATQANQAAATLAGYKARSLPRPYIATQGSDSDELSDGSKEGSYHTDPETDSELMSDVVEGLISPSHPYYHQIKTLLKVPYERTQVVCHTDTSFLPKNPAHWRLLNIAKATNADILASPLKRLSQELEQEMMMRSRKARAPRSTIFSVKPASSLRPKSVHRKSSQNRLKAQFAPSNTSSTASLATPSTASQSHNSAMATHIMNRTIRKLGETTKFLQTTNPIFPPRPETVIASAWFERAVVNPQSVKAVDELQLQMEQQTARWISRNGQHSSDDQDQRQSHSQSQNPVPTSDRVWFVGSYAYPGIPLLEGCVVSAVQLMERIVAAEPALQLAASASASADSFLKRDEPMRNRRRERREATVTGGSASTQQQENGKAGQATRPTPSAVYFRTAWKDALEDGRRWDERQQPSGTVWTRWVSNVYAELGWMLCMYALAIVKWWVVLAIESFGGDSRHWALT